Protein AF-0000000085162502 (afdb_homodimer)

Structure (mmCIF, N/CA/C/O backbone):
data_AF-0000000085162502-model_v1
#
loop_
_entity.id
_entity.type
_entity.pdbx_description
1 polymer 'Thymidine kinase'
#
loop_
_atom_site.group_PDB
_atom_site.id
_atom_site.type_symbol
_atom_site.label_atom_id
_atom_site.label_alt_id
_atom_site.label_comp_id
_atom_site.label_asym_id
_atom_site.label_entity_id
_atom_site.label_seq_id
_atom_site.pdbx_PDB_ins_code
_atom_site.Cartn_x
_atom_site.Cartn_y
_atom_site.Cartn_z
_atom_site.occupancy
_atom_site.B_iso_or_equiv
_atom_site.auth_seq_id
_atom_site.auth_comp_id
_atom_site.auth_asym_id
_atom_site.auth_atom_id
_atom_site.pdbx_PDB_model_num
ATOM 1 N N . MET A 1 1 ? 10.555 27.25 23.469 1 24.86 1 MET A N 1
ATOM 2 C CA . MET A 1 1 ? 9.961 25.938 23.641 1 24.86 1 MET A CA 1
ATOM 3 C C . MET A 1 1 ? 9.555 25.328 22.297 1 24.86 1 MET A C 1
ATOM 5 O O . MET A 1 1 ? 8.695 25.875 21.609 1 24.86 1 MET A O 1
ATOM 9 N N . TYR A 1 2 ? 10.391 24.875 21.422 1 32.41 2 TYR A N 1
ATOM 10 C CA . TYR A 1 2 ? 10.141 24.469 20.047 1 32.41 2 TYR A CA 1
ATOM 11 C C . TYR A 1 2 ? 8.922 23.562 19.953 1 32.41 2 TYR A C 1
ATOM 13 O O . TYR A 1 2 ? 8.852 22.531 20.625 1 32.41 2 TYR A O 1
ATOM 21 N N . GLU A 1 3 ? 7.758 24.141 20.094 1 35.59 3 GLU A N 1
ATOM 22 C CA . GLU A 1 3 ? 6.488 23.422 20.016 1 35.59 3 GLU A CA 1
ATOM 23 C C . GLU A 1 3 ? 6.559 22.266 19.016 1 35.59 3 GLU A C 1
ATOM 25 O O . GLU A 1 3 ? 6.914 22.469 17.859 1 35.59 3 GLU A O 1
ATOM 30 N N . THR A 1 4 ? 7.07 21.156 19.328 1 43.06 4 THR A N 1
ATOM 31 C CA . THR A 1 4 ? 7.203 19.953 18.531 1 43.06 4 THR A CA 1
ATOM 32 C C . THR A 1 4 ? 5.988 19.766 17.625 1 43.06 4 THR A C 1
ATOM 34 O O . THR A 1 4 ? 4.898 19.438 18.094 1 43.06 4 THR A O 1
ATOM 37 N N . TYR A 1 5 ? 5.664 20.844 16.859 1 47.72 5 TYR A N 1
ATOM 38 C CA . TYR A 1 5 ? 4.605 20.75 15.859 1 47.72 5 TYR A CA 1
ATOM 39 C C . TYR A 1 5 ? 4.555 19.359 15.25 1 47.72 5 TYR A C 1
ATOM 41 O O . TYR A 1 5 ? 5.426 18.984 14.453 1 47.72 5 TYR A O 1
ATOM 49 N N . HIS A 1 6 ? 4.242 18.328 16.031 1 62.25 6 HIS A N 1
ATOM 50 C CA . HIS A 1 6 ? 4.25 16.984 15.461 1 62.25 6 HIS A CA 1
ATOM 51 C C . HIS A 1 6 ? 3.078 16.797 14.5 1 62.25 6 HIS A C 1
ATOM 53 O O . HIS A 1 6 ? 1.932 17.078 14.844 1 62.25 6 HIS A O 1
ATOM 59 N N . SER A 1 7 ? 3.201 16.938 13.109 1 81.94 7 SER A N 1
ATOM 60 C CA . SER A 1 7 ? 2.186 16.594 12.117 1 81.94 7 SER A CA 1
ATOM 61 C C . SER A 1 7 ? 1.502 15.281 12.469 1 81.94 7 SER A C 1
ATOM 63 O O . SER A 1 7 ? 2.059 14.461 13.211 1 81.94 7 SER A O 1
ATOM 65 N N . GLY A 1 8 ? 0.107 15.289 12.219 1 95.88 8 GLY A N 1
ATOM 66 C CA . GLY A 1 8 ? -0.598 14.016 12.289 1 95.88 8 GLY A CA 1
ATOM 67 C C . GLY A 1 8 ? -0.05 12.977 11.336 1 95.88 8 GLY A C 1
ATOM 68 O O . GLY A 1 8 ? 1.077 13.102 10.852 1 95.88 8 GLY A O 1
ATOM 69 N N . TRP A 1 9 ? -0.684 11.914 11.273 1 97.62 9 TRP A N 1
ATOM 70 C CA . TRP A 1 9 ? -0.26 10.836 10.391 1 97.62 9 TRP A CA 1
ATOM 71 C C . TRP A 1 9 ? -1.454 10 9.938 1 97.62 9 TRP A C 1
ATOM 73 O O . TRP A 1 9 ? -2.57 10.188 10.422 1 97.62 9 TRP A O 1
ATOM 83 N N . ILE A 1 10 ? -1.185 9.203 8.969 1 98.62 10 ILE A N 1
ATOM 84 C CA . ILE A 1 10 ? -2.211 8.328 8.414 1 98.62 10 ILE A CA 1
ATOM 85 C C . ILE A 1 10 ? -1.86 6.867 8.695 1 98.62 10 ILE A C 1
ATOM 87 O O . ILE A 1 10 ? -0.714 6.453 8.508 1 98.62 10 ILE A O 1
ATOM 91 N N . GLU A 1 11 ? -2.795 6.129 9.195 1 98.75 11 GLU A N 1
ATOM 92 C CA . GLU A 1 11 ? -2.762 4.672 9.312 1 98.75 11 GLU A CA 1
ATOM 93 C C . GLU A 1 11 ? -3.754 4.02 8.352 1 98.75 11 GLU A C 1
ATOM 95 O O . GLU A 1 11 ? -4.941 4.344 8.367 1 98.75 11 GLU A O 1
ATOM 100 N N . CYS A 1 12 ? -3.223 3.133 7.559 1 98.88 12 CYS A N 1
ATOM 101 C CA . CYS A 1 12 ? -4.082 2.484 6.57 1 98.88 12 CYS A CA 1
ATOM 102 C C . CYS A 1 12 ? -4.266 1.006 6.898 1 98.88 12 CYS A C 1
ATOM 104 O O . CYS A 1 12 ? -3.289 0.254 6.957 1 98.88 12 CYS A O 1
ATOM 106 N N . ILE A 1 13 ? -5.496 0.612 7.141 1 98.81 13 ILE A N 1
ATOM 107 C CA . ILE A 1 13 ? -5.887 -0.779 7.336 1 98.81 13 ILE A CA 1
ATOM 108 C C . ILE A 1 13 ? -6.523 -1.318 6.055 1 98.81 13 ILE A C 1
ATOM 110 O O . ILE A 1 13 ? -7.477 -0.738 5.535 1 98.81 13 ILE A O 1
ATOM 114 N N . THR A 1 14 ? -5.945 -2.387 5.559 1 98.81 14 THR A N 1
ATOM 115 C CA . THR A 1 14 ? -6.477 -2.91 4.305 1 98.81 14 THR A CA 1
ATOM 116 C C . THR A 1 14 ? -6.512 -4.438 4.328 1 98.81 14 THR A C 1
ATOM 118 O O . THR A 1 14 ? -6.145 -5.055 5.328 1 98.81 14 THR A O 1
ATOM 121 N N . GLY A 1 15 ? -7.09 -5.047 3.271 1 98.06 15 GLY A N 1
ATOM 122 C CA . GLY A 1 15 ? -7.277 -6.48 3.123 1 98.06 15 GLY A CA 1
ATOM 123 C C . GLY A 1 15 ? -8.516 -6.84 2.326 1 98.06 15 GLY A C 1
ATOM 124 O O . GLY A 1 15 ? -9.25 -5.953 1.877 1 98.06 15 GLY A O 1
ATOM 125 N N . SER A 1 16 ? -8.656 -8.125 2.156 1 97 16 SER A N 1
ATOM 126 C CA . SER A 1 16 ? -9.844 -8.609 1.462 1 97 16 SER A CA 1
ATOM 127 C C . SER A 1 16 ? -11.078 -8.516 2.35 1 97 16 SER A C 1
ATOM 129 O O . SER A 1 16 ? -10.977 -8.164 3.527 1 97 16 SER A O 1
ATOM 131 N N . MET A 1 17 ? -12.211 -8.82 1.693 1 94.38 17 MET A N 1
ATOM 132 C CA . MET A 1 17 ? -13.398 -8.984 2.525 1 94.38 17 MET A CA 1
ATOM 133 C C . MET A 1 17 ? -13.195 -10.094 3.555 1 94.38 17 MET A C 1
ATOM 135 O O . MET A 1 17 ? -12.477 -11.062 3.299 1 94.38 17 MET A O 1
ATOM 139 N N . PHE A 1 18 ? -13.742 -9.852 4.805 1 93.19 18 PHE A N 1
ATOM 140 C CA . PHE A 1 18 ? -13.75 -10.82 5.898 1 93.19 18 PHE A CA 1
ATOM 141 C C . PHE A 1 18 ? -12.391 -10.875 6.586 1 93.19 18 PHE A C 1
ATOM 143 O O . PHE A 1 18 ? -12.156 -11.734 7.434 1 93.19 18 PHE A O 1
ATOM 150 N N . SER A 1 19 ? -11.508 -9.977 6.258 1 96.81 19 SER A N 1
ATOM 151 C CA . SER A 1 19 ? -10.172 -10 6.863 1 96.81 19 SER A CA 1
ATOM 152 C C . SER A 1 19 ? -10.172 -9.297 8.219 1 96.81 19 SER A C 1
ATOM 154 O O . SER A 1 19 ? -9.18 -9.359 8.945 1 96.81 19 SER A O 1
ATOM 156 N N . GLY A 1 20 ? -11.242 -8.539 8.578 1 94.5 20 GLY A N 1
ATOM 157 C CA . GLY A 1 20 ? -11.328 -7.887 9.883 1 94.5 20 GLY A CA 1
ATOM 158 C C . GLY A 1 20 ? -10.922 -6.426 9.844 1 94.5 20 GLY A C 1
ATOM 159 O O . GLY A 1 20 ? -10.508 -5.863 10.859 1 94.5 20 GLY A O 1
ATOM 160 N N . LYS A 1 21 ? -10.984 -5.801 8.727 1 95.06 21 LYS A N 1
ATOM 161 C CA . LYS A 1 21 ? -10.57 -4.406 8.586 1 95.06 21 LYS A CA 1
ATOM 162 C C . LYS A 1 21 ? -11.391 -3.494 9.492 1 95.06 21 LYS A C 1
ATOM 164 O O . LYS A 1 21 ? -10.828 -2.676 10.227 1 95.06 21 LYS A O 1
ATOM 169 N N . SER A 1 22 ? -12.734 -3.641 9.383 1 92.44 22 SER A N 1
ATOM 170 C CA . SER A 1 22 ? -13.602 -2.777 10.18 1 92.44 22 SER A CA 1
ATOM 171 C C . SER A 1 22 ? -13.43 -3.037 11.672 1 92.44 22 SER A C 1
ATOM 173 O O . SER A 1 22 ? -13.445 -2.104 12.477 1 92.44 22 SER A O 1
ATOM 175 N N . GLU A 1 23 ? -13.266 -4.258 12.039 1 93.69 23 GLU A N 1
ATOM 176 C CA . GLU A 1 23 ? -13.023 -4.602 13.438 1 93.69 23 GLU A CA 1
ATOM 177 C C . GLU A 1 23 ? -11.727 -3.969 13.945 1 93.69 23 GLU A C 1
ATOM 179 O O . GLU A 1 23 ? -11.688 -3.43 15.055 1 93.69 23 GLU A O 1
ATOM 184 N N . GLU A 1 24 ? -10.703 -4.059 13.141 1 96.88 24 GLU A N 1
ATOM 185 C CA . GLU A 1 24 ? -9.43 -3.453 13.508 1 96.88 24 GLU A CA 1
ATOM 186 C C . GLU A 1 24 ? -9.547 -1.938 13.625 1 96.88 24 GLU A C 1
ATOM 188 O O . GLU A 1 24 ? -8.992 -1.334 14.547 1 96.88 24 GLU A O 1
ATOM 193 N N . LEU A 1 25 ? -10.297 -1.34 12.711 1 96.69 25 LEU A N 1
ATOM 194 C CA . LEU A 1 25 ? -10.555 0.095 12.781 1 96.69 25 LEU A CA 1
ATOM 195 C C . LEU A 1 25 ? -11.25 0.459 14.094 1 96.69 25 LEU A C 1
ATOM 197 O O . LEU A 1 25 ? -10.797 1.354 14.812 1 96.69 25 LEU A O 1
ATOM 201 N N . ILE A 1 26 ? -12.258 -0.295 14.406 1 94.44 26 ILE A N 1
ATOM 202 C CA . ILE A 1 26 ? -13.047 -0.037 15.609 1 94.44 26 ILE A CA 1
ATOM 203 C C . ILE A 1 26 ? -12.18 -0.216 16.844 1 94.44 26 ILE A C 1
ATOM 205 O O . ILE A 1 26 ? -12.25 0.58 17.781 1 94.44 26 ILE A O 1
ATOM 209 N N . ARG A 1 27 ? -11.336 -1.233 16.812 1 95.94 27 ARG A N 1
ATOM 210 C CA . ARG A 1 27 ? -10.438 -1.479 17.938 1 95.94 27 ARG A CA 1
ATOM 211 C C . ARG A 1 27 ? -9.531 -0.276 18.188 1 95.94 27 ARG A C 1
ATOM 213 O O . ARG A 1 27 ? -9.375 0.158 19.328 1 95.94 27 ARG A O 1
ATOM 220 N N . ARG A 1 28 ? -9.039 0.312 17.172 1 96.94 28 ARG A N 1
ATOM 221 C CA . ARG A 1 28 ? -8.141 1.451 17.297 1 96.94 28 ARG A CA 1
ATOM 222 C C . ARG A 1 28 ? -8.891 2.697 17.75 1 96.94 28 ARG A C 1
ATOM 224 O O . ARG A 1 28 ? -8.391 3.465 18.578 1 96.94 28 ARG A O 1
ATOM 231 N N . LEU A 1 29 ? -10.031 2.826 17.188 1 96.38 29 LEU A N 1
ATOM 232 C CA . LEU A 1 29 ? -10.844 3.979 17.578 1 96.38 29 LEU A CA 1
ATOM 233 C C . LEU A 1 29 ? -11.242 3.893 19.047 1 96.38 29 LEU A C 1
ATOM 235 O O . LEU A 1 29 ? -11.195 4.891 19.766 1 96.38 29 LEU A O 1
ATOM 239 N N . LYS A 1 30 ? -11.602 2.727 19.516 1 95.44 30 LYS A N 1
ATOM 240 C CA . LYS A 1 30 ? -11.977 2.523 20.922 1 95.44 30 LYS A CA 1
ATOM 241 C C . LYS A 1 30 ? -10.812 2.832 21.844 1 95.44 30 LYS A C 1
ATOM 243 O O . LYS A 1 30 ? -11.008 3.377 22.938 1 95.44 30 LYS A O 1
ATOM 248 N N . ARG A 1 31 ? -9.656 2.455 21.438 1 95.06 31 ARG A N 1
ATOM 249 C CA . ARG A 1 31 ? -8.469 2.777 22.234 1 95.06 31 ARG A CA 1
ATOM 250 C C . ARG A 1 31 ? -8.328 4.285 22.406 1 95.06 31 ARG A C 1
ATOM 252 O O . ARG A 1 31 ? -7.945 4.754 23.484 1 95.06 31 ARG A O 1
ATOM 259 N N . GLY A 1 32 ? -8.625 5.039 21.312 1 93.94 32 GLY A N 1
ATOM 260 C CA . GLY A 1 32 ? -8.617 6.488 21.406 1 93.94 32 GLY A CA 1
ATOM 261 C C . GLY A 1 32 ? -9.641 7.023 22.391 1 93.94 32 GLY A C 1
ATOM 262 O O . GLY A 1 32 ? -9.32 7.883 23.219 1 93.94 32 GLY A O 1
ATOM 263 N N . ILE A 1 33 ? -10.805 6.465 22.391 1 93.81 33 ILE A N 1
ATOM 264 C CA . ILE A 1 33 ? -11.867 6.879 23.297 1 93.81 33 ILE A CA 1
ATOM 265 C C . ILE A 1 33 ? -11.469 6.582 24.734 1 93.81 33 ILE A C 1
ATOM 267 O O . ILE A 1 33 ? -11.641 7.426 25.625 1 93.81 33 ILE A O 1
ATOM 271 N N . PHE A 1 34 ? -10.859 5.43 24.969 1 94.25 34 PHE A N 1
ATOM 272 C CA . PHE A 1 34 ? -10.398 5.051 26.297 1 94.25 34 PHE A CA 1
ATOM 273 C C . PHE A 1 34 ? -9.336 6.02 26.797 1 94.25 34 PHE A C 1
ATOM 275 O O . PHE A 1 34 ? -9.242 6.277 28 1 94.25 34 PHE A O 1
ATOM 282 N N . ALA A 1 35 ? -8.609 6.566 25.875 1 94.69 35 ALA A N 1
ATOM 283 C CA . ALA A 1 35 ? -7.559 7.523 26.203 1 94.69 35 ALA A CA 1
ATOM 284 C C . ALA A 1 35 ? -8.109 8.945 26.266 1 94.69 35 ALA A C 1
ATOM 286 O O . ALA A 1 35 ? -7.344 9.914 26.266 1 94.69 35 ALA A O 1
ATOM 287 N N . LYS A 1 36 ? -9.422 9.117 26.125 1 95.38 36 LYS A N 1
ATOM 288 C CA . LYS A 1 36 ? -10.141 10.383 26.266 1 95.38 36 LYS A CA 1
ATOM 289 C C . LYS A 1 36 ? -9.859 11.297 25.078 1 95.38 36 LYS A C 1
ATOM 291 O O . LYS A 1 36 ? -9.859 12.523 25.219 1 95.38 36 LYS A O 1
ATOM 296 N N . GLN A 1 37 ? -9.508 10.703 24.016 1 95.12 37 GLN A N 1
ATOM 297 C CA . GLN A 1 37 ? -9.391 11.461 22.781 1 95.12 37 GLN A CA 1
ATOM 298 C C . GLN A 1 37 ? -10.758 11.641 22.109 1 95.12 37 GLN A C 1
ATOM 300 O O . GLN A 1 37 ? -11.641 10.797 22.25 1 95.12 37 GLN A O 1
ATOM 305 N N . LYS A 1 38 ? -10.906 12.805 21.453 1 96.19 38 LYS A N 1
ATOM 306 C CA . LYS A 1 38 ? -12.102 13.023 20.641 1 96.19 38 LYS A CA 1
ATOM 307 C C . LYS A 1 38 ? -11.992 12.305 19.297 1 96.19 38 LYS A C 1
ATOM 309 O O . LYS A 1 38 ? -11.031 12.523 18.547 1 96.19 38 LYS A O 1
ATOM 314 N N . VAL A 1 39 ? -13.023 11.422 18.984 1 96.69 39 VAL A N 1
ATOM 315 C CA . VAL A 1 39 ? -12.961 10.562 17.812 1 96.69 39 VAL A CA 1
ATOM 316 C C . VAL A 1 39 ? -14.18 10.812 16.922 1 96.69 39 VAL A C 1
ATOM 318 O O . VAL A 1 39 ? -15.297 10.953 17.422 1 96.69 39 VAL A O 1
ATOM 321 N N . VAL A 1 40 ? -13.969 10.891 15.625 1 97.06 40 VAL A N 1
ATOM 322 C CA . VAL A 1 40 ? -15.039 10.945 14.625 1 97.06 40 VAL A CA 1
ATOM 323 C C . VAL A 1 40 ? -14.797 9.898 13.547 1 97.06 40 VAL A C 1
ATOM 325 O O . VAL A 1 40 ? -13.648 9.656 13.156 1 97.06 40 VAL A O 1
ATOM 328 N N . VAL A 1 41 ? -15.875 9.297 13.078 1 97.44 41 VAL A N 1
ATOM 329 C CA . VAL A 1 41 ? -15.75 8.266 12.047 1 97.44 41 VAL A CA 1
ATOM 330 C C . VAL A 1 41 ? -16.688 8.586 10.891 1 97.44 41 VAL A C 1
ATOM 332 O O . VAL A 1 41 ? -17.844 8.945 11.102 1 97.44 41 VAL A O 1
ATOM 335 N N . PHE A 1 42 ? -16.141 8.461 9.648 1 97 42 PHE A N 1
ATOM 336 C CA . PHE A 1 42 ? -16.938 8.656 8.438 1 97 42 PHE A CA 1
ATOM 337 C C . PHE A 1 42 ? -17.047 7.355 7.66 1 97 42 PHE A C 1
ATOM 339 O O . PHE A 1 42 ? -16.125 6.555 7.629 1 97 42 PHE A O 1
ATOM 346 N N . LYS A 1 43 ? -18.125 7.141 7 1 95.25 43 LYS A N 1
ATOM 347 C CA . LYS A 1 43 ? -18.344 6.023 6.082 1 95.25 43 LYS A CA 1
ATOM 348 C C . LYS A 1 43 ? -19.172 6.457 4.883 1 95.25 43 LYS A C 1
ATOM 350 O O . LYS A 1 43 ? -20.031 7.336 5 1 95.25 43 LYS A O 1
ATOM 355 N N . PRO A 1 44 ? -18.938 5.91 3.691 1 94.06 44 PRO A N 1
ATOM 356 C CA . PRO A 1 44 ? -19.734 6.27 2.521 1 94.06 44 PRO A CA 1
ATOM 357 C C . PRO A 1 44 ? -21.172 5.773 2.625 1 94.06 44 PRO A C 1
ATOM 359 O O . PRO A 1 44 ? -21.438 4.711 3.193 1 94.06 44 PRO A O 1
ATOM 362 N N . THR A 1 45 ? -22.078 6.633 2.107 1 87.44 45 THR A N 1
ATOM 363 C CA . THR A 1 45 ? -23.453 6.191 1.93 1 87.44 45 THR A CA 1
ATOM 364 C C . THR A 1 45 ? -23.578 5.281 0.712 1 87.44 45 THR A C 1
ATOM 366 O O . THR A 1 45 ? -23.297 5.695 -0.412 1 87.44 45 THR A O 1
ATOM 369 N N . ILE A 1 46 ? -23.406 4.098 0.867 1 69.12 46 ILE A N 1
ATOM 370 C CA . ILE A 1 46 ? -23.484 3.211 -0.289 1 69.12 46 ILE A CA 1
ATOM 371 C C . ILE A 1 46 ? -24.938 3.033 -0.712 1 69.12 46 ILE A C 1
ATOM 373 O O . ILE A 1 46 ? -25.266 3.139 -1.896 1 69.12 46 ILE A O 1
ATOM 377 N N . ASP A 1 47 ? -25.75 2.133 -0.223 1 53.47 47 ASP A N 1
ATOM 378 C CA . ASP A 1 47 ? -27.094 1.724 -0.647 1 53.47 47 ASP A CA 1
ATOM 379 C C . ASP A 1 47 ? -28.094 2.854 -0.451 1 53.47 47 ASP A C 1
ATOM 381 O O . ASP A 1 47 ? -27.969 3.648 0.483 1 53.47 47 ASP A O 1
ATOM 385 N N . ASP A 1 48 ? -28.641 3.389 -1.561 1 45.06 48 ASP A N 1
ATOM 386 C CA . ASP A 1 48 ? -29.859 4.188 -1.495 1 45.06 48 ASP A CA 1
ATOM 387 C C . ASP A 1 48 ? -30.719 3.779 -0.302 1 45.06 48 ASP A C 1
ATOM 389 O O . ASP A 1 48 ? -31.781 4.355 -0.071 1 45.06 48 ASP A O 1
ATOM 393 N N . ARG A 1 49 ? -30.594 2.48 0.067 1 37.84 49 ARG A N 1
ATOM 394 C CA . ARG A 1 49 ? -31.688 2.174 0.99 1 37.84 49 ARG A CA 1
ATOM 395 C C . ARG A 1 49 ? -31.438 2.812 2.354 1 37.84 49 ARG A C 1
ATOM 397 O O . ARG A 1 49 ? -32.344 2.812 3.211 1 37.84 49 ARG A O 1
ATOM 404 N N . TYR A 1 50 ? -30.125 2.711 2.988 1 38.16 50 TYR A N 1
ATOM 405 C CA . TYR A 1 50 ? -30.125 2.953 4.426 1 38.16 50 TYR A CA 1
ATOM 406 C C . TYR A 1 50 ? -29.906 4.43 4.73 1 38.16 50 TYR A C 1
ATOM 408 O O . TYR A 1 50 ? -29.156 5.113 4.035 1 38.16 50 TYR A O 1
ATOM 416 N N . HIS A 1 51 ? -30.859 5.051 5.516 1 37.94 51 HIS A N 1
ATOM 417 C CA . HIS A 1 51 ? -31.078 6.293 6.246 1 37.94 51 HIS A CA 1
ATOM 418 C C . HIS A 1 51 ? -29.812 6.73 6.988 1 37.94 51 HIS A C 1
ATOM 420 O O . HIS A 1 51 ? -28.953 5.902 7.293 1 37.94 51 HIS A O 1
ATOM 426 N N . LYS A 1 52 ? -29.703 8.094 7.238 1 37.03 52 LYS A N 1
ATOM 427 C CA . LYS A 1 52 ? -28.938 9.086 7.977 1 37.03 52 LYS A CA 1
ATOM 428 C C . LYS A 1 52 ? -28.719 8.656 9.422 1 37.03 52 LYS A C 1
ATOM 430 O O . LYS A 1 52 ? -29.5 9.023 10.312 1 37.03 52 LYS A O 1
ATOM 435 N N . GLU A 1 53 ? -28.609 7.559 9.867 1 35.22 53 GLU A N 1
ATOM 436 C CA . GLU A 1 53 ? -28.578 7.668 11.328 1 35.22 53 GLU A CA 1
ATOM 437 C C . GLU A 1 53 ? -27.281 8.289 11.812 1 35.22 53 GLU A C 1
ATOM 439 O O . GLU A 1 53 ? -26.203 7.953 11.312 1 35.22 53 GLU A O 1
ATOM 444 N N . LYS A 1 54 ? -27.453 9.609 12.188 1 36.69 54 LYS A N 1
ATOM 445 C CA . LYS A 1 54 ? -26.547 10.391 13.016 1 36.69 54 LYS A CA 1
ATOM 446 C C . LYS A 1 54 ? -25.969 9.547 14.156 1 36.69 54 LYS A C 1
ATOM 448 O O . LYS A 1 54 ? -26.719 9.062 15.008 1 36.69 54 LYS A O 1
ATOM 453 N N . VAL A 1 55 ? -25.219 8.672 13.914 1 37.69 55 VAL A N 1
ATOM 454 C CA . VAL A 1 55 ? -24.844 7.965 15.133 1 37.69 55 VAL A CA 1
ATOM 455 C C . VAL A 1 55 ? -23.859 8.812 15.945 1 37.69 55 VAL A C 1
ATOM 457 O O . VAL A 1 55 ? -22.781 9.148 15.461 1 37.69 55 VAL A O 1
ATOM 460 N N . VAL A 1 56 ? -24.359 9.93 16.484 1 34.75 56 VAL A N 1
ATOM 461 C CA . VAL A 1 56 ? -23.562 10.586 17.516 1 34.75 56 VAL A CA 1
ATOM 462 C C . VAL A 1 56 ? -23.391 9.648 18.703 1 34.75 56 VAL A C 1
ATOM 464 O O . VAL A 1 56 ? -24.328 8.992 19.125 1 34.75 56 VAL A O 1
ATOM 467 N N . SER A 1 57 ? -22.109 9.219 18.953 1 37.31 57 SER A N 1
ATOM 468 C CA . SER A 1 57 ? -21.781 8.43 20.125 1 37.31 57 SER A CA 1
ATOM 469 C C . SER A 1 57 ? -22.031 9.211 21.422 1 37.31 57 SER A C 1
ATOM 471 O O . SER A 1 57 ? -21.328 10.188 21.703 1 37.31 57 SER A O 1
ATOM 473 N N . HIS A 1 58 ? -23.156 9.852 21.516 1 34.78 58 HIS A N 1
ATOM 474 C CA . HIS A 1 58 ? -23.188 10.477 22.828 1 34.78 58 HIS A CA 1
ATOM 475 C C . HIS A 1 58 ? -22.719 9.516 23.906 1 34.78 58 HIS A C 1
ATOM 477 O O . HIS A 1 58 ? -21.953 9.891 24.797 1 34.78 58 HIS A O 1
ATOM 483 N N . ASN A 1 59 ? -23.75 8.727 24.609 1 34.66 59 ASN A N 1
ATOM 484 C CA . ASN A 1 59 ? -23.859 7.957 25.844 1 34.66 59 ASN A CA 1
ATOM 485 C C . ASN A 1 59 ? -23.484 6.492 25.641 1 34.66 59 ASN A C 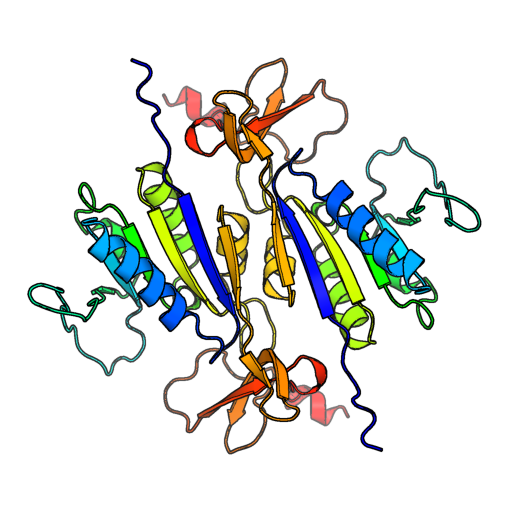1
ATOM 487 O O . ASN A 1 59 ? -23.906 5.871 24.656 1 34.66 59 ASN A O 1
ATOM 491 N N . GLY A 1 60 ? -22.594 5.531 25.641 1 41.16 60 GLY A N 1
ATOM 492 C CA . GLY A 1 60 ? -22.094 4.191 25.906 1 41.16 60 GLY A CA 1
ATOM 493 C C . GLY A 1 60 ? -21.188 3.654 24.812 1 41.16 60 GLY A C 1
ATOM 494 O O . GLY A 1 60 ? -20.906 4.355 23.844 1 41.16 60 GLY A O 1
ATOM 495 N N . ASN A 1 61 ? -20.656 2 24.594 1 50.06 61 ASN A N 1
ATOM 496 C CA . ASN A 1 61 ? -19.656 1.14 23.969 1 50.06 61 ASN A CA 1
ATOM 497 C C . ASN A 1 61 ? -19.672 1.256 22.438 1 50.06 61 ASN A C 1
ATOM 499 O O . ASN A 1 61 ? -18.891 0.6 21.75 1 50.06 61 ASN A O 1
ATOM 503 N N . ALA A 1 62 ? -20.594 2.07 21.672 1 63.59 62 ALA A N 1
ATOM 504 C CA . ALA A 1 62 ? -20.719 1.945 20.219 1 63.59 62 ALA A CA 1
ATOM 505 C C . ALA A 1 62 ? -20.188 3.195 19.516 1 63.59 62 ALA A C 1
ATOM 507 O O . ALA A 1 62 ? -20.484 4.316 19.938 1 63.59 62 ALA A O 1
ATOM 508 N N . ILE A 1 63 ? -19.172 3.15 18.703 1 80.38 63 ILE A N 1
ATOM 509 C CA . ILE A 1 63 ? -18.656 4.219 17.844 1 80.38 63 ILE A CA 1
ATOM 510 C C . ILE A 1 63 ? -19.641 4.449 16.688 1 80.38 63 ILE A C 1
ATOM 512 O O . ILE A 1 63 ? -19.938 3.525 15.93 1 80.38 63 ILE A O 1
ATOM 516 N N . GLU A 1 64 ? -20.344 5.617 16.703 1 85 64 GLU A N 1
ATOM 517 C CA . GLU A 1 64 ? -21.234 5.941 15.594 1 85 64 GLU A CA 1
ATOM 518 C C . GLU A 1 64 ? -20.469 6.613 14.453 1 85 64 GLU A C 1
ATOM 520 O O . GLU A 1 64 ? -19.656 7.508 14.688 1 85 64 GLU A O 1
ATOM 525 N N . ALA A 1 65 ? -20.797 6.223 13.25 1 92.06 65 ALA A N 1
ATOM 526 C CA . ALA A 1 65 ? -20.156 6.75 12.055 1 92.06 65 ALA A CA 1
ATOM 527 C C . ALA A 1 65 ? -21.047 7.762 11.352 1 92.06 65 ALA A C 1
ATOM 529 O O . ALA A 1 65 ? -22.281 7.637 11.383 1 92.06 65 ALA A O 1
ATOM 530 N N . ILE A 1 66 ? -20.516 8.789 10.836 1 94.06 66 ILE A N 1
ATOM 531 C CA . ILE A 1 66 ? -21.203 9.773 10.016 1 94.06 66 ILE A CA 1
ATOM 532 C C . ILE A 1 66 ? -21.234 9.312 8.555 1 94.06 66 ILE A C 1
ATOM 534 O O . ILE A 1 66 ? -20.172 9.102 7.953 1 94.06 66 ILE A O 1
ATOM 538 N N . ASN A 1 67 ? -22.422 9.141 8.031 1 94.19 67 ASN A N 1
ATOM 539 C CA . ASN A 1 67 ? -22.562 8.766 6.629 1 94.19 67 ASN A CA 1
ATOM 540 C C . ASN A 1 67 ? -22.375 9.961 5.703 1 94.19 67 ASN A C 1
ATOM 542 O O . ASN A 1 67 ? -23 11.008 5.91 1 94.19 67 ASN A O 1
ATOM 546 N N . ILE A 1 68 ? -21.562 9.789 4.742 1 95.5 68 ILE A N 1
ATOM 547 C CA . ILE A 1 68 ? -21.344 10.867 3.785 1 95.5 68 ILE A CA 1
ATOM 548 C C . ILE A 1 68 ? -21.391 10.312 2.363 1 95.5 68 ILE A C 1
ATOM 550 O O . ILE A 1 68 ? -21.109 9.133 2.137 1 95.5 68 ILE A O 1
ATOM 554 N N . GLN A 1 69 ? -21.703 11.172 1.358 1 92.81 69 GLN A N 1
ATOM 555 C CA . GLN A 1 69 ? -21.781 10.758 -0.04 1 92.81 69 GLN A CA 1
ATOM 556 C C . GLN A 1 69 ? -20.453 11 -0.76 1 92.81 69 GLN A C 1
ATOM 558 O O . GLN A 1 69 ? -20.016 10.172 -1.562 1 92.81 69 GLN A O 1
ATOM 563 N N . LYS A 1 70 ? -19.891 12.141 -0.385 1 95.75 70 LYS A N 1
ATOM 564 C CA . LYS A 1 70 ? -18.625 12.531 -0.994 1 95.75 70 LYS A CA 1
ATOM 565 C C . LYS A 1 70 ? -17.562 12.805 0.069 1 95.75 70 LYS A C 1
ATOM 567 O O . LYS A 1 70 ? -17.875 13.328 1.143 1 95.75 70 LYS A O 1
ATOM 572 N N . ALA A 1 71 ? -16.344 12.484 -0.235 1 96.88 71 ALA A N 1
ATOM 573 C CA . ALA A 1 71 ? -15.242 12.672 0.696 1 96.88 71 ALA A CA 1
ATOM 574 C C . ALA A 1 71 ? -15.156 14.125 1.158 1 96.88 71 ALA A C 1
ATOM 576 O O . ALA A 1 71 ? -14.828 14.398 2.316 1 96.88 71 ALA A O 1
ATOM 577 N N . GLU A 1 72 ? -15.523 15.047 0.277 1 97.31 72 GLU A N 1
ATOM 578 C CA . GLU A 1 72 ? -15.398 16.469 0.562 1 97.31 72 GLU A CA 1
ATOM 579 C C . GLU A 1 72 ? -16.297 16.891 1.727 1 97.31 72 GLU A C 1
ATOM 581 O O . GLU A 1 72 ? -16.047 17.906 2.371 1 97.31 72 GLU A O 1
ATOM 586 N N . GLU A 1 73 ? -17.328 16.141 1.969 1 97.19 73 GLU A N 1
ATOM 587 C CA . GLU A 1 73 ? -18.266 16.438 3.057 1 97.19 73 GLU A CA 1
ATOM 588 C C . GLU A 1 73 ? -17.562 16.344 4.414 1 97.19 73 GLU A C 1
ATOM 590 O O . GLU A 1 73 ? -18.047 16.906 5.402 1 97.19 73 GLU A O 1
ATOM 595 N N . ILE A 1 74 ? -16.438 15.633 4.465 1 97.94 74 ILE A N 1
ATOM 596 C CA . ILE A 1 74 ? -15.664 15.539 5.695 1 97.94 74 ILE A CA 1
ATOM 597 C C . ILE A 1 74 ? -15.219 16.938 6.137 1 97.94 74 ILE A C 1
ATOM 599 O O . ILE A 1 74 ? -15.281 17.266 7.324 1 97.94 74 ILE A O 1
ATOM 603 N N . LEU A 1 75 ? -14.875 17.766 5.18 1 96.56 75 LEU A N 1
ATOM 604 C CA . LEU A 1 75 ? -14.305 19.078 5.461 1 96.56 75 LEU A CA 1
ATOM 605 C C . LEU A 1 75 ? -15.391 20.047 5.914 1 96.56 75 LEU A C 1
ATOM 607 O O . LEU A 1 75 ? -15.094 21.141 6.387 1 96.56 75 LEU A O 1
ATOM 611 N N . GLU A 1 76 ? -16.641 19.672 5.797 1 96.69 76 GLU A N 1
ATOM 612 C CA . GLU A 1 76 ? -17.766 20.5 6.238 1 96.69 76 GLU A CA 1
ATOM 613 C C . GLU A 1 76 ? -17.984 20.375 7.742 1 96.69 76 GLU A C 1
ATOM 615 O O . GLU A 1 76 ? -18.734 21.141 8.336 1 96.69 76 GLU A O 1
ATOM 620 N N . HIS A 1 77 ? -17.328 19.453 8.289 1 96 77 HIS A N 1
ATOM 621 C CA . HIS A 1 77 ? -17.438 19.234 9.727 1 96 77 HIS A CA 1
ATOM 622 C C . HIS A 1 77 ? -16.359 19.984 10.492 1 96 77 HIS A C 1
ATOM 624 O O . HIS A 1 77 ? -15.234 20.125 10 1 96 77 HIS A O 1
ATOM 630 N N . ASP A 1 78 ? -16.719 20.531 11.633 1 96.5 78 ASP A N 1
ATOM 631 C CA . ASP A 1 78 ? -15.703 21.125 12.492 1 96.5 78 ASP A CA 1
ATOM 632 C C . ASP A 1 78 ? -14.867 20.062 13.188 1 96.5 78 ASP A C 1
ATOM 634 O O . ASP A 1 78 ? -15.328 19.422 14.133 1 96.5 78 ASP A O 1
ATOM 638 N N . LEU A 1 79 ? -13.609 19.922 12.711 1 96.75 79 LEU A N 1
ATOM 639 C CA . LEU A 1 79 ? -12.734 18.875 13.211 1 96.75 79 LEU A CA 1
ATOM 640 C C . LEU A 1 79 ? -11.602 19.453 14.047 1 96.75 79 LEU A C 1
ATOM 642 O O . LEU A 1 79 ? -10.641 18.75 14.375 1 96.75 79 LEU A O 1
ATOM 646 N N . THR A 1 80 ? -11.672 20.672 14.414 1 95.38 80 THR A N 1
ATOM 647 C CA . THR A 1 80 ? -10.57 21.391 15.055 1 95.38 80 THR A CA 1
ATOM 648 C C . THR A 1 80 ? -10.203 20.734 16.375 1 95.38 80 THR A C 1
ATOM 650 O O . THR A 1 80 ? -9.031 20.703 16.766 1 95.38 80 THR A O 1
ATOM 653 N N . GLN A 1 81 ? -11.172 20.141 17.031 1 95.69 81 GLN A N 1
ATOM 654 C CA . GLN A 1 81 ? -10.891 19.562 18.344 1 95.69 81 GLN A CA 1
ATOM 655 C C . GLN A 1 81 ? -10.844 18.047 18.297 1 95.69 81 GLN A C 1
ATOM 657 O O . GLN A 1 81 ? -10.797 17.375 19.328 1 95.69 81 GLN A O 1
ATOM 662 N N . VAL A 1 82 ? -10.898 17.516 17.141 1 96.81 82 VAL A N 1
ATOM 663 C CA . VAL A 1 82 ? -10.914 16.062 16.984 1 96.81 82 VAL A CA 1
ATOM 664 C C . VAL A 1 82 ? -9.477 15.531 16.969 1 96.81 82 VAL A C 1
ATOM 666 O O . VAL A 1 82 ? -8.617 16.078 16.266 1 96.81 82 VAL A O 1
ATOM 669 N N . ASP A 1 83 ? -9.242 14.492 17.719 1 96.88 83 ASP A N 1
ATOM 670 C CA . ASP A 1 83 ? -7.91 13.898 17.797 1 96.88 83 ASP A CA 1
ATOM 671 C C . ASP A 1 83 ? -7.73 12.812 16.75 1 96.88 83 ASP A C 1
ATOM 673 O O . ASP A 1 83 ? -6.711 12.781 16.047 1 96.88 83 ASP A O 1
ATOM 677 N N . VAL A 1 84 ? -8.734 11.977 16.641 1 97.81 84 VAL A N 1
ATOM 678 C CA . VAL A 1 84 ? -8.648 10.812 15.766 1 97.81 84 VAL A CA 1
ATOM 679 C C . VAL A 1 84 ? -9.82 10.812 14.781 1 97.81 84 VAL A C 1
ATOM 681 O O . VAL A 1 84 ? -10.977 10.953 15.188 1 97.81 84 VAL A O 1
ATOM 684 N N . ILE A 1 85 ? -9.523 10.68 13.523 1 98.19 85 ILE A N 1
ATOM 685 C CA . ILE A 1 85 ? -10.539 10.617 12.477 1 98.19 85 ILE A CA 1
ATOM 686 C C . ILE A 1 85 ? -10.469 9.266 11.766 1 98.19 85 ILE A C 1
ATOM 688 O O . ILE A 1 85 ? -9.438 8.922 11.188 1 98.19 85 ILE A O 1
ATOM 692 N N . GLY A 1 86 ? -11.547 8.469 11.836 1 98.38 86 GLY A N 1
ATOM 693 C CA . GLY A 1 86 ? -11.672 7.219 11.102 1 98.38 86 GLY A CA 1
ATOM 694 C C . GLY A 1 86 ? -12.453 7.367 9.805 1 98.38 86 GLY A C 1
ATOM 695 O O . GLY A 1 86 ? -13.445 8.094 9.75 1 98.38 86 GLY A O 1
ATOM 696 N N . ILE A 1 87 ? -11.992 6.723 8.797 1 98.19 87 ILE A N 1
ATOM 697 C CA . ILE A 1 87 ? -12.719 6.668 7.531 1 98.19 87 ILE A CA 1
ATOM 698 C C . ILE A 1 87 ? -12.805 5.223 7.047 1 98.19 87 ILE A C 1
ATOM 700 O O . ILE A 1 87 ? -11.797 4.621 6.684 1 98.19 87 ILE A O 1
ATOM 704 N N . ASP A 1 88 ? -13.984 4.688 7.02 1 96.69 88 ASP A N 1
ATOM 705 C CA . ASP A 1 88 ? -14.195 3.289 6.656 1 96.69 88 ASP A CA 1
ATOM 706 C C . ASP A 1 88 ? -14.625 3.158 5.195 1 96.69 88 ASP A C 1
ATOM 708 O O . ASP A 1 88 ? -15.141 4.109 4.609 1 96.69 88 ASP A O 1
ATOM 712 N N . GLU A 1 89 ? -14.375 2.01 4.566 1 95.94 89 GLU A N 1
ATOM 713 C CA . GLU A 1 89 ? -14.758 1.652 3.203 1 95.94 89 GLU A CA 1
ATOM 714 C C . GLU A 1 89 ? -14.305 2.713 2.207 1 95.94 89 GLU A C 1
ATOM 716 O O . GLU A 1 89 ? -15.094 3.191 1.393 1 95.94 89 GLU A O 1
ATOM 721 N N . VAL A 1 90 ? -13.07 3.027 2.262 1 97.38 90 VAL A N 1
ATOM 722 C CA . VAL A 1 90 ? -12.531 4.168 1.522 1 97.38 90 VAL A CA 1
ATOM 723 C C . VAL A 1 90 ? -12.562 3.871 0.025 1 97.38 90 VAL A C 1
ATOM 725 O O . VAL A 1 90 ? -12.484 4.789 -0.797 1 97.38 90 VAL A O 1
ATOM 728 N N . GLN A 1 91 ? -12.68 2.51 -0.354 1 96.19 91 GLN A N 1
ATOM 729 C CA . GLN A 1 91 ? -12.664 2.15 -1.768 1 96.19 91 GLN A CA 1
ATOM 730 C C . GLN A 1 91 ? -13.898 2.691 -2.482 1 96.19 91 GLN A C 1
ATOM 732 O O . GLN A 1 91 ? -13.938 2.738 -3.715 1 96.19 91 GLN A O 1
ATOM 737 N N . PHE A 1 92 ? -14.867 3.188 -1.735 1 94.44 92 PHE A N 1
ATOM 738 C CA . PHE A 1 92 ? -16.094 3.668 -2.352 1 94.44 92 PHE A CA 1
ATOM 739 C C . PHE A 1 92 ? -16.062 5.18 -2.537 1 94.44 92 PHE A C 1
ATOM 741 O O . PHE A 1 92 ? -17 5.773 -3.053 1 94.44 92 PHE A O 1
ATOM 748 N N . PHE A 1 93 ? -15.023 5.809 -2.09 1 96.19 93 PHE A N 1
ATOM 749 C CA . PHE A 1 93 ? -14.82 7.227 -2.363 1 96.19 93 PHE A CA 1
ATOM 750 C C . PHE A 1 93 ? -13.992 7.418 -3.629 1 96.19 93 PHE A C 1
ATOM 752 O O . PHE A 1 93 ? -13.32 6.492 -4.086 1 96.19 93 PHE A O 1
ATOM 759 N N . GLU A 1 94 ? -14.07 8.602 -4.148 1 95.5 94 GLU A N 1
ATOM 760 C CA . GLU A 1 94 ? -13.195 8.984 -5.258 1 95.5 94 GLU A CA 1
ATOM 761 C C . GLU A 1 94 ? -11.789 9.32 -4.766 1 95.5 94 GLU A C 1
ATOM 763 O O . GLU A 1 94 ? -11.539 9.344 -3.557 1 95.5 94 GLU A O 1
ATOM 768 N N . ASN A 1 95 ? -10.93 9.562 -5.68 1 96.44 95 ASN A N 1
ATOM 769 C CA . ASN A 1 95 ? -9.508 9.766 -5.406 1 96.44 95 ASN A CA 1
ATOM 770 C C . ASN A 1 95 ? -9.273 10.961 -4.492 1 96.44 95 ASN A C 1
ATOM 772 O O . ASN A 1 95 ? -8.25 11.039 -3.812 1 96.44 95 ASN A O 1
ATOM 776 N N . LYS A 1 96 ? -10.234 11.852 -4.402 1 97.69 96 LYS A N 1
ATOM 777 C CA . LYS A 1 96 ? -10.102 13.055 -3.588 1 97.69 96 LYS A CA 1
ATOM 778 C C . LYS A 1 96 ? -9.906 12.703 -2.117 1 97.69 96 LYS A C 1
ATOM 780 O O . LYS A 1 96 ? -9.336 13.492 -1.356 1 97.69 96 LYS A O 1
ATOM 785 N N . ILE A 1 97 ? -10.312 11.523 -1.688 1 98.56 97 ILE A N 1
ATOM 786 C CA . ILE A 1 97 ? -10.203 11.102 -0.296 1 98.56 97 ILE A CA 1
ATOM 787 C C . ILE A 1 97 ? -8.734 11.031 0.11 1 98.56 97 ILE A C 1
ATOM 789 O O . ILE A 1 97 ? -8.398 11.227 1.28 1 98.56 97 ILE A O 1
ATOM 793 N N . VAL A 1 98 ? -7.859 10.758 -0.837 1 98.75 98 VAL A N 1
ATOM 794 C CA . VAL A 1 98 ? -6.43 10.672 -0.559 1 98.75 98 VAL A CA 1
ATOM 795 C C . VAL A 1 98 ? -5.902 12.039 -0.134 1 98.75 98 VAL A C 1
ATOM 797 O O . VAL A 1 98 ? -5.219 12.164 0.884 1 98.75 98 VAL A O 1
ATOM 800 N N . GLU A 1 99 ? -6.277 13.039 -0.848 1 98.31 99 GLU A N 1
ATOM 801 C CA . GLU A 1 99 ? -5.879 14.406 -0.539 1 98.31 99 GLU A CA 1
ATOM 802 C C . GLU A 1 99 ? -6.469 14.867 0.791 1 98.31 99 GLU A C 1
ATOM 804 O O . GLU A 1 99 ? -5.789 15.516 1.588 1 98.31 99 GLU A O 1
ATOM 809 N N . ILE A 1 100 ? -7.668 14.523 0.968 1 98.69 100 ILE A N 1
ATOM 810 C CA . ILE A 1 100 ? -8.359 14.938 2.184 1 98.69 100 ILE A CA 1
ATOM 811 C C . ILE A 1 100 ? -7.699 14.297 3.4 1 98.69 100 ILE A C 1
ATOM 813 O O . ILE A 1 100 ? -7.461 14.961 4.41 1 98.69 100 ILE A O 1
ATOM 817 N N . ALA A 1 101 ? -7.395 13.016 3.299 1 98.69 101 ALA A N 1
ATOM 818 C CA . ALA A 1 101 ? -6.711 12.328 4.395 1 98.69 101 ALA A CA 1
ATOM 819 C C . ALA A 1 101 ? -5.371 12.992 4.703 1 98.69 101 ALA A C 1
ATOM 821 O O . ALA A 1 101 ? -5.012 13.172 5.867 1 98.69 101 ALA A O 1
ATOM 822 N N . GLN A 1 102 ? -4.652 13.344 3.666 1 98 102 GLN A N 1
ATOM 823 C CA . GLN A 1 102 ? -3.363 14 3.85 1 98 102 GLN A CA 1
ATOM 824 C C . GLN A 1 102 ? -3.527 15.367 4.496 1 98 102 GLN A C 1
ATOM 826 O O . GLN A 1 102 ? -2.756 15.742 5.387 1 98 102 GLN A O 1
ATOM 831 N N . ASP A 1 103 ? -4.504 16.125 4.047 1 97.19 103 ASP A N 1
ATOM 832 C CA . ASP A 1 103 ? -4.77 17.438 4.617 1 97.19 103 ASP A CA 1
ATOM 833 C C . ASP A 1 103 ? -5.105 17.344 6.105 1 97.19 103 ASP A C 1
ATOM 835 O O . ASP A 1 103 ? -4.629 18.141 6.91 1 97.19 103 ASP A O 1
ATOM 839 N N . LEU A 1 104 ? -5.934 16.391 6.434 1 98.12 104 LEU A N 1
ATOM 840 C CA . LEU A 1 104 ? -6.305 16.172 7.828 1 98.12 104 LEU A CA 1
ATOM 841 C C . LEU A 1 104 ? -5.078 15.852 8.672 1 98.12 104 LEU A C 1
ATOM 843 O O . LEU A 1 104 ? -4.93 16.359 9.789 1 98.12 104 LEU A O 1
ATOM 847 N N . ALA A 1 105 ? -4.199 15.008 8.133 1 97.62 105 ALA A N 1
ATOM 848 C CA . ALA A 1 105 ? -2.967 14.68 8.844 1 97.62 105 ALA A CA 1
ATOM 849 C C . ALA A 1 105 ? -2.086 15.914 9.016 1 97.62 105 ALA A C 1
ATOM 851 O O . ALA A 1 105 ? -1.493 16.125 10.078 1 97.62 105 ALA A O 1
ATOM 852 N N . GLU A 1 106 ? -2.012 16.688 7.969 1 94.94 106 GLU A N 1
ATOM 853 C CA . GLU A 1 106 ? -1.223 17.906 8.031 1 94.94 106 GLU A CA 1
ATOM 854 C C . GLU A 1 106 ? -1.752 18.844 9.109 1 94.94 106 GLU A C 1
ATOM 856 O O . GLU A 1 106 ? -0.982 19.578 9.734 1 94.94 106 GLU A O 1
ATOM 861 N N . GLN A 1 107 ? -3.004 18.766 9.359 1 95.38 107 GLN A N 1
ATOM 862 C CA . GLN A 1 107 ? -3.633 19.609 10.367 1 95.38 107 GLN A CA 1
ATOM 863 C C . GLN A 1 107 ? -3.418 19.047 11.766 1 95.38 107 GLN A C 1
ATOM 865 O O . GLN A 1 107 ? -3.859 19.641 12.758 1 95.38 107 GLN A O 1
ATOM 870 N N . GLY A 1 108 ? -2.789 17.844 11.836 1 95.56 108 GLY A N 1
ATOM 871 C CA . GLY A 1 108 ? -2.396 17.328 13.133 1 95.56 108 GLY A CA 1
ATOM 872 C C . GLY A 1 108 ? -3.246 16.156 13.594 1 95.56 108 GLY A C 1
ATOM 873 O O . GLY A 1 108 ? -3.055 15.641 14.695 1 95.56 108 GLY A O 1
ATOM 874 N N . HIS A 1 109 ? -4.195 15.695 12.773 1 97.69 109 HIS A N 1
ATOM 875 C CA . HIS A 1 109 ? -5.082 14.602 13.156 1 97.69 109 HIS A CA 1
ATOM 876 C C . HIS A 1 109 ? -4.418 13.242 12.938 1 97.69 109 HIS A C 1
ATOM 878 O O . HIS A 1 109 ? -3.631 13.086 12 1 97.69 109 HIS A O 1
ATOM 884 N N . ARG A 1 110 ? -4.703 12.352 13.805 1 97.56 110 ARG A N 1
ATOM 885 C CA . ARG A 1 110 ? -4.484 10.938 13.523 1 97.56 110 ARG A CA 1
ATOM 886 C C . ARG A 1 110 ? -5.59 10.383 12.633 1 97.56 110 ARG A C 1
ATOM 888 O O . ARG A 1 110 ? -6.742 10.281 13.055 1 97.56 110 ARG A O 1
ATOM 895 N N . VAL A 1 111 ? -5.242 10.047 11.461 1 98.69 111 VAL A N 1
ATOM 896 C CA . VAL A 1 111 ? -6.23 9.602 10.484 1 98.69 111 VAL A CA 1
ATOM 897 C C . VAL A 1 111 ? -6.102 8.094 10.273 1 98.69 111 VAL A C 1
ATOM 899 O O . VAL A 1 111 ? -5.035 7.602 9.891 1 98.69 111 VAL A O 1
ATOM 902 N N . ILE A 1 112 ? -7.184 7.344 10.516 1 98.81 112 ILE A N 1
ATOM 903 C CA . ILE A 1 112 ? -7.191 5.902 10.297 1 98.81 112 ILE A CA 1
ATOM 904 C C . ILE A 1 112 ? -8.18 5.551 9.195 1 98.81 112 ILE A C 1
ATOM 906 O O . ILE A 1 112 ? -9.383 5.785 9.328 1 98.81 112 ILE A O 1
ATOM 910 N N . VAL A 1 113 ? -7.625 5.035 8.133 1 98.81 113 VAL A N 1
ATOM 911 C CA . VAL A 1 113 ? -8.477 4.664 7.004 1 98.81 113 VAL A CA 1
ATOM 912 C C . VAL A 1 113 ? -8.531 3.145 6.875 1 98.81 113 VAL A C 1
ATOM 914 O O . VAL A 1 113 ? -7.547 2.455 7.148 1 98.81 113 VAL A O 1
ATOM 917 N N . ALA A 1 114 ? -9.68 2.631 6.477 1 98.5 114 ALA A N 1
ATOM 918 C CA . ALA A 1 114 ? -9.867 1.201 6.242 1 98.5 114 ALA A CA 1
ATOM 919 C C . ALA A 1 114 ? -10.594 0.951 4.926 1 98.5 114 ALA A C 1
ATOM 921 O O . ALA A 1 114 ? -11.516 1.693 4.566 1 98.5 114 ALA A O 1
ATOM 922 N N . GLY A 1 115 ? -10.141 -0.035 4.195 1 97.81 115 GLY A N 1
ATOM 923 C CA . GLY A 1 115 ? -10.812 -0.377 2.953 1 97.81 115 GLY A CA 1
ATOM 924 C C . GLY A 1 115 ? -10.234 -1.604 2.275 1 97.81 115 GLY A C 1
ATOM 925 O O . GLY A 1 115 ? -9.258 -2.182 2.758 1 97.81 115 GLY A O 1
ATOM 926 N N . LEU A 1 116 ? -10.836 -1.958 1.177 1 98.31 116 LEU A N 1
ATOM 927 C CA . LEU A 1 116 ? -10.406 -3.113 0.397 1 98.31 116 LEU A CA 1
ATOM 928 C C . LEU A 1 116 ? -9.172 -2.779 -0.435 1 98.31 116 LEU A C 1
ATOM 930 O O . LEU A 1 116 ? -9.094 -1.702 -1.03 1 98.31 116 LEU A O 1
ATOM 934 N N . ASP A 1 117 ? -8.211 -3.701 -0.445 1 98.62 117 ASP A N 1
ATOM 935 C CA . ASP A 1 117 ? -7.016 -3.488 -1.248 1 98.62 117 ASP A CA 1
ATOM 936 C C . ASP A 1 117 ? -7.285 -3.77 -2.725 1 98.62 117 ASP A C 1
ATOM 938 O O . ASP A 1 117 ? -6.766 -3.072 -3.6 1 98.62 117 ASP A O 1
ATOM 942 N N . MET A 1 118 ? -8.102 -4.812 -2.994 1 98.38 118 MET A N 1
ATOM 943 C CA . MET A 1 118 ? -8.391 -5.219 -4.367 1 98.38 118 MET A CA 1
ATOM 944 C C . MET A 1 118 ? -9.883 -5.469 -4.555 1 98.38 118 MET A C 1
ATOM 946 O O . MET A 1 118 ? -10.602 -5.746 -3.592 1 98.38 118 MET A O 1
ATOM 950 N N . ASP A 1 119 ? -10.312 -5.379 -5.828 1 96.88 119 ASP A N 1
ATOM 951 C CA . ASP A 1 119 ? -11.688 -5.754 -6.148 1 96.88 119 ASP A CA 1
ATOM 952 C C . ASP A 1 119 ? -11.805 -7.262 -6.371 1 96.88 119 ASP A C 1
ATOM 954 O O . ASP A 1 119 ? -10.859 -8.008 -6.121 1 96.88 119 ASP A O 1
ATOM 958 N N . PHE A 1 120 ? -12.992 -7.766 -6.773 1 96.12 120 PHE A N 1
ATOM 959 C CA . PHE A 1 120 ? -13.227 -9.203 -6.871 1 96.12 120 PHE A CA 1
ATOM 960 C C . PHE A 1 120 ? -12.406 -9.805 -8.008 1 96.12 120 PHE A C 1
ATOM 962 O O . PHE A 1 120 ? -12.25 -11.023 -8.086 1 96.12 120 PHE A O 1
ATOM 969 N N . LYS A 1 121 ? -11.891 -8.914 -8.906 1 97 121 LYS A N 1
ATOM 970 C CA . LYS A 1 121 ? -11.094 -9.375 -10.039 1 97 121 LYS A CA 1
ATOM 971 C C . LYS A 1 121 ? -9.625 -9.492 -9.664 1 97 121 LYS A C 1
ATOM 973 O O . LYS A 1 121 ? -8.797 -9.906 -10.484 1 97 121 LYS A O 1
ATOM 978 N N . GLY A 1 122 ? -9.312 -9.078 -8.461 1 96.5 122 GLY A N 1
ATOM 979 C CA . GLY A 1 122 ? -7.926 -9.125 -8.039 1 96.5 122 GLY A CA 1
ATOM 980 C C . GLY A 1 122 ? -7.121 -7.93 -8.523 1 96.5 122 GLY A C 1
ATOM 981 O O . GLY A 1 122 ? -5.898 -8.016 -8.664 1 96.5 122 GLY A O 1
ATOM 982 N N . ARG A 1 123 ? -7.828 -6.875 -8.836 1 97 123 ARG A N 1
ATOM 983 C CA . ARG A 1 123 ? -7.188 -5.633 -9.25 1 97 123 ARG A CA 1
ATOM 984 C C . ARG A 1 123 ? -7.195 -4.605 -8.125 1 97 123 ARG A C 1
ATOM 986 O O . ARG A 1 123 ? -8.148 -4.535 -7.348 1 97 123 ARG A O 1
ATOM 993 N N . PRO A 1 124 ? -6.125 -3.824 -8.086 1 98.44 124 PRO A N 1
ATOM 994 C CA . PRO A 1 124 ? -6.133 -2.785 -7.055 1 98.44 124 PRO A CA 1
ATOM 995 C C . PRO A 1 124 ? -7.418 -1.96 -7.059 1 98.44 124 PRO A C 1
ATOM 997 O O . PRO A 1 124 ? -7.867 -1.515 -8.117 1 98.44 124 PRO A O 1
ATOM 1000 N N . PHE A 1 125 ? -7.977 -1.778 -5.891 1 98 125 PHE A N 1
ATOM 1001 C CA . PHE A 1 125 ? -9.242 -1.064 -5.758 1 98 125 PHE A CA 1
ATOM 1002 C C . PHE A 1 125 ? -9 0.4 -5.41 1 98 125 PHE A C 1
ATOM 1004 O O . PHE A 1 125 ? -8.977 0.77 -4.234 1 98 125 PHE A O 1
ATOM 1011 N N . GLU A 1 126 ? -8.922 1.213 -6.461 1 97.56 126 GLU A N 1
ATOM 1012 C CA . GLU A 1 126 ? -8.727 2.635 -6.195 1 97.56 126 GLU A CA 1
ATOM 1013 C C . GLU A 1 126 ? -9.828 3.184 -5.289 1 97.56 126 GLU A C 1
ATOM 1015 O O . GLU A 1 126 ? -10.977 2.754 -5.367 1 97.56 126 GLU A O 1
ATOM 1020 N N . PRO A 1 127 ? -9.328 4.117 -4.43 1 98.44 127 PRO A N 1
ATOM 1021 C CA . PRO A 1 127 ? -8.055 4.816 -4.293 1 98.44 127 PRO A CA 1
ATOM 1022 C C . PRO A 1 127 ? -7.125 4.16 -3.273 1 98.44 127 PRO A C 1
ATOM 1024 O O . PRO A 1 127 ? -6.156 4.781 -2.824 1 98.44 127 PRO A O 1
ATOM 1027 N N . MET A 1 128 ? -7.391 2.967 -2.912 1 98.69 128 MET A N 1
ATOM 1028 C CA . MET A 1 128 ? -6.684 2.291 -1.829 1 98.69 128 MET A CA 1
ATOM 1029 C C . MET A 1 128 ? -5.188 2.221 -2.117 1 98.69 128 MET A C 1
ATOM 1031 O O . MET A 1 128 ? -4.367 2.5 -1.238 1 98.69 128 MET A O 1
ATOM 1035 N N . PRO A 1 129 ? -4.758 1.921 -3.348 1 98.81 129 PRO A N 1
ATOM 1036 C CA . PRO A 1 129 ? -3.316 1.883 -3.613 1 98.81 129 PRO A CA 1
ATOM 1037 C C . PRO A 1 129 ? -2.621 3.199 -3.275 1 98.81 129 PRO A C 1
ATOM 1039 O O . PRO A 1 129 ? -1.531 3.195 -2.697 1 98.81 129 PRO A O 1
ATOM 1042 N N . GLN A 1 130 ? -3.27 4.254 -3.533 1 98.81 130 GLN A N 1
ATOM 1043 C CA . GLN A 1 130 ? -2.691 5.566 -3.252 1 98.81 130 GLN A CA 1
ATOM 1044 C C . GLN A 1 130 ? -2.605 5.816 -1.749 1 98.81 130 GLN A C 1
ATOM 1046 O O . GLN A 1 130 ? -1.605 6.348 -1.26 1 98.81 130 GLN A O 1
ATOM 1051 N N . LEU A 1 131 ? -3.631 5.422 -1.079 1 98.88 131 LEU A N 1
ATOM 1052 C CA . LEU A 1 131 ? -3.646 5.578 0.371 1 98.88 131 LEU A CA 1
ATOM 1053 C C . LEU A 1 131 ? -2.545 4.742 1.018 1 98.88 131 LEU A C 1
ATOM 1055 O O . LEU A 1 131 ? -1.899 5.188 1.968 1 98.88 131 LEU A O 1
ATOM 1059 N N . LEU A 1 132 ? -2.334 3.598 0.472 1 98.88 132 LEU A N 1
ATOM 1060 C CA . LEU A 1 132 ? -1.271 2.736 0.981 1 98.88 132 LEU A CA 1
ATOM 1061 C C . LEU A 1 132 ? 0.087 3.42 0.86 1 98.88 132 LEU A C 1
ATOM 1063 O O . LEU A 1 132 ? 0.917 3.324 1.766 1 98.88 132 LEU A O 1
ATOM 1067 N N . ALA A 1 133 ? 0.247 4.113 -0.175 1 98.81 133 ALA A N 1
ATOM 1068 C CA . ALA A 1 133 ? 1.531 4.754 -0.439 1 98.81 133 ALA A CA 1
ATOM 1069 C C . ALA A 1 133 ? 1.746 5.953 0.482 1 98.81 133 ALA A C 1
ATOM 1071 O O . ALA A 1 133 ? 2.828 6.121 1.049 1 98.81 133 ALA A O 1
ATOM 1072 N N . VAL A 1 134 ? 0.743 6.742 0.744 1 98.62 134 VAL A N 1
ATOM 1073 C CA . VAL A 1 134 ? 0.946 8.016 1.424 1 98.62 134 VAL A CA 1
ATOM 1074 C C . VAL A 1 134 ? 0.853 7.816 2.934 1 98.62 134 VAL A C 1
ATOM 1076 O O . VAL A 1 134 ? 1.211 8.711 3.707 1 98.62 134 VAL A O 1
ATOM 1079 N N . SER A 1 135 ? 0.403 6.668 3.375 1 98.62 135 SER A N 1
ATOM 1080 C CA . SER A 1 135 ? 0.223 6.414 4.801 1 98.62 135 SER A CA 1
ATOM 1081 C C . SER A 1 135 ? 1.56 6.16 5.488 1 98.62 135 SER A C 1
ATOM 1083 O O . SER A 1 135 ? 2.455 5.539 4.91 1 98.62 135 SER A O 1
ATOM 1085 N N . GLU A 1 136 ? 1.632 6.59 6.723 1 97.69 136 GLU A N 1
ATOM 1086 C CA . GLU A 1 136 ? 2.812 6.285 7.527 1 97.69 136 GLU A CA 1
ATOM 1087 C C . GLU A 1 136 ? 2.82 4.824 7.965 1 97.69 136 GLU A C 1
ATOM 1089 O O . GLU A 1 136 ? 3.869 4.176 7.969 1 97.69 136 GLU A O 1
ATOM 1094 N N . LEU A 1 137 ? 1.68 4.316 8.32 1 98.06 137 LEU A N 1
ATOM 1095 C CA . LEU A 1 137 ? 1.542 2.943 8.789 1 98.06 137 LEU A CA 1
ATOM 1096 C C . LEU A 1 137 ? 0.542 2.174 7.934 1 98.06 137 LEU A C 1
ATOM 1098 O O . LEU A 1 137 ? -0.522 2.695 7.594 1 98.06 137 LEU A O 1
ATOM 1102 N N . VAL A 1 138 ? 0.956 0.991 7.578 1 98.62 138 VAL A N 1
ATOM 1103 C CA . VAL A 1 138 ? 0.083 0.121 6.797 1 98.62 138 VAL A CA 1
ATOM 1104 C C . VAL A 1 138 ? -0.093 -1.215 7.516 1 98.62 138 VAL A C 1
ATOM 1106 O O . VAL A 1 138 ? 0.885 -1.83 7.945 1 98.62 138 VAL A O 1
ATOM 1109 N N . THR A 1 139 ? -1.293 -1.604 7.742 1 98.62 139 THR A N 1
ATOM 1110 C CA . THR A 1 139 ? -1.669 -2.922 8.242 1 98.62 139 THR A CA 1
ATOM 1111 C C . THR A 1 139 ? -2.504 -3.676 7.211 1 98.62 139 THR A C 1
ATOM 1113 O O . THR A 1 139 ? -3.648 -3.307 6.938 1 98.62 139 THR A O 1
ATOM 1116 N N . LYS A 1 140 ? -1.914 -4.66 6.633 1 98.5 140 LYS A N 1
ATOM 1117 C CA . LYS A 1 140 ? -2.633 -5.48 5.66 1 98.5 140 LYS A CA 1
ATOM 1118 C C . LYS A 1 140 ? -3.057 -6.812 6.27 1 98.5 140 LYS A C 1
ATOM 1120 O O . LYS A 1 140 ? -2.215 -7.664 6.555 1 98.5 140 LYS A O 1
ATOM 1125 N N . LEU A 1 141 ? -4.301 -7 6.434 1 98.06 141 LEU A N 1
ATOM 1126 C CA . LEU A 1 141 ? -4.863 -8.164 7.105 1 98.06 141 LEU A CA 1
ATOM 1127 C C . LEU A 1 141 ? -5.254 -9.242 6.094 1 98.06 141 LEU A C 1
ATOM 1129 O O . LEU A 1 141 ? -5.531 -8.93 4.93 1 98.06 141 LEU A O 1
ATOM 1133 N N . GLN A 1 142 ? -5.234 -10.43 6.535 1 97.19 142 GLN A N 1
ATOM 1134 C CA . GLN A 1 142 ? -5.621 -11.562 5.711 1 97.19 142 GLN A CA 1
ATOM 1135 C C . GLN A 1 142 ? -6.801 -12.312 6.324 1 97.19 142 GLN A C 1
ATOM 1137 O O . GLN A 1 142 ? -6.895 -12.438 7.547 1 97.19 142 GLN A O 1
ATOM 1142 N N . ALA A 1 143 ? -7.594 -12.797 5.453 1 96.75 143 ALA A N 1
ATOM 1143 C CA . ALA A 1 143 ? -8.664 -13.703 5.867 1 96.75 143 ALA A CA 1
ATOM 1144 C C . ALA A 1 143 ? -8.227 -15.156 5.766 1 96.75 143 ALA A C 1
ATOM 1146 O O . ALA A 1 143 ? -7.035 -15.461 5.832 1 96.75 143 ALA A O 1
ATOM 1147 N N . VAL A 1 144 ? -9.203 -16.047 5.934 1 96.75 144 VAL A N 1
ATOM 1148 C CA . VAL A 1 144 ? -8.945 -17.469 5.785 1 96.75 144 VAL A CA 1
ATOM 1149 C C . VAL A 1 144 ? -9.68 -18 4.555 1 96.75 144 VAL A C 1
ATOM 1151 O O . VAL A 1 144 ? -10.883 -17.781 4.395 1 96.75 144 VAL A O 1
ATOM 1154 N N . CYS A 1 145 ? -8.969 -18.672 3.729 1 96.81 145 CYS A N 1
ATOM 1155 C CA . CYS A 1 145 ? -9.539 -19.172 2.482 1 96.81 145 CYS A CA 1
ATOM 1156 C C . CYS A 1 145 ? -10.672 -20.156 2.758 1 96.81 145 CYS A C 1
ATOM 1158 O O . CYS A 1 145 ? -10.484 -21.141 3.471 1 96.81 145 CYS A O 1
ATOM 1160 N N . ALA A 1 146 ? -11.781 -19.953 2.123 1 96.19 146 ALA A N 1
ATOM 1161 C CA . ALA A 1 146 ? -12.977 -20.75 2.35 1 96.19 146 ALA A CA 1
ATOM 1162 C C . ALA A 1 146 ? -12.828 -22.141 1.741 1 96.19 146 ALA A C 1
ATOM 1164 O O . ALA A 1 146 ? -13.594 -23.062 2.053 1 96.19 146 ALA A O 1
ATOM 1165 N N . VAL A 1 147 ? -11.836 -22.312 0.896 1 95.75 147 VAL A N 1
ATOM 1166 C CA . VAL A 1 147 ? -11.656 -23.578 0.187 1 95.75 147 VAL A CA 1
ATOM 1167 C C . VAL A 1 147 ? -10.609 -24.422 0.898 1 95.75 147 VAL A C 1
ATOM 1169 O O . VAL A 1 147 ? -10.844 -25.609 1.179 1 95.75 147 VAL A O 1
ATOM 1172 N N . CYS A 1 148 ? -9.477 -23.797 1.336 1 95.69 148 CYS A N 1
ATOM 1173 C CA . CYS A 1 148 ? -8.375 -24.656 1.772 1 95.69 148 CYS A CA 1
ATOM 1174 C C . CYS A 1 148 ? -7.914 -24.266 3.174 1 95.69 148 CYS A C 1
ATOM 1176 O O . CYS A 1 148 ? -7.059 -24.938 3.756 1 95.69 148 CYS A O 1
ATOM 1178 N N . GLY A 1 149 ? -8.312 -23.109 3.713 1 95.19 149 GLY A N 1
ATOM 1179 C CA . GLY A 1 149 ? -7.953 -22.719 5.066 1 95.19 149 GLY A CA 1
ATOM 1180 C C . GLY A 1 149 ? -6.676 -21.922 5.129 1 95.19 149 GLY A C 1
ATOM 1181 O O . GLY A 1 149 ? -6.289 -21.438 6.199 1 95.19 149 GLY A O 1
ATOM 1182 N N . ALA A 1 150 ? -5.984 -21.75 4.012 1 95.06 150 ALA A N 1
ATOM 1183 C CA . ALA A 1 150 ? -4.773 -20.938 3.961 1 95.06 150 ALA A CA 1
ATOM 1184 C C . ALA A 1 150 ? -5.105 -19.453 4.066 1 95.06 150 ALA A C 1
ATOM 1186 O O . ALA A 1 150 ? -6.27 -19.062 3.965 1 95.06 150 ALA A O 1
ATOM 1187 N N . PRO A 1 151 ? -4.039 -18.609 4.305 1 96.12 151 PRO A N 1
ATOM 1188 C CA . PRO A 1 151 ? -4.312 -17.156 4.289 1 96.12 151 PRO A CA 1
ATOM 1189 C C . PRO A 1 151 ? -4.93 -16.688 2.975 1 96.12 151 PRO A C 1
ATOM 1191 O O . PRO A 1 151 ? -4.523 -17.141 1.901 1 96.12 151 PRO A O 1
ATOM 1194 N N . ALA A 1 152 ? -5.941 -15.867 3.105 1 96.81 152 ALA A N 1
ATOM 1195 C CA . ALA A 1 152 ? -6.691 -15.398 1.944 1 96.81 152 ALA A CA 1
ATOM 1196 C C . ALA A 1 152 ? -6.469 -13.906 1.717 1 96.81 152 ALA A C 1
ATOM 1198 O O . ALA A 1 152 ? -6.648 -13.094 2.631 1 96.81 152 ALA A O 1
ATOM 1199 N N . SER A 1 153 ? -6.086 -13.578 0.474 1 96.94 153 SER A N 1
ATOM 1200 C CA . SER A 1 153 ? -5.84 -12.188 0.114 1 96.94 153 SER A CA 1
ATOM 1201 C C . SER A 1 153 ? -6.797 -11.719 -0.979 1 96.94 153 SER A C 1
ATOM 1203 O O . SER A 1 153 ? -6.676 -10.602 -1.48 1 96.94 153 SER A O 1
ATOM 1205 N N . ARG A 1 154 ? -7.734 -12.531 -1.408 1 97.38 154 ARG A N 1
ATOM 1206 C CA . ARG A 1 154 ? -8.625 -12.203 -2.521 1 97.38 154 ARG A CA 1
ATOM 1207 C C . ARG A 1 154 ? -10.086 -12.289 -2.098 1 97.38 154 ARG A C 1
ATOM 1209 O O . ARG A 1 154 ? -10.445 -13.094 -1.238 1 97.38 154 ARG A O 1
ATOM 1216 N N . THR A 1 155 ? -10.875 -11.469 -2.68 1 96.81 155 THR A N 1
ATOM 1217 C CA . THR A 1 155 ? -12.328 -11.5 -2.529 1 96.81 155 THR A CA 1
ATOM 1218 C C . THR A 1 155 ? -12.977 -12.188 -3.729 1 96.81 155 THR A C 1
ATOM 1220 O O . THR A 1 155 ? -12.914 -11.68 -4.852 1 96.81 155 THR A O 1
ATOM 1223 N N . GLN A 1 156 ? -13.547 -13.336 -3.506 1 96.5 156 GLN A N 1
ATOM 1224 C CA . GLN A 1 156 ? -14.25 -14.078 -4.551 1 96.5 156 GLN A CA 1
ATOM 1225 C C . GLN A 1 156 ? -15.711 -13.656 -4.633 1 96.5 156 GLN A C 1
ATOM 1227 O O . GLN A 1 156 ? -16.438 -13.742 -3.645 1 96.5 156 GLN A O 1
ATOM 1232 N N . ARG A 1 157 ? -16.047 -13.18 -5.746 1 94.94 157 ARG A N 1
ATOM 1233 C CA . ARG A 1 157 ? -17.453 -12.859 -6 1 94.94 157 ARG A CA 1
ATOM 1234 C C . ARG A 1 157 ? -18.141 -14.008 -6.738 1 94.94 157 ARG A C 1
ATOM 1236 O O . ARG A 1 157 ? -17.641 -14.477 -7.762 1 94.94 157 ARG A O 1
ATOM 1243 N N . LEU A 1 158 ? -19.25 -14.422 -6.211 1 93.31 158 LEU A N 1
ATOM 1244 C CA . LEU A 1 158 ? -20.062 -15.469 -6.828 1 93.31 158 LEU A CA 1
ATOM 1245 C C . LEU A 1 158 ? -21.422 -14.93 -7.227 1 93.31 158 LEU A C 1
ATOM 1247 O O . LEU A 1 158 ? -22.078 -14.219 -6.449 1 93.31 158 LEU A O 1
ATOM 1251 N N . ILE A 1 159 ? -21.766 -15.156 -8.414 1 88.38 159 ILE A N 1
ATOM 1252 C CA . ILE A 1 159 ? -23.094 -14.852 -8.93 1 88.38 159 ILE A CA 1
ATOM 1253 C C . ILE A 1 159 ? -23.828 -16.156 -9.25 1 88.38 159 ILE A C 1
ATOM 1255 O O . ILE A 1 159 ? -23.406 -16.906 -10.133 1 88.38 159 ILE A O 1
ATOM 1259 N N . ASN A 1 160 ? -24.938 -16.359 -8.492 1 87.19 160 ASN A N 1
ATOM 1260 C CA . ASN A 1 160 ? -25.656 -17.625 -8.625 1 87.19 160 ASN A CA 1
ATOM 1261 C C . ASN A 1 160 ? -24.75 -18.828 -8.398 1 87.19 160 ASN A C 1
ATOM 1263 O O . ASN A 1 160 ? -24.766 -19.781 -9.18 1 87.19 160 ASN A O 1
ATOM 1267 N N . GLY A 1 161 ? -23.875 -18.625 -7.41 1 88.31 161 GLY A N 1
ATOM 1268 C CA . GLY A 1 161 ? -23.016 -19.719 -6.996 1 88.31 161 GLY A CA 1
ATOM 1269 C C . GLY A 1 161 ? -21.812 -19.906 -7.906 1 88.31 161 GLY A C 1
ATOM 1270 O O . GLY A 1 161 ? -20.984 -20.797 -7.668 1 88.31 161 GLY A O 1
ATOM 1271 N N . ARG A 1 162 ? -21.766 -19.125 -8.977 1 91.94 162 ARG A N 1
ATOM 1272 C CA . ARG A 1 162 ? -20.656 -19.234 -9.922 1 91.94 162 ARG A CA 1
ATOM 1273 C C . ARG A 1 162 ? -19.766 -18 -9.875 1 91.94 162 ARG A C 1
ATOM 1275 O O . ARG A 1 162 ? -20.25 -16.891 -9.625 1 91.94 162 ARG A O 1
ATOM 1282 N N . PRO A 1 163 ? -18.453 -18.219 -10.148 1 94.38 163 PRO A N 1
ATOM 1283 C CA . PRO A 1 163 ? -17.562 -17.047 -10.133 1 94.38 163 PRO A CA 1
ATOM 1284 C C . PRO A 1 163 ? -18.016 -15.953 -11.094 1 94.38 163 PRO A C 1
ATOM 1286 O O . PRO A 1 163 ? -18.438 -16.234 -12.219 1 94.38 163 PRO A O 1
ATOM 1289 N N . ALA A 1 164 ? -17.938 -14.703 -10.641 1 93.44 164 ALA A N 1
ATOM 1290 C CA . ALA A 1 164 ? -18.25 -13.547 -11.477 1 93.44 164 ALA A CA 1
ATOM 1291 C C . ALA A 1 164 ? -17.281 -13.422 -12.641 1 93.44 164 ALA A C 1
ATOM 1293 O O . ALA A 1 164 ? -16.125 -13.867 -12.547 1 93.44 164 ALA A O 1
ATOM 1294 N N . LYS A 1 165 ? -17.734 -12.82 -13.68 1 92.25 165 LYS A N 1
ATOM 1295 C CA . LYS A 1 165 ? -16.938 -12.688 -14.906 1 92.25 165 LYS A CA 1
ATOM 1296 C C . LYS A 1 165 ? -16.078 -11.43 -14.875 1 92.25 165 LYS A C 1
ATOM 1298 O O . LYS A 1 165 ? -16.406 -10.461 -14.188 1 92.25 165 LYS A O 1
ATOM 1303 N N . ALA A 1 166 ? -15.039 -11.461 -15.664 1 91.38 166 ALA A N 1
ATOM 1304 C CA . ALA A 1 166 ? -14.078 -10.359 -15.75 1 91.38 166 ALA A CA 1
ATOM 1305 C C . ALA A 1 166 ? -14.766 -9.062 -16.172 1 91.38 166 ALA A C 1
ATOM 1307 O O . ALA A 1 166 ? -14.328 -7.973 -15.797 1 91.38 166 ALA A O 1
ATOM 1308 N N . ASP A 1 167 ? -15.852 -9.195 -16.875 1 90.69 167 ASP A N 1
ATOM 1309 C CA . ASP A 1 167 ? -16.5 -8 -17.391 1 90.69 167 ASP A CA 1
ATOM 1310 C C . ASP A 1 167 ? -17.656 -7.566 -16.5 1 90.69 167 ASP A C 1
ATOM 1312 O O . ASP A 1 167 ? -18.312 -6.551 -16.75 1 90.69 167 ASP A O 1
ATOM 1316 N N . ASP A 1 168 ? -17.922 -8.328 -15.5 1 88.31 168 ASP A N 1
ATOM 1317 C CA . ASP A 1 168 ? -18.938 -7.898 -14.555 1 88.31 168 ASP A CA 1
ATOM 1318 C C . ASP A 1 168 ? -18.531 -6.605 -13.852 1 88.31 168 ASP A C 1
ATOM 1320 O O . ASP A 1 168 ? -17.359 -6.395 -13.562 1 88.31 168 ASP A O 1
ATOM 1324 N N . PRO A 1 169 ? -19.531 -5.797 -13.602 1 87.06 169 PRO A N 1
ATOM 1325 C CA . PRO A 1 169 ? -19.203 -4.547 -12.906 1 87.06 169 PRO A CA 1
ATOM 1326 C C . PRO A 1 169 ? -18.656 -4.781 -11.5 1 87.06 169 PRO A C 1
ATOM 1328 O O . PRO A 1 169 ? -19.078 -5.723 -10.82 1 87.06 169 PRO A O 1
ATOM 1331 N N . VAL A 1 170 ? -17.766 -4 -11.086 1 86.19 170 VAL A N 1
ATOM 1332 C CA . VAL A 1 170 ? -17.125 -4.121 -9.781 1 86.19 170 VAL A CA 1
ATOM 1333 C C . VAL A 1 170 ? -18.156 -3.848 -8.68 1 86.19 170 VAL A C 1
ATOM 1335 O O . VAL A 1 170 ? -18.125 -4.5 -7.629 1 86.19 170 VAL A O 1
ATOM 1338 N N . ILE A 1 171 ? -18.953 -2.865 -8.891 1 72.62 171 ILE A N 1
ATOM 1339 C CA . ILE A 1 171 ? -19.969 -2.525 -7.902 1 72.62 171 ILE A CA 1
ATOM 1340 C C . ILE A 1 171 ? -21.359 -2.846 -8.461 1 72.62 171 ILE A C 1
ATOM 1342 O O . ILE A 1 171 ? -21.703 -2.41 -9.562 1 72.62 171 ILE A O 1
ATOM 1346 N N . MET A 1 172 ? -22.016 -3.902 -7.91 1 65.88 172 MET A N 1
ATOM 1347 C CA . MET A 1 172 ? -23.375 -4.191 -8.344 1 65.88 172 MET A CA 1
ATOM 1348 C C . MET A 1 172 ? -24.344 -4.168 -7.168 1 65.88 172 MET A C 1
ATOM 1350 O O . MET A 1 172 ? -24.047 -4.723 -6.105 1 65.88 172 MET A O 1
ATOM 1354 N N . VAL A 1 173 ? -25.406 -3.352 -7.375 1 56.31 173 VAL A N 1
ATOM 1355 C CA . VAL A 1 173 ? -26.469 -3.254 -6.379 1 56.31 173 VAL A CA 1
ATOM 1356 C C . VAL A 1 173 ? -27.625 -4.152 -6.777 1 56.31 173 VAL A C 1
ATOM 1358 O O . VAL A 1 173 ? -28.062 -4.145 -7.934 1 56.31 173 VAL A O 1
ATOM 1361 N N . GLY A 1 174 ? -28.031 -5.133 -5.973 1 54.84 174 GLY A N 1
ATOM 1362 C CA . GLY A 1 174 ? -29.312 -5.781 -6.211 1 54.84 174 GLY A CA 1
ATOM 1363 C C . GLY A 1 174 ? -29.188 -7.25 -6.555 1 54.84 174 GLY A C 1
ATOM 1364 O O . GLY A 1 174 ? -30.188 -7.973 -6.609 1 54.84 174 GLY A O 1
ATOM 1365 N N . ALA A 1 175 ? -28.078 -7.66 -7.074 1 56.06 175 ALA A N 1
ATOM 1366 C CA . ALA A 1 175 ? -28.078 -9.055 -7.504 1 56.06 175 ALA A CA 1
ATOM 1367 C C . ALA A 1 175 ? -27.828 -9.992 -6.32 1 56.06 175 ALA A C 1
ATOM 1369 O O . ALA A 1 175 ? -27.312 -9.562 -5.281 1 56.06 175 ALA A O 1
ATOM 1370 N N . ASP A 1 176 ? -28.516 -11.156 -6.402 1 69.75 176 ASP A N 1
ATOM 1371 C CA . ASP A 1 176 ? -28.156 -12.172 -5.414 1 69.75 176 ASP A CA 1
ATOM 1372 C C . ASP A 1 176 ? -26.672 -12.523 -5.5 1 69.75 176 ASP A C 1
ATOM 1374 O O . ASP A 1 176 ? -26.281 -13.422 -6.246 1 69.75 176 ASP A O 1
ATOM 1378 N N . GLU A 1 177 ? -25.875 -11.766 -4.965 1 85.81 177 GLU A N 1
ATOM 1379 C CA . GLU A 1 177 ? -24.438 -11.992 -4.98 1 85.81 177 GLU A CA 1
ATOM 1380 C C . GLU A 1 177 ? -23.922 -12.398 -3.6 1 85.81 177 GLU A C 1
ATOM 1382 O O . GLU A 1 177 ? -24.562 -12.117 -2.588 1 85.81 177 GLU A O 1
ATOM 1387 N N . SER A 1 178 ? -22.969 -13.352 -3.701 1 89.31 178 SER A N 1
ATOM 1388 C CA . SER A 1 178 ? -22.266 -13.703 -2.471 1 89.31 178 SER A CA 1
ATOM 1389 C C . SER A 1 178 ? -20.75 -13.547 -2.635 1 89.31 178 SER A C 1
ATOM 1391 O O . SER A 1 178 ? -20.234 -13.523 -3.758 1 89.31 178 SER A O 1
ATOM 1393 N N . TYR A 1 179 ? -20.109 -13.344 -1.506 1 93.06 179 TYR A N 1
ATOM 1394 C CA . TYR A 1 179 ? -18.656 -13.188 -1.475 1 93.06 179 TYR A CA 1
ATOM 1395 C C . TYR A 1 179 ? -18.031 -14.188 -0.52 1 93.06 179 TYR A C 1
ATOM 1397 O O . TYR A 1 179 ? -18.641 -14.602 0.458 1 93.06 179 TYR A O 1
ATOM 1405 N N . GLU A 1 180 ? -16.875 -14.57 -0.77 1 96.06 180 GLU A N 1
ATOM 1406 C CA . GLU A 1 180 ? -16.078 -15.375 0.145 1 96.06 180 GLU A CA 1
ATOM 1407 C C . GLU A 1 180 ? -14.586 -15.086 -0.024 1 96.06 180 GLU A C 1
ATOM 1409 O O . GLU A 1 180 ? -14.141 -14.711 -1.11 1 96.06 180 GLU A O 1
ATOM 1414 N N . PRO A 1 181 ? -13.797 -15.227 1.063 1 96.88 181 PRO A N 1
ATOM 1415 C CA . PRO A 1 181 ? -12.352 -15.031 0.95 1 96.88 181 PRO A CA 1
ATOM 1416 C C . PRO A 1 181 ? -11.648 -16.219 0.301 1 96.88 181 PRO A C 1
ATOM 1418 O O . PRO A 1 181 ? -12 -17.375 0.565 1 96.88 181 PRO A O 1
ATOM 1421 N N . ARG A 1 182 ? -10.719 -15.945 -0.553 1 97.38 182 ARG A N 1
ATOM 1422 C CA . ARG A 1 182 ? -9.938 -17 -1.19 1 97.38 182 ARG A CA 1
ATOM 1423 C C . ARG A 1 182 ? -8.453 -16.656 -1.22 1 97.38 182 ARG A C 1
ATOM 1425 O O . ARG A 1 182 ? -8.094 -15.477 -1.282 1 97.38 182 ARG A O 1
ATOM 1432 N N . CYS A 1 183 ? -7.594 -17.641 -1.075 1 96.5 183 CYS A N 1
ATOM 1433 C CA . CYS A 1 183 ? -6.176 -17.469 -1.348 1 96.5 183 CYS A CA 1
ATOM 1434 C C . CYS A 1 183 ? -5.926 -17.281 -2.84 1 96.5 183 CYS A C 1
ATOM 1436 O O . CYS A 1 183 ? -6.84 -17.438 -3.65 1 96.5 183 CYS A O 1
ATOM 1438 N N . ARG A 1 184 ? -4.762 -16.938 -3.203 1 95.5 184 ARG A N 1
ATOM 1439 C CA . ARG A 1 184 ? -4.383 -16.688 -4.594 1 95.5 184 ARG A CA 1
ATOM 1440 C C . ARG A 1 184 ? -4.691 -17.906 -5.461 1 95.5 184 ARG A C 1
ATOM 1442 O O . ARG A 1 184 ? -5.176 -17.766 -6.586 1 95.5 184 ARG A O 1
ATOM 1449 N N . ALA A 1 185 ? -4.484 -19.109 -4.988 1 94.56 185 ALA A N 1
ATOM 1450 C CA . ALA A 1 185 ? -4.617 -20.344 -5.742 1 94.56 185 ALA A CA 1
ATOM 1451 C C . ALA A 1 185 ? -6.082 -20.656 -6.039 1 94.56 185 ALA A C 1
ATOM 1453 O O . ALA A 1 185 ? -6.406 -21.234 -7.074 1 94.56 185 ALA A O 1
ATOM 1454 N N . HIS A 1 186 ? -6.965 -20.25 -5.168 1 96.19 186 HIS A N 1
ATOM 1455 C CA . HIS A 1 186 ? -8.352 -20.688 -5.281 1 96.19 186 HIS A CA 1
ATOM 1456 C C . HIS A 1 186 ? -9.242 -19.562 -5.793 1 96.19 186 HIS A C 1
ATOM 1458 O O . HIS A 1 186 ? -10.438 -19.766 -6.031 1 96.19 186 HIS A O 1
ATOM 1464 N N . HIS A 1 187 ? -8.695 -18.328 -5.957 1 97.12 187 HIS A N 1
ATOM 1465 C CA . HIS A 1 187 ? -9.453 -17.219 -6.516 1 97.12 187 HIS A CA 1
ATOM 1466 C C . HIS A 1 187 ? -9.633 -17.375 -8.023 1 97.12 187 HIS A C 1
ATOM 1468 O O . HIS A 1 187 ? -8.672 -17.656 -8.742 1 97.12 187 HIS A O 1
ATOM 1474 N N . ILE A 1 188 ? -10.898 -17.25 -8.453 1 94.94 188 ILE A N 1
ATOM 1475 C CA . ILE A 1 188 ? -11.219 -17.469 -9.859 1 94.94 188 ILE A CA 1
ATOM 1476 C C . ILE A 1 188 ? -12.047 -16.297 -10.383 1 94.94 188 ILE A C 1
ATOM 1478 O O . ILE A 1 188 ? -13.016 -15.867 -9.75 1 94.94 188 ILE A O 1
ATOM 1482 N N . VAL A 1 189 ? -11.594 -15.742 -11.492 1 93.25 189 VAL A N 1
ATOM 1483 C CA . VAL A 1 189 ? -12.406 -14.812 -12.273 1 93.25 189 VAL A CA 1
ATOM 1484 C C . VAL A 1 189 ? -12.773 -15.453 -13.609 1 93.25 189 VAL A C 1
ATOM 1486 O O . VAL A 1 189 ? -11.898 -15.773 -14.414 1 93.25 189 VAL A O 1
ATOM 1489 N N . ALA A 1 190 ? -14 -15.648 -13.852 1 91.88 190 ALA A N 1
ATOM 1490 C CA . ALA A 1 190 ? -14.43 -16.297 -15.086 1 91.88 190 ALA A CA 1
ATOM 1491 C C . ALA A 1 190 ? -14.164 -15.414 -16.297 1 91.88 190 ALA A C 1
ATOM 1493 O O . ALA A 1 190 ? -14.273 -14.188 -16.203 1 91.88 190 ALA A O 1
ATOM 1494 N N . PRO A 1 191 ? -13.742 -16.047 -17.391 1 88.56 191 PRO A N 1
ATOM 1495 C CA . PRO A 1 191 ? -13.484 -15.258 -18.594 1 88.56 191 PRO A CA 1
ATOM 1496 C C . PRO A 1 191 ? -14.734 -14.562 -19.125 1 88.56 191 PRO A C 1
ATOM 1498 O O . PRO A 1 191 ? -15.852 -14.977 -18.812 1 88.56 191 PRO A O 1
ATOM 1501 N N . SER A 1 192 ? -14.508 -13.523 -19.859 1 82.12 192 SER A N 1
ATOM 1502 C CA . SER A 1 192 ? -15.609 -12.789 -20.484 1 82.12 192 SER A CA 1
ATOM 1503 C C . SER A 1 192 ? -16.281 -13.617 -21.578 1 82.12 192 SER A C 1
ATOM 1505 O O . SER A 1 192 ? -15.695 -14.57 -22.094 1 82.12 192 SER A O 1
ATOM 1507 N N . GLU A 1 193 ? -17.578 -13.578 -21.734 1 68.19 193 GLU A N 1
ATOM 1508 C CA . GLU A 1 193 ? -18.281 -14.266 -22.812 1 68.19 193 GLU A CA 1
ATOM 1509 C C . GLU A 1 193 ? -17.641 -13.984 -24.172 1 68.19 193 GLU A C 1
ATOM 1511 O O . GLU A 1 193 ? -17.625 -14.859 -25.047 1 68.19 193 GLU A O 1
ATOM 1516 N N . SER A 1 194 ? -17.188 -12.828 -24.391 1 60.69 194 SER A N 1
ATOM 1517 C CA . SER A 1 194 ? -16.594 -12.578 -25.703 1 60.69 194 SER A CA 1
ATOM 1518 C C . SER A 1 194 ? -15.344 -13.43 -25.906 1 60.69 194 SER A C 1
ATOM 1520 O O . SER A 1 194 ? -15.016 -13.789 -27.047 1 60.69 194 SER A O 1
ATOM 1522 N N . GLU A 1 195 ? -14.648 -13.688 -24.938 1 54.25 195 GLU A N 1
ATOM 1523 C CA . GLU A 1 195 ? -13.43 -14.477 -25.078 1 54.25 195 GLU A CA 1
ATOM 1524 C C . GLU A 1 195 ? -13.734 -15.969 -25.125 1 54.25 195 GLU A C 1
ATOM 1526 O O . GLU A 1 195 ? -12.93 -16.766 -25.625 1 54.25 195 GLU A O 1
ATOM 1531 N N . LYS A 1 196 ? -14.75 -16.609 -24.625 1 54.09 196 LYS A N 1
ATOM 1532 C CA . LYS A 1 196 ? -15.125 -18.016 -24.75 1 54.09 196 LYS A CA 1
ATOM 1533 C C . LYS A 1 196 ? -15.414 -18.375 -26.203 1 54.09 196 LYS A C 1
ATOM 1535 O O . LYS A 1 196 ? -15.25 -19.531 -26.609 1 54.09 196 LYS A O 1
ATOM 1540 N N . GLU A 1 197 ? -16.062 -17.562 -26.891 1 45.03 197 GLU A N 1
ATOM 1541 C CA . GLU A 1 197 ? -16.344 -17.984 -28.266 1 45.03 197 GLU A CA 1
ATOM 1542 C C . GLU A 1 197 ? -15.047 -18.25 -29.031 1 45.03 197 GLU A C 1
ATOM 1544 O O . GLU A 1 197 ? -15.047 -18.984 -30.016 1 45.03 197 GLU A O 1
ATOM 1549 N N . GLU A 1 198 ? -14.086 -17.547 -28.594 1 40.41 198 GLU A N 1
ATOM 1550 C CA . GLU A 1 198 ? -12.945 -17.875 -29.453 1 40.41 198 GLU A CA 1
ATOM 1551 C C . GLU A 1 198 ? -12.242 -19.141 -28.969 1 40.41 198 GLU A C 1
ATOM 1553 O O . GLU A 1 198 ? -11.25 -19.562 -29.547 1 40.41 198 GLU A O 1
ATOM 1558 N N . LEU A 1 199 ? -12.555 -19.594 -27.688 1 36.56 199 LEU A N 1
ATOM 1559 C CA . LEU A 1 199 ? -11.969 -20.922 -27.484 1 36.56 199 LEU A CA 1
ATOM 1560 C C . LEU A 1 199 ? -12.914 -22.016 -27.969 1 36.56 199 LEU A C 1
ATOM 1562 O O . LEU A 1 199 ? -14.117 -21.953 -27.719 1 36.56 199 LEU A O 1
ATOM 1566 N N . MET B 1 1 ? -3.391 -37.5 -2.67 1 24.52 1 MET B N 1
ATOM 1567 C CA . MET B 1 1 ? -2.527 -36.562 -1.946 1 24.52 1 MET B CA 1
ATOM 1568 C C . MET B 1 1 ? -2.756 -35.156 -2.416 1 24.52 1 MET B C 1
ATOM 1570 O O . MET B 1 1 ? -2.494 -34.812 -3.576 1 24.52 1 MET B O 1
ATOM 1574 N N . TYR B 1 2 ? -3.807 -34.438 -2.148 1 32.47 2 TYR B N 1
ATOM 1575 C CA . TYR B 1 2 ? -4.223 -33.156 -2.674 1 32.47 2 TYR B CA 1
ATOM 1576 C C . TYR B 1 2 ? -3.061 -32.156 -2.691 1 32.47 2 TYR B C 1
ATOM 1578 O O . TYR B 1 2 ? -2.436 -31.906 -1.657 1 32.47 2 TYR B O 1
ATOM 1586 N N . GLU B 1 3 ? -2.148 -32.375 -3.6 1 35.72 3 GLU B N 1
ATOM 1587 C CA . GLU B 1 3 ? -0.966 -31.516 -3.768 1 35.72 3 GLU B CA 1
ATOM 1588 C C . GLU B 1 3 ? -1.275 -30.062 -3.449 1 35.72 3 GLU B C 1
ATOM 1590 O O . GLU B 1 3 ? -2.188 -29.469 -4.031 1 35.72 3 GLU B O 1
ATOM 1595 N N . THR B 1 4 ? -1.356 -29.641 -2.258 1 42.97 4 THR B N 1
ATOM 1596 C CA . THR B 1 4 ? -1.615 -28.297 -1.764 1 42.97 4 THR B CA 1
ATOM 1597 C C . THR B 1 4 ? -0.97 -27.25 -2.672 1 42.97 4 THR B C 1
ATOM 1599 O O . THR B 1 4 ? 0.255 -27.109 -2.693 1 42.97 4 THR B O 1
ATOM 1602 N N . TYR B 1 5 ? -1.286 -27.375 -3.986 1 47.38 5 TYR B N 1
ATOM 1603 C CA . TYR B 1 5 ? -0.844 -26.359 -4.938 1 47.38 5 TYR B CA 1
ATOM 1604 C C . TYR B 1 5 ? -0.78 -24.984 -4.281 1 47.38 5 TYR B C 1
ATOM 1606 O O . TYR B 1 5 ? -1.815 -24.375 -4.008 1 47.38 5 TYR B O 1
ATOM 1614 N N . HIS B 1 6 ? 0.087 -24.781 -3.289 1 62.22 6 HIS B N 1
ATOM 1615 C CA . HIS B 1 6 ? 0.118 -23.5 -2.617 1 62.22 6 HIS B CA 1
ATOM 1616 C C . HIS B 1 6 ? 0.724 -22.422 -3.516 1 62.22 6 HIS B C 1
ATOM 1618 O O . HIS B 1 6 ? 1.806 -22.609 -4.078 1 62.22 6 HIS B O 1
ATOM 1624 N N . SER B 1 7 ? -0.072 -21.562 -4.309 1 81.88 7 SER B N 1
ATOM 1625 C CA . SER B 1 7 ? 0.42 -20.406 -5.039 1 81.88 7 SER B CA 1
ATOM 1626 C C . SER B 1 7 ? 1.464 -19.641 -4.227 1 81.88 7 SER B C 1
ATOM 1628 O O . SER B 1 7 ? 1.514 -19.766 -3 1 81.88 7 SER B O 1
ATOM 1630 N N . GLY B 1 8 ? 2.539 -19.172 -5.008 1 95.88 8 GLY B N 1
ATOM 1631 C CA . GLY B 1 8 ? 3.459 -18.234 -4.383 1 95.88 8 GLY B CA 1
ATOM 1632 C C . GLY B 1 8 ? 2.777 -16.984 -3.863 1 95.88 8 GLY B C 1
ATOM 1633 O O . GLY B 1 8 ? 1.559 -16.969 -3.68 1 95.88 8 GLY B O 1
ATOM 1634 N N . TRP B 1 9 ? 3.537 -16.094 -3.424 1 97.56 9 TRP B N 1
ATOM 1635 C CA . TRP B 1 9 ? 3 -14.844 -2.896 1 97.56 9 TRP B CA 1
ATOM 1636 C C . TRP B 1 9 ? 3.996 -13.703 -3.084 1 97.56 9 TRP B C 1
ATOM 1638 O O . TRP B 1 9 ? 5.141 -13.93 -3.484 1 97.56 9 TRP B O 1
ATOM 1648 N N . ILE B 1 10 ? 3.49 -12.539 -2.871 1 98.62 10 ILE B N 1
ATOM 1649 C CA . ILE B 1 10 ? 4.301 -11.336 -3.006 1 98.62 10 ILE B CA 1
ATOM 1650 C C . ILE B 1 10 ? 4.457 -10.664 -1.644 1 98.62 10 ILE B C 1
ATOM 1652 O O . ILE B 1 10 ? 3.484 -10.516 -0.905 1 98.62 10 ILE B O 1
ATOM 1656 N N . GLU B 1 11 ? 5.656 -10.336 -1.286 1 98.75 11 GLU B N 1
ATOM 1657 C CA . GLU B 1 11 ? 6.004 -9.477 -0.161 1 98.75 11 GLU B CA 1
ATOM 1658 C C . GLU B 1 11 ? 6.551 -8.133 -0.642 1 98.75 11 GLU B C 1
ATOM 1660 O O . GLU B 1 11 ? 7.508 -8.094 -1.418 1 98.75 11 GLU B O 1
ATOM 1665 N N . CYS B 1 12 ? 5.918 -7.098 -0.168 1 98.88 12 CYS B N 1
ATOM 1666 C CA . CYS B 1 12 ? 6.34 -5.77 -0.603 1 98.88 12 CYS B CA 1
ATOM 1667 C C . CYS B 1 12 ? 6.977 -4.996 0.544 1 98.88 12 CYS B C 1
ATOM 1669 O O . CYS B 1 12 ? 6.34 -4.766 1.574 1 98.88 12 CYS B O 1
ATOM 1671 N N . ILE B 1 13 ? 8.242 -4.637 0.383 1 98.81 13 ILE B N 1
ATOM 1672 C CA . ILE B 1 13 ? 8.977 -3.775 1.302 1 98.81 13 ILE B CA 1
ATOM 1673 C C . ILE B 1 13 ? 9.039 -2.357 0.743 1 98.81 13 ILE B C 1
ATOM 1675 O O . ILE B 1 13 ? 9.492 -2.146 -0.388 1 98.81 13 ILE B O 1
ATOM 1679 N N . THR B 1 14 ? 8.555 -1.426 1.525 1 98.81 14 THR B N 1
ATOM 1680 C CA . THR B 1 14 ? 8.539 -0.059 1.015 1 98.81 14 THR B CA 1
ATOM 1681 C C . THR B 1 14 ? 8.914 0.933 2.111 1 98.81 14 THR B C 1
ATOM 1683 O O . THR B 1 14 ? 9.195 0.536 3.242 1 98.81 14 THR B O 1
ATOM 1686 N N . GLY B 1 15 ? 9.062 2.227 1.752 1 98.12 15 GLY B N 1
ATOM 1687 C CA . GLY B 1 15 ? 9.469 3.316 2.623 1 98.12 15 GLY B CA 1
ATOM 1688 C C . GLY B 1 15 ? 10.234 4.402 1.899 1 98.12 15 GLY B C 1
ATOM 1689 O O . GLY B 1 15 ? 10.453 4.316 0.688 1 98.12 15 GLY B O 1
ATOM 1690 N N . SER B 1 16 ? 10.562 5.395 2.674 1 97.06 16 SER B N 1
ATOM 1691 C CA . SER B 1 16 ? 11.367 6.477 2.117 1 97.06 16 SER B CA 1
ATOM 1692 C C . SER B 1 16 ? 12.812 6.051 1.922 1 97.06 16 SER B C 1
ATOM 1694 O O . SER B 1 16 ? 13.203 4.949 2.318 1 97.06 16 SER B O 1
ATOM 1696 N N . MET B 1 17 ? 13.555 6.98 1.283 1 94.44 17 MET B N 1
ATOM 1697 C CA . MET B 1 17 ? 15 6.75 1.269 1 94.44 17 MET B CA 1
ATOM 1698 C C . MET B 1 17 ? 15.555 6.688 2.688 1 94.44 17 MET B C 1
ATOM 1700 O O . MET B 1 17 ? 15.039 7.352 3.59 1 94.44 17 MET B O 1
ATOM 1704 N N . PHE B 1 18 ? 16.547 5.746 2.896 1 93.25 18 PHE B N 1
ATOM 1705 C CA . PHE B 1 18 ? 17.281 5.586 4.145 1 93.25 18 PHE B CA 1
ATOM 1706 C C . PHE B 1 18 ? 16.453 4.828 5.172 1 93.25 18 PHE B C 1
ATOM 1708 O O . PHE B 1 18 ? 16.844 4.727 6.34 1 93.25 18 PHE B O 1
ATOM 1715 N N . SER B 1 19 ? 15.344 4.273 4.773 1 96.88 19 SER B N 1
ATOM 1716 C CA . SER B 1 19 ? 14.492 3.557 5.719 1 96.88 19 SER B CA 1
ATOM 1717 C C . SER B 1 19 ? 14.961 2.117 5.906 1 96.88 19 SER B C 1
ATOM 1719 O O . SER B 1 19 ? 14.477 1.409 6.789 1 96.88 19 SER B O 1
ATOM 1721 N N . GLY B 1 20 ? 15.875 1.6 5.055 1 94.62 20 GLY B N 1
ATOM 1722 C CA . GLY B 1 20 ? 16.406 0.254 5.207 1 94.62 20 GLY B CA 1
ATOM 1723 C C . GLY B 1 20 ? 15.711 -0.766 4.32 1 94.62 20 GLY B C 1
ATOM 1724 O O . GLY B 1 20 ? 15.703 -1.958 4.633 1 94.62 20 GLY B O 1
ATOM 1725 N N . LYS B 1 21 ? 15.109 -0.362 3.262 1 95.19 21 LYS B N 1
ATOM 1726 C CA . LYS B 1 21 ? 14.375 -1.263 2.377 1 95.19 21 LYS B CA 1
ATOM 1727 C C . LYS B 1 21 ? 15.297 -2.334 1.798 1 95.19 21 LYS B C 1
ATOM 1729 O O . LYS B 1 21 ? 14.977 -3.523 1.842 1 95.19 21 LYS B O 1
ATOM 1734 N N . SER B 1 22 ? 16.438 -1.85 1.218 1 92.38 22 SER B N 1
ATOM 1735 C CA . SER B 1 22 ? 17.359 -2.795 0.594 1 92.38 22 SER B CA 1
ATOM 1736 C C . SER B 1 22 ? 17.953 -3.74 1.626 1 92.38 22 SER B C 1
ATOM 1738 O O . SER B 1 22 ? 18.141 -4.926 1.352 1 92.38 22 SER B O 1
ATOM 1740 N N . GLU B 1 23 ? 18.266 -3.25 2.781 1 93.75 23 GLU B N 1
ATOM 1741 C CA . GLU B 1 23 ? 18.781 -4.086 3.857 1 93.75 23 GLU B CA 1
ATOM 1742 C C . GLU B 1 23 ? 17.781 -5.16 4.262 1 93.75 23 GLU B C 1
ATOM 1744 O O . GLU B 1 23 ? 18.141 -6.32 4.457 1 93.75 23 GLU B O 1
ATOM 1749 N N . GLU B 1 24 ? 16.547 -4.754 4.395 1 96.81 24 GLU B N 1
ATOM 1750 C CA . GLU B 1 24 ? 15.492 -5.703 4.738 1 96.81 24 GLU B CA 1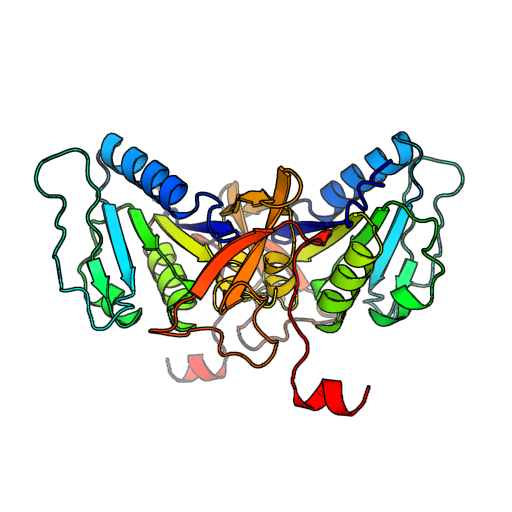
ATOM 1751 C C . GLU B 1 24 ? 15.312 -6.754 3.646 1 96.81 24 GLU B C 1
ATOM 1753 O O . GLU B 1 24 ? 15.133 -7.938 3.941 1 96.81 24 GLU B O 1
ATOM 1758 N N . LEU B 1 25 ? 15.383 -6.316 2.391 1 96.62 25 LEU B N 1
ATOM 1759 C CA . LEU B 1 25 ? 15.312 -7.25 1.273 1 96.62 25 LEU B CA 1
ATOM 1760 C C . LEU B 1 25 ? 16.438 -8.281 1.353 1 96.62 25 LEU B C 1
ATOM 1762 O O . LEU B 1 25 ? 16.188 -9.484 1.284 1 96.62 25 LEU B O 1
ATOM 1766 N N . ILE B 1 26 ? 17.625 -7.785 1.586 1 94.44 26 ILE B N 1
ATOM 1767 C CA . ILE B 1 26 ? 18.797 -8.641 1.641 1 94.44 26 ILE B CA 1
ATOM 1768 C C . ILE B 1 26 ? 18.672 -9.617 2.811 1 94.44 26 ILE B C 1
ATOM 1770 O O . ILE B 1 26 ? 19 -10.797 2.68 1 94.44 26 ILE B O 1
ATOM 1774 N N . ARG B 1 27 ? 18.172 -9.109 3.93 1 95.81 27 ARG B N 1
ATOM 1775 C CA . ARG B 1 27 ? 17.969 -9.961 5.098 1 95.81 27 ARG B CA 1
ATOM 1776 C C . ARG B 1 27 ? 17.047 -11.133 4.781 1 95.81 27 ARG B C 1
ATOM 1778 O O . ARG B 1 27 ? 17.344 -12.281 5.121 1 95.81 27 ARG B O 1
ATOM 1785 N N . ARG B 1 28 ? 16.016 -10.891 4.066 1 96.88 28 ARG B N 1
ATOM 1786 C CA . ARG B 1 28 ? 15.055 -11.93 3.732 1 96.88 28 ARG B CA 1
ATOM 1787 C C . ARG B 1 28 ? 15.633 -12.906 2.713 1 96.88 28 ARG B C 1
ATOM 1789 O O . ARG B 1 28 ? 15.414 -14.117 2.812 1 96.88 28 ARG B O 1
ATOM 1796 N N . LEU B 1 29 ? 16.312 -12.336 1.797 1 96.31 29 LEU B N 1
ATOM 1797 C CA . LEU B 1 29 ? 16.938 -13.188 0.781 1 96.31 29 LEU B CA 1
ATOM 1798 C C . LEU B 1 29 ? 17.984 -14.102 1.4 1 96.31 29 LEU B C 1
ATOM 1800 O O . LEU B 1 29 ? 18.062 -15.289 1.07 1 96.31 29 LEU B O 1
ATOM 1804 N N . LYS B 1 30 ? 18.781 -13.594 2.318 1 95.31 30 LYS B N 1
ATOM 1805 C CA . LYS B 1 30 ? 19.797 -14.383 3 1 95.31 30 LYS B CA 1
ATOM 1806 C C . LYS B 1 30 ? 19.172 -15.523 3.801 1 95.31 30 LYS B C 1
ATOM 1808 O O . LYS B 1 30 ? 19.734 -16.625 3.871 1 95.31 30 LYS B O 1
ATOM 1813 N N . ARG B 1 31 ? 18.062 -15.242 4.406 1 94.94 31 ARG B N 1
ATOM 1814 C CA . ARG B 1 31 ? 17.344 -16.281 5.129 1 94.94 31 ARG B CA 1
ATOM 1815 C C . ARG B 1 31 ? 16.969 -17.438 4.199 1 94.94 31 ARG B C 1
ATOM 1817 O O . ARG B 1 31 ? 17.047 -18.594 4.586 1 94.94 31 ARG B O 1
ATOM 1824 N N . GLY B 1 32 ? 16.547 -17.062 2.957 1 93.81 32 GLY B N 1
ATOM 1825 C CA . GLY B 1 32 ? 16.266 -18.094 1.962 1 93.81 32 GLY B CA 1
ATOM 1826 C C . GLY B 1 32 ? 17.484 -18.922 1.599 1 93.81 32 GLY B C 1
ATOM 1827 O O . GLY B 1 32 ? 17.406 -20.156 1.544 1 93.81 32 GLY B O 1
ATOM 1828 N N . ILE B 1 33 ? 18.594 -18.297 1.458 1 93.62 33 ILE B N 1
ATOM 1829 C CA . ILE B 1 33 ? 19.844 -18.969 1.119 1 93.62 33 ILE B CA 1
ATOM 1830 C C . ILE B 1 33 ? 20.25 -19.906 2.256 1 93.62 33 ILE B C 1
ATOM 1832 O O . ILE B 1 33 ? 20.609 -21.062 2.018 1 93.62 33 ILE B O 1
ATOM 1836 N N . PHE B 1 34 ? 20.094 -19.453 3.498 1 93.94 34 PHE B N 1
ATOM 1837 C CA . PHE B 1 34 ? 20.406 -20.266 4.664 1 93.94 34 PHE B CA 1
ATOM 1838 C C . PHE B 1 34 ? 19.516 -21.5 4.723 1 93.94 34 PHE B C 1
ATOM 1840 O O . PHE B 1 34 ? 19.938 -22.562 5.191 1 93.94 34 PHE B O 1
ATOM 1847 N N . ALA B 1 35 ? 18.328 -21.359 4.191 1 94.69 35 ALA B N 1
ATOM 1848 C CA . ALA B 1 35 ? 17.375 -22.453 4.164 1 94.69 35 ALA B CA 1
ATOM 1849 C C . ALA B 1 35 ? 17.547 -23.312 2.914 1 94.69 35 ALA B C 1
ATOM 1851 O O . ALA B 1 35 ? 16.672 -24.109 2.57 1 94.69 35 ALA B O 1
ATOM 1852 N N . LYS B 1 36 ? 18.578 -23.016 2.096 1 95.25 36 LYS B N 1
ATOM 1853 C CA . LYS B 1 36 ? 18.969 -23.781 0.918 1 95.25 36 LYS B CA 1
ATOM 1854 C C . LYS B 1 36 ? 17.969 -23.594 -0.222 1 95.25 36 LYS B C 1
ATOM 1856 O O . LYS B 1 36 ? 17.766 -24.5 -1.033 1 95.25 36 LYS B O 1
ATOM 1861 N N . GLN B 1 37 ? 17.312 -22.531 -0.162 1 95 37 GLN B N 1
ATOM 1862 C CA . GLN B 1 37 ? 16.453 -22.156 -1.285 1 95 37 GLN B CA 1
ATOM 1863 C C . GLN B 1 37 ? 17.266 -21.5 -2.396 1 95 37 GLN B C 1
ATOM 1865 O O . GLN B 1 37 ? 18.281 -20.844 -2.131 1 95 37 GLN B O 1
ATOM 1870 N N . LYS B 1 38 ? 16.828 -21.75 -3.633 1 96.06 38 LYS B N 1
ATOM 18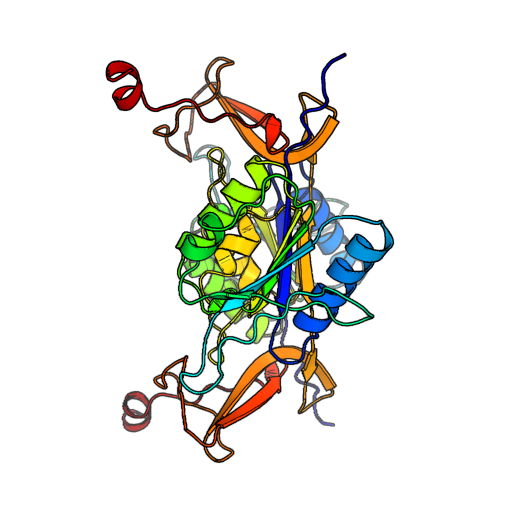71 C CA . LYS B 1 38 ? 17.422 -21.047 -4.766 1 96.06 38 LYS B CA 1
ATOM 1872 C C . LYS B 1 38 ? 16.859 -19.625 -4.879 1 96.06 38 LYS B C 1
ATOM 1874 O O . LYS B 1 38 ? 15.641 -19.453 -4.973 1 96.06 38 LYS B O 1
ATOM 1879 N N . VAL B 1 39 ? 17.797 -18.594 -4.887 1 96.56 39 VAL B N 1
ATOM 1880 C CA . VAL B 1 39 ? 17.391 -17.203 -4.836 1 96.56 39 VAL B CA 1
ATOM 1881 C C . VAL B 1 39 ? 17.969 -16.453 -6.039 1 96.56 39 VAL B C 1
ATOM 1883 O O . VAL B 1 39 ? 19.125 -16.656 -6.414 1 96.56 39 VAL B O 1
ATOM 1886 N N . VAL B 1 40 ? 17.156 -15.609 -6.66 1 96.81 40 VAL B N 1
ATOM 1887 C CA . VAL B 1 40 ? 17.594 -14.695 -7.711 1 96.81 40 VAL B CA 1
ATOM 1888 C C . VAL B 1 40 ? 17.109 -13.281 -7.395 1 96.81 40 VAL B C 1
ATOM 1890 O O . VAL B 1 40 ? 16 -13.094 -6.883 1 96.81 40 VAL B O 1
ATOM 1893 N N . VAL B 1 41 ? 17.953 -12.297 -7.699 1 97.31 41 VAL B N 1
ATOM 1894 C CA . VAL B 1 41 ? 17.594 -10.906 -7.43 1 97.31 41 VAL B CA 1
ATOM 1895 C C . VAL B 1 41 ? 17.781 -10.07 -8.695 1 97.31 41 VAL B C 1
ATOM 1897 O O . VAL B 1 41 ? 18.797 -10.195 -9.391 1 97.31 41 VAL B O 1
ATOM 1900 N N . PHE B 1 42 ? 16.766 -9.227 -8.984 1 96.88 42 PHE B N 1
ATOM 1901 C CA . PHE B 1 42 ? 16.828 -8.305 -10.109 1 96.88 42 PHE B CA 1
ATOM 1902 C C . PHE B 1 42 ? 16.859 -6.863 -9.625 1 96.88 42 PHE B C 1
ATOM 1904 O O . PHE B 1 42 ? 16.234 -6.527 -8.617 1 96.88 42 PHE B O 1
ATOM 1911 N N . LYS B 1 43 ? 17.5 -6.004 -10.297 1 95 43 LYS B N 1
ATOM 1912 C CA . LYS B 1 43 ? 17.5 -4.562 -10.062 1 95 43 LYS B CA 1
ATOM 1913 C C . LYS B 1 43 ? 17.562 -3.791 -11.375 1 95 43 LYS B C 1
ATOM 1915 O O . LYS B 1 43 ? 18.156 -4.262 -12.352 1 95 43 LYS B O 1
ATOM 1920 N N . PRO B 1 44 ? 16.906 -2.629 -11.484 1 93.88 44 PRO B N 1
ATOM 1921 C CA . PRO B 1 44 ? 16.984 -1.839 -12.719 1 93.88 44 PRO B CA 1
ATOM 1922 C C . PRO B 1 44 ? 18.375 -1.271 -12.977 1 93.88 44 PRO B C 1
ATOM 1924 O O . PRO B 1 44 ? 19.094 -0.931 -12.039 1 93.88 44 PRO B O 1
ATOM 1927 N N . THR B 1 45 ? 18.719 -1.26 -14.273 1 87.25 45 THR B N 1
ATOM 1928 C CA . THR B 1 45 ? 19.906 -0.534 -14.68 1 87.25 45 THR B CA 1
ATOM 1929 C C . THR B 1 45 ? 19.656 0.97 -14.695 1 87.25 45 THR B C 1
ATOM 1931 O O . THR B 1 45 ? 18.781 1.452 -15.43 1 87.25 45 THR B O 1
ATOM 1934 N N . ILE B 1 46 ? 19.828 1.592 -13.68 1 69.06 46 ILE B N 1
ATOM 1935 C CA . ILE B 1 46 ? 19.562 3.025 -13.672 1 69.06 46 ILE B CA 1
ATOM 1936 C C . ILE B 1 46 ? 20.672 3.762 -14.422 1 69.06 46 ILE B C 1
ATOM 1938 O O . ILE B 1 46 ? 20.391 4.598 -15.289 1 69.06 46 ILE B O 1
ATOM 1942 N N . ASP B 1 47 ? 21.75 4.219 -13.898 1 53.38 47 ASP B N 1
ATOM 1943 C CA . ASP B 1 47 ? 22.812 5.066 -14.445 1 53.38 47 ASP B CA 1
ATOM 1944 C C . ASP B 1 47 ? 23.547 4.355 -15.578 1 53.38 47 ASP B C 1
ATOM 1946 O O . ASP B 1 47 ? 23.656 3.127 -15.578 1 53.38 47 ASP B O 1
ATOM 1950 N N . ASP B 1 48 ? 23.438 4.914 -16.797 1 45.12 48 ASP B N 1
ATOM 1951 C CA . ASP B 1 48 ? 24.328 4.574 -17.906 1 45.12 48 ASP B CA 1
ATOM 1952 C C . ASP B 1 48 ? 25.688 4.078 -17.391 1 45.12 48 ASP B C 1
ATOM 1954 O O . ASP B 1 48 ? 26.578 3.771 -18.172 1 45.12 48 ASP B O 1
ATOM 1958 N N . ARG B 1 49 ? 26.031 4.621 -16.188 1 37.59 49 ARG B N 1
ATOM 1959 C CA . ARG B 1 49 ? 27.453 4.332 -16.031 1 37.59 49 ARG B CA 1
ATOM 1960 C C . ARG B 1 49 ? 27.688 2.859 -15.703 1 37.59 49 ARG B C 1
ATOM 1962 O O . ARG B 1 49 ? 28.828 2.387 -15.711 1 37.59 49 ARG B O 1
ATOM 1969 N N . TYR B 1 50 ? 26.844 2.205 -14.672 1 38.78 50 TYR B N 1
ATOM 1970 C CA . TYR B 1 50 ? 27.438 1.005 -14.086 1 38.78 50 TYR B CA 1
ATOM 1971 C C . TYR B 1 50 ? 27.047 -0.236 -14.883 1 38.78 50 TYR B C 1
ATOM 1973 O O . TYR B 1 50 ? 25.906 -0.335 -15.367 1 38.78 50 TYR B O 1
ATOM 1981 N N . HIS B 1 51 ? 28.031 -1.002 -15.391 1 38.81 51 HIS B N 1
ATOM 1982 C CA . HIS B 1 51 ? 28.266 -2.316 -15.977 1 38.81 51 HIS B CA 1
ATOM 1983 C C . HIS B 1 51 ? 27.453 -3.391 -15.25 1 38.81 51 HIS B C 1
ATOM 1985 O O . HIS B 1 51 ? 27.078 -3.217 -14.094 1 38.81 51 HIS B O 1
ATOM 1991 N N . LYS B 1 52 ? 27.156 -4.52 -15.992 1 38.5 52 LYS B N 1
ATOM 1992 C CA . LYS B 1 52 ? 26.562 -5.852 -15.922 1 38.5 52 LYS B CA 1
ATOM 1993 C C . LYS B 1 52 ? 27.109 -6.633 -14.727 1 38.5 52 LYS B C 1
ATOM 1995 O O . LYS B 1 52 ? 27.672 -7.723 -14.891 1 38.5 52 LYS B O 1
ATOM 2000 N N . GLU B 1 53 ? 27.422 -6.242 -13.656 1 36.53 53 GLU B N 1
ATOM 2001 C CA . GLU B 1 53 ? 28.047 -7.34 -12.922 1 36.53 53 GLU B CA 1
ATOM 2002 C C . GLU B 1 53 ? 27.016 -8.352 -12.445 1 36.53 53 GLU B C 1
ATOM 2004 O O . GLU B 1 53 ? 25.969 -7.977 -11.906 1 36.53 53 GLU B O 1
ATOM 2009 N N . LYS B 1 54 ? 26.859 -9.492 -13.289 1 39.72 54 LYS B N 1
ATOM 2010 C CA . LYS B 1 54 ? 26.219 -10.766 -12.992 1 39.72 54 LYS B CA 1
ATOM 2011 C C . LYS B 1 54 ? 26.578 -11.25 -11.594 1 39.72 54 LYS B C 1
ATOM 2013 O O . LYS B 1 54 ? 26.109 -12.305 -11.156 1 39.72 54 LYS B O 1
ATOM 2018 N N . VAL B 1 55 ? 26.797 -10.648 -10.656 1 37.78 55 VAL B N 1
ATOM 2019 C CA . VAL B 1 55 ? 27.516 -11.43 -9.648 1 37.78 55 VAL B CA 1
ATOM 2020 C C . VAL B 1 55 ? 26.547 -12.43 -9 1 37.78 55 VAL B C 1
ATOM 2022 O O . VAL B 1 55 ? 25.516 -12.047 -8.469 1 37.78 55 VAL B O 1
ATOM 2025 N N . VAL B 1 56 ? 26.312 -13.539 -9.758 1 35.56 56 VAL B N 1
ATOM 2026 C CA . VAL B 1 56 ? 25.75 -14.719 -9.117 1 35.56 56 VAL B CA 1
ATOM 2027 C C . VAL B 1 56 ? 26.5 -15.023 -7.82 1 35.56 56 VAL B C 1
ATOM 2029 O O . VAL B 1 56 ? 27.734 -14.906 -7.773 1 35.56 56 VAL B O 1
ATOM 2032 N N . SER B 1 57 ? 25.766 -14.992 -6.68 1 37.34 57 SER B N 1
ATOM 2033 C CA . SER B 1 57 ? 26.359 -15.375 -5.402 1 37.34 57 SER B CA 1
ATOM 2034 C C . SER B 1 57 ? 26.734 -16.859 -5.395 1 37.34 57 SER B C 1
ATOM 2036 O O . SER B 1 57 ? 25.875 -17.719 -5.465 1 37.34 57 SER B O 1
ATOM 2038 N N . HIS B 1 58 ? 27.438 -17.406 -6.453 1 35.59 58 HIS B N 1
ATOM 2039 C CA . HIS B 1 58 ? 27.734 -18.781 -6.059 1 35.59 58 HIS B CA 1
ATOM 2040 C C . HIS B 1 58 ? 28.109 -18.859 -4.582 1 35.59 58 HIS B C 1
ATOM 2042 O O . HIS B 1 58 ? 27.594 -19.703 -3.85 1 35.59 58 HIS B O 1
ATOM 2048 N N . ASN B 1 59 ? 29.484 -19.109 -4.172 1 34.19 59 ASN B N 1
ATOM 2049 C CA . ASN B 1 59 ? 30.344 -19.453 -3.049 1 34.19 59 ASN B CA 1
ATOM 2050 C C . ASN B 1 59 ? 30.688 -18.234 -2.215 1 34.19 59 ASN B C 1
ATOM 2052 O O . ASN B 1 59 ? 31.031 -17.172 -2.76 1 34.19 59 ASN B O 1
ATOM 2056 N N . GLY B 1 60 ? 30.375 -17.234 -1.298 1 40.44 60 GLY B N 1
ATOM 2057 C CA . GLY B 1 60 ? 30.422 -16.625 0.022 1 40.44 60 GLY B CA 1
ATOM 2058 C C . GLY B 1 60 ? 29.297 -15.648 0.282 1 40.44 60 GLY B C 1
ATOM 2059 O O . GLY B 1 60 ? 28.406 -15.484 -0.554 1 40.44 60 GLY B O 1
ATOM 2060 N N . ASN B 1 61 ? 29.141 -14.414 1.441 1 49.72 61 ASN B N 1
ATOM 2061 C CA . ASN B 1 61 ? 28.219 -13.555 2.188 1 49.72 61 ASN B CA 1
ATOM 2062 C C . ASN B 1 61 ? 27.469 -12.609 1.262 1 49.72 61 ASN B C 1
ATOM 2064 O O . ASN B 1 61 ? 26.609 -11.852 1.715 1 49.72 61 ASN B O 1
ATOM 2068 N N . ALA B 1 62 ? 27.656 -12.445 -0.239 1 63.72 62 ALA B N 1
ATOM 2069 C CA . ALA B 1 62 ? 27.078 -11.32 -0.97 1 63.72 62 ALA B CA 1
ATOM 2070 C C . ALA B 1 62 ? 26.047 -11.789 -1.983 1 63.72 62 ALA B C 1
ATOM 2072 O O . ALA B 1 62 ? 26.25 -12.789 -2.682 1 63.72 62 ALA B O 1
ATOM 2073 N N . ILE B 1 63 ? 24.75 -11.484 -1.92 1 80.88 63 ILE B N 1
ATOM 2074 C CA . ILE B 1 63 ? 23.688 -11.719 -2.893 1 80.88 63 ILE B CA 1
ATOM 2075 C C . ILE B 1 63 ? 23.922 -10.836 -4.121 1 80.88 63 ILE B C 1
ATOM 2077 O O . ILE B 1 63 ? 23.984 -9.609 -4.004 1 80.88 63 ILE B O 1
ATOM 2081 N N . GLU B 1 64 ? 24.281 -11.484 -5.277 1 85.06 64 GLU B N 1
ATOM 2082 C CA . GLU B 1 64 ? 24.453 -10.703 -6.5 1 85.06 64 GLU B CA 1
ATOM 2083 C C . GLU B 1 64 ? 23.125 -10.5 -7.211 1 85.06 64 GLU B C 1
ATOM 2085 O O . GLU B 1 64 ? 22.328 -11.438 -7.352 1 85.06 64 GLU B O 1
ATOM 2090 N N . ALA B 1 65 ? 22.922 -9.312 -7.703 1 91.81 65 ALA B N 1
ATOM 2091 C CA . ALA B 1 65 ? 21.703 -8.938 -8.398 1 91.81 65 ALA B CA 1
ATOM 2092 C C . ALA B 1 65 ? 21.906 -8.898 -9.906 1 91.81 65 ALA B C 1
ATOM 2094 O O . ALA B 1 65 ? 23 -8.57 -10.383 1 91.81 65 ALA B O 1
ATOM 2095 N N . ILE B 1 66 ? 20.984 -9.32 -10.648 1 93.81 66 ILE B N 1
ATOM 2096 C CA . ILE B 1 66 ? 20.969 -9.211 -12.109 1 93.81 66 ILE B CA 1
ATOM 2097 C C . ILE B 1 66 ? 20.406 -7.859 -12.523 1 93.81 66 ILE B C 1
ATOM 2099 O O . ILE B 1 66 ? 19.266 -7.523 -12.195 1 93.81 66 ILE B O 1
ATOM 2103 N N . ASN B 1 67 ? 21.219 -7.098 -13.234 1 94 67 ASN B N 1
ATOM 2104 C CA . ASN B 1 67 ? 20.766 -5.809 -13.734 1 94 67 ASN B CA 1
ATOM 2105 C C . ASN B 1 67 ? 19.906 -5.965 -14.984 1 94 67 ASN B C 1
ATOM 2107 O O . ASN B 1 67 ? 20.297 -6.66 -15.93 1 94 67 ASN B O 1
ATOM 2111 N N . ILE B 1 68 ? 18.797 -5.348 -14.969 1 95.38 68 ILE B N 1
ATOM 2112 C CA . ILE B 1 68 ? 17.922 -5.406 -16.125 1 95.38 68 ILE B CA 1
ATOM 2113 C C . ILE B 1 68 ? 17.422 -4.004 -16.469 1 95.38 68 ILE B C 1
ATOM 2115 O O . ILE B 1 68 ? 17.359 -3.133 -15.609 1 95.38 68 ILE B O 1
ATOM 2119 N N . GLN B 1 69 ? 17.016 -3.771 -17.734 1 92.75 69 GLN B N 1
ATOM 2120 C CA . GLN B 1 69 ? 16.531 -2.475 -18.188 1 92.75 69 GLN B CA 1
ATOM 2121 C C . GLN B 1 69 ? 15.008 -2.406 -18.125 1 92.75 69 GLN B C 1
ATOM 2123 O O . GLN B 1 69 ? 14.445 -1.386 -17.719 1 92.75 69 GLN B O 1
ATOM 2128 N N . LYS B 1 70 ? 14.438 -3.551 -18.5 1 95.75 70 LYS B N 1
ATOM 2129 C CA . LYS B 1 70 ? 12.984 -3.65 -18.5 1 95.75 70 LYS B CA 1
ATOM 2130 C C . LYS B 1 70 ? 12.516 -4.832 -17.656 1 95.75 70 LYS B C 1
ATOM 2132 O O . LYS B 1 70 ? 13.164 -5.879 -17.641 1 95.75 70 LYS B O 1
ATOM 2137 N N . ALA B 1 71 ? 11.406 -4.668 -17.016 1 96.88 71 ALA B N 1
ATOM 2138 C CA . ALA B 1 71 ? 10.859 -5.715 -16.172 1 96.88 71 ALA B CA 1
ATOM 2139 C C . ALA B 1 71 ? 10.68 -7.02 -16.938 1 96.88 71 ALA B C 1
ATOM 2141 O O . ALA B 1 71 ? 10.883 -8.109 -16.391 1 96.88 71 ALA B O 1
ATOM 2142 N N . GLU B 1 72 ? 10.375 -6.91 -18.219 1 97.31 72 GLU B N 1
ATOM 2143 C CA . GLU B 1 72 ? 10.086 -8.078 -19.047 1 97.31 72 GLU B CA 1
ATOM 2144 C C . GLU B 1 72 ? 11.305 -8.992 -19.172 1 97.31 72 GLU B C 1
ATOM 2146 O O . GLU B 1 72 ? 11.172 -10.18 -19.469 1 97.31 72 GLU B O 1
ATOM 2151 N N . GLU B 1 73 ? 12.469 -8.438 -18.984 1 97.12 73 GLU B N 1
ATOM 2152 C CA . GLU B 1 73 ? 13.703 -9.211 -19.078 1 97.12 73 GLU B CA 1
ATOM 2153 C C . GLU B 1 73 ? 13.758 -10.289 -18 1 97.12 73 GLU B C 1
ATOM 2155 O O . GLU B 1 73 ? 14.516 -11.258 -18.125 1 97.12 73 GLU B O 1
ATOM 2160 N N . ILE B 1 74 ? 12.984 -10.102 -16.938 1 97.88 74 ILE B N 1
ATOM 2161 C CA . ILE B 1 74 ? 12.922 -11.102 -15.883 1 97.88 74 ILE B CA 1
ATOM 2162 C C . ILE B 1 74 ? 12.438 -12.43 -16.453 1 97.88 74 ILE B C 1
ATOM 2164 O O . ILE B 1 74 ? 12.969 -13.492 -16.109 1 97.88 74 ILE B O 1
ATOM 2168 N N . LEU B 1 75 ? 11.508 -12.367 -17.375 1 96.5 75 LEU B N 1
ATOM 2169 C CA . LEU B 1 75 ? 10.867 -13.562 -17.922 1 96.5 75 LEU B CA 1
ATOM 2170 C C . LEU B 1 75 ? 11.789 -14.281 -18.891 1 96.5 75 LEU B C 1
ATOM 2172 O O . LEU B 1 75 ? 11.5 -15.406 -19.312 1 96.5 75 LEU B O 1
ATOM 2176 N N . GLU B 1 76 ? 12.891 -13.664 -19.266 1 96.62 76 GLU B N 1
ATOM 2177 C CA . GLU B 1 76 ? 13.875 -14.273 -20.156 1 96.62 76 GLU B CA 1
ATOM 2178 C C . GLU B 1 76 ? 14.789 -15.227 -19.406 1 96.62 76 GLU B C 1
ATOM 2180 O O . GLU B 1 76 ? 15.539 -15.992 -20.016 1 96.62 76 GLU B O 1
ATOM 2185 N N . HIS B 1 77 ? 14.672 -15.18 -18.156 1 95.88 77 HIS B N 1
ATOM 2186 C CA . HIS B 1 77 ? 15.5 -16.047 -17.328 1 95.88 77 HIS B CA 1
ATOM 2187 C C . HIS B 1 77 ? 14.75 -17.328 -16.969 1 95.88 77 HIS B C 1
ATOM 2189 O O . HIS B 1 77 ? 13.531 -17.312 -16.781 1 95.88 77 HIS B O 1
ATOM 2195 N N . ASP B 1 78 ? 15.477 -18.422 -16.953 1 96.44 78 ASP B N 1
ATOM 2196 C CA . ASP B 1 78 ? 14.875 -19.672 -16.469 1 96.44 78 ASP B CA 1
ATOM 2197 C C . ASP B 1 78 ? 14.727 -19.656 -14.945 1 96.44 78 ASP B C 1
ATOM 2199 O O . ASP B 1 78 ? 15.711 -19.812 -14.219 1 96.44 78 ASP B O 1
ATOM 2203 N N . LEU B 1 79 ? 13.461 -19.5 -14.5 1 96.62 79 LEU B N 1
ATOM 2204 C CA . LEU B 1 79 ? 13.188 -19.359 -13.078 1 96.62 79 LEU B CA 1
ATOM 2205 C C . LEU B 1 79 ? 12.477 -20.594 -12.539 1 96.62 79 LEU B C 1
ATOM 2207 O O . LEU B 1 79 ? 11.969 -20.594 -11.414 1 96.62 79 LEU B O 1
ATOM 2211 N N . THR B 1 80 ? 12.43 -21.656 -13.273 1 95.31 80 THR B N 1
ATOM 2212 C CA . THR B 1 80 ? 11.633 -22.828 -12.945 1 95.31 80 THR B CA 1
ATOM 2213 C C . THR B 1 80 ? 12.086 -23.438 -11.617 1 95.31 80 THR B C 1
ATOM 2215 O O . THR B 1 80 ? 11.266 -23.953 -10.852 1 95.31 80 THR B O 1
ATOM 2218 N N . GLN B 1 81 ? 13.344 -23.312 -11.305 1 95.5 81 GLN B N 1
ATOM 2219 C CA . GLN B 1 81 ? 13.844 -23.953 -10.094 1 95.5 81 GLN B CA 1
ATOM 2220 C C . GLN B 1 81 ? 14.109 -22.922 -9 1 95.5 81 GLN B C 1
ATOM 2222 O O . GLN B 1 81 ? 14.695 -23.25 -7.965 1 95.5 81 GLN B O 1
ATOM 2227 N N . VAL B 1 82 ? 13.742 -21.719 -9.234 1 96.75 82 VAL B N 1
ATOM 2228 C CA . VAL B 1 82 ? 14.008 -20.656 -8.273 1 96.75 82 VAL B CA 1
ATOM 2229 C C . VAL B 1 82 ? 12.891 -20.609 -7.23 1 96.75 82 VAL B C 1
ATOM 2231 O O . VAL B 1 82 ? 11.711 -20.672 -7.574 1 96.75 82 VAL B O 1
ATOM 2234 N N . ASP B 1 83 ? 13.289 -20.531 -5.98 1 96.81 83 ASP B N 1
ATOM 2235 C CA . ASP B 1 83 ? 12.32 -20.5 -4.891 1 96.81 83 ASP B CA 1
ATOM 2236 C C . ASP B 1 83 ? 11.914 -19.062 -4.562 1 96.81 83 ASP B C 1
ATOM 2238 O O . ASP B 1 83 ? 10.727 -18.766 -4.41 1 96.81 83 ASP B O 1
ATOM 2242 N N . VAL B 1 84 ? 12.914 -18.219 -4.48 1 97.75 84 VAL B N 1
ATOM 2243 C CA . VAL B 1 84 ? 12.695 -16.844 -4.043 1 97.75 84 VAL B CA 1
ATOM 2244 C C . VAL B 1 84 ? 13.234 -15.867 -5.094 1 97.75 84 VAL B C 1
ATOM 2246 O O . VAL B 1 84 ? 14.375 -16 -5.535 1 97.75 84 VAL B O 1
ATOM 2249 N N . ILE B 1 85 ? 12.422 -14.945 -5.504 1 98.12 85 ILE B N 1
ATOM 2250 C CA . ILE B 1 85 ? 12.812 -13.922 -6.465 1 98.12 85 ILE B CA 1
ATOM 2251 C C . ILE B 1 85 ? 12.719 -12.539 -5.82 1 98.12 85 ILE B C 1
ATOM 2253 O O . ILE B 1 85 ? 11.648 -12.125 -5.379 1 98.12 85 ILE B O 1
ATOM 2257 N N . GLY B 1 86 ? 13.852 -11.828 -5.707 1 98.31 86 GLY B N 1
ATOM 2258 C CA . GLY B 1 86 ? 13.898 -10.453 -5.242 1 98.31 86 GLY B CA 1
ATOM 2259 C C . GLY B 1 86 ? 13.93 -9.438 -6.371 1 98.31 86 GLY B C 1
ATOM 2260 O O . GLY B 1 86 ? 14.586 -9.656 -7.387 1 98.31 86 GLY B O 1
ATOM 2261 N N . ILE B 1 87 ? 13.211 -8.391 -6.211 1 98.12 87 ILE B N 1
ATOM 2262 C CA . ILE B 1 87 ? 13.25 -7.277 -7.156 1 98.12 87 ILE B CA 1
ATOM 2263 C C . ILE B 1 87 ? 13.422 -5.965 -6.395 1 98.12 87 ILE B C 1
ATOM 2265 O O . ILE B 1 87 ? 12.523 -5.535 -5.672 1 98.12 87 ILE B O 1
ATOM 2269 N N . ASP B 1 88 ? 14.547 -5.328 -6.578 1 96.62 88 ASP B N 1
ATOM 2270 C CA . ASP B 1 88 ? 14.867 -4.102 -5.855 1 96.62 88 ASP B CA 1
ATOM 2271 C C . ASP B 1 88 ? 14.578 -2.867 -6.707 1 96.62 88 ASP B C 1
ATOM 2273 O O . ASP B 1 88 ? 14.547 -2.951 -7.938 1 96.62 88 ASP B O 1
ATOM 2277 N N . GLU B 1 89 ? 14.328 -1.715 -6.086 1 95.81 89 GLU B N 1
ATOM 2278 C CA . GLU B 1 89 ? 14.094 -0.412 -6.703 1 95.81 89 GLU B CA 1
ATOM 2279 C C . GLU B 1 89 ? 13.008 -0.489 -7.766 1 95.81 89 GLU B C 1
ATOM 2281 O O . GLU B 1 89 ? 13.195 -0.035 -8.898 1 95.81 89 GLU B O 1
ATOM 2286 N N . VAL B 1 90 ? 11.898 -1.02 -7.387 1 97.38 90 VAL B N 1
ATOM 2287 C CA . VAL B 1 90 ? 10.844 -1.349 -8.336 1 97.38 90 VAL B CA 1
ATOM 2288 C C . VAL B 1 90 ? 10.234 -0.066 -8.898 1 97.38 90 VAL B C 1
ATOM 2290 O O . VAL B 1 90 ? 9.578 -0.088 -9.945 1 97.38 90 VAL B O 1
ATOM 2293 N N . GLN B 1 91 ? 10.461 1.133 -8.164 1 96.12 91 GLN B N 1
ATOM 2294 C CA . GLN B 1 91 ? 9.875 2.389 -8.617 1 96.12 91 GLN B CA 1
ATOM 2295 C C . GLN B 1 91 ? 10.477 2.826 -9.953 1 96.12 91 GLN B C 1
ATOM 2297 O O . GLN B 1 91 ? 9.922 3.695 -10.633 1 96.12 91 GLN B O 1
ATOM 2302 N N . PHE B 1 92 ? 11.539 2.172 -10.383 1 94.31 92 PHE B N 1
ATOM 2303 C CA . PHE B 1 92 ? 12.203 2.576 -11.625 1 94.31 92 PHE B CA 1
ATOM 2304 C C . PHE B 1 92 ? 11.742 1.711 -12.789 1 94.31 92 PHE B C 1
ATOM 2306 O O . PHE B 1 92 ? 12.18 1.904 -13.922 1 94.31 92 PHE B O 1
ATOM 2313 N N . PHE B 1 93 ? 10.914 0.74 -12.523 1 96.12 93 PHE B N 1
ATOM 2314 C CA . PHE B 1 93 ? 10.289 -0.036 -13.594 1 96.12 93 PHE B CA 1
ATOM 2315 C C . PHE B 1 93 ? 8.953 0.568 -13.984 1 96.12 93 PHE B C 1
ATOM 2317 O O . PHE B 1 93 ? 8.375 1.364 -13.242 1 96.12 93 PHE B O 1
ATOM 2324 N N . GLU B 1 94 ? 8.508 0.179 -15.148 1 95.44 94 GLU B N 1
ATOM 2325 C CA . GLU B 1 94 ? 7.16 0.539 -15.578 1 95.44 94 GLU B CA 1
ATOM 2326 C C . GLU B 1 94 ? 6.113 -0.351 -14.914 1 95.44 94 GLU B C 1
ATOM 2328 O O . GLU B 1 94 ? 6.457 -1.29 -14.188 1 95.44 94 GLU B O 1
ATOM 2333 N N . ASN B 1 95 ? 4.891 -0.052 -15.156 1 96.44 95 ASN B N 1
ATOM 2334 C CA . ASN B 1 95 ? 3.758 -0.695 -14.5 1 96.44 95 ASN B CA 1
ATOM 2335 C C . ASN B 1 95 ? 3.719 -2.193 -14.789 1 96.44 95 ASN B C 1
ATOM 2337 O O . ASN B 1 95 ? 3.139 -2.963 -14.016 1 96.44 95 ASN B O 1
ATOM 2341 N N . LYS B 1 96 ? 4.383 -2.613 -15.828 1 97.69 96 LYS B N 1
ATOM 2342 C CA . LYS B 1 96 ? 4.387 -4.02 -16.219 1 97.69 96 LYS B CA 1
ATOM 2343 C C . LYS B 1 96 ? 4.98 -4.895 -15.125 1 97.69 96 LYS B C 1
ATOM 2345 O O . LYS B 1 96 ? 4.676 -6.086 -15.039 1 97.69 96 LYS B O 1
ATOM 2350 N N . ILE B 1 97 ? 5.793 -4.348 -14.25 1 98.5 97 ILE B N 1
ATOM 2351 C CA . ILE B 1 97 ? 6.445 -5.098 -13.18 1 98.5 97 ILE B CA 1
ATOM 2352 C C . ILE B 1 97 ? 5.395 -5.676 -12.242 1 98.5 97 ILE B C 1
ATOM 2354 O O . ILE B 1 97 ? 5.609 -6.723 -11.625 1 98.5 97 ILE B O 1
ATOM 2358 N N . VAL B 1 98 ? 4.273 -5.004 -12.109 1 98.75 98 VAL B N 1
ATOM 2359 C CA . VAL B 1 98 ? 3.201 -5.469 -11.234 1 98.75 98 VAL B CA 1
ATOM 2360 C C . VAL B 1 98 ? 2.645 -6.789 -11.758 1 98.75 98 VAL B C 1
ATOM 2362 O O . VAL B 1 98 ? 2.506 -7.754 -11.008 1 98.75 98 VAL B O 1
ATOM 2365 N N . GLU B 1 99 ? 2.406 -6.84 -13.023 1 98.31 99 GLU B N 1
ATOM 2366 C CA . GLU B 1 99 ? 1.904 -8.047 -13.664 1 98.31 99 GLU B CA 1
ATOM 2367 C C . GLU B 1 99 ? 2.928 -9.18 -13.594 1 98.31 99 GLU B C 1
ATOM 2369 O O . GLU B 1 99 ? 2.574 -10.328 -13.344 1 98.31 99 GLU B O 1
ATOM 2374 N N . ILE B 1 100 ? 4.109 -8.812 -13.828 1 98.69 100 ILE B N 1
ATOM 2375 C CA . ILE B 1 100 ? 5.176 -9.812 -13.828 1 98.69 100 ILE B CA 1
ATOM 2376 C C . ILE B 1 100 ? 5.32 -10.414 -12.43 1 98.69 100 ILE B C 1
ATOM 2378 O O . ILE B 1 100 ? 5.441 -11.633 -12.289 1 98.69 100 ILE B O 1
ATOM 2382 N N . ALA B 1 101 ? 5.297 -9.57 -11.406 1 98.69 101 ALA B N 1
ATOM 2383 C CA . ALA B 1 101 ? 5.379 -10.07 -10.039 1 98.69 101 ALA B CA 1
ATOM 2384 C C . ALA B 1 101 ? 4.227 -11.023 -9.734 1 98.69 101 ALA B C 1
ATOM 2386 O O . ALA B 1 101 ? 4.422 -12.062 -9.102 1 98.69 101 ALA B O 1
ATOM 2387 N N . GLN B 1 102 ? 3.055 -10.664 -10.188 1 98 102 GLN B N 1
ATOM 2388 C CA . GLN B 1 102 ? 1.891 -11.516 -9.961 1 98 102 GLN B CA 1
ATOM 2389 C C . GLN B 1 102 ? 2.027 -12.844 -10.695 1 98 102 GLN B C 1
ATOM 2391 O O . GLN B 1 102 ? 1.701 -13.898 -10.148 1 98 102 GLN B O 1
ATOM 2396 N N . ASP B 1 103 ? 2.49 -12.789 -11.922 1 97.25 103 ASP B N 1
ATOM 2397 C CA . ASP B 1 103 ? 2.688 -14.008 -12.711 1 97.25 103 ASP B CA 1
ATOM 2398 C C . ASP B 1 103 ? 3.693 -14.938 -12.031 1 97.25 103 ASP B C 1
ATOM 2400 O O . ASP B 1 103 ? 3.482 -16.156 -11.977 1 97.25 103 ASP B O 1
ATOM 2404 N N . LEU B 1 104 ? 4.766 -14.367 -11.562 1 98.12 104 LEU B N 1
ATOM 2405 C CA . LEU B 1 104 ? 5.785 -15.148 -10.867 1 98.12 104 LEU B CA 1
ATOM 2406 C C . LEU B 1 104 ? 5.203 -15.82 -9.633 1 98.12 104 LEU B C 1
ATOM 2408 O O . LEU B 1 104 ? 5.48 -17 -9.375 1 98.12 104 LEU B O 1
ATOM 2412 N N . ALA B 1 105 ? 4.383 -15.078 -8.891 1 97.69 105 ALA B N 1
ATOM 2413 C CA . ALA B 1 105 ? 3.736 -15.656 -7.715 1 97.69 105 ALA B CA 1
ATOM 2414 C C . ALA B 1 105 ? 2.785 -16.781 -8.109 1 97.69 105 ALA B C 1
ATOM 2416 O O . ALA B 1 105 ? 2.729 -17.812 -7.441 1 97.69 105 ALA B O 1
ATOM 2417 N N . GLU B 1 106 ? 2.061 -16.531 -9.164 1 94.94 106 GLU B N 1
ATOM 2418 C CA . GLU B 1 106 ? 1.14 -17.562 -9.648 1 94.94 106 GLU B CA 1
ATOM 2419 C C . GLU B 1 106 ? 1.884 -18.844 -10.023 1 94.94 106 GLU B C 1
ATOM 2421 O O . GLU B 1 106 ? 1.35 -19.938 -9.875 1 94.94 106 GLU B O 1
ATOM 2426 N N . GLN B 1 107 ? 3.09 -18.688 -10.414 1 95.31 107 GLN B N 1
ATOM 2427 C CA . GLN B 1 107 ? 3.908 -19.828 -10.805 1 95.31 107 GLN B CA 1
ATOM 2428 C C . GLN B 1 107 ? 4.504 -20.516 -9.586 1 95.31 107 GLN B C 1
ATOM 2430 O O . GLN B 1 107 ? 5.215 -21.516 -9.711 1 95.31 107 GLN B O 1
ATOM 2435 N N . GLY B 1 108 ? 4.27 -19.922 -8.391 1 95.56 108 GLY B N 1
ATOM 2436 C CA . GLY B 1 108 ? 4.656 -20.609 -7.168 1 95.56 108 GLY B CA 1
ATOM 2437 C C . GLY B 1 108 ? 5.863 -19.984 -6.488 1 95.56 108 GLY B C 1
ATOM 2438 O O . GLY B 1 108 ? 6.332 -20.484 -5.461 1 95.56 108 GLY B O 1
ATOM 2439 N N . HIS B 1 109 ? 6.391 -18.875 -7.02 1 97.69 109 HIS B N 1
ATOM 2440 C CA . HIS B 1 109 ? 7.574 -18.234 -6.453 1 97.69 109 HIS B CA 1
ATOM 2441 C C . HIS B 1 109 ? 7.203 -17.328 -5.281 1 97.69 109 HIS B C 1
ATOM 2443 O O . HIS B 1 109 ? 6.133 -16.719 -5.273 1 97.69 109 HIS B O 1
ATOM 2449 N N . ARG B 1 110 ? 8.047 -17.312 -4.309 1 97.62 110 ARG B N 1
ATOM 2450 C CA . ARG B 1 110 ? 8.039 -16.234 -3.332 1 97.62 110 ARG B CA 1
ATOM 2451 C C . ARG B 1 110 ? 8.688 -14.977 -3.904 1 97.62 110 ARG B C 1
ATOM 2453 O O . ARG B 1 110 ? 9.898 -14.961 -4.156 1 97.62 110 ARG B O 1
ATOM 2460 N N . VAL B 1 111 ? 7.926 -13.992 -4.102 1 98.69 111 VAL B N 1
ATOM 2461 C CA . VAL B 1 111 ? 8.414 -12.781 -4.738 1 98.69 111 VAL B CA 1
ATOM 2462 C C . VAL B 1 111 ? 8.547 -11.664 -3.697 1 98.69 111 VAL B C 1
ATOM 2464 O O . VAL B 1 111 ? 7.566 -11.305 -3.041 1 98.69 111 VAL B O 1
ATOM 2467 N N . ILE B 1 112 ? 9.75 -11.102 -3.543 1 98.75 112 ILE B N 1
ATOM 2468 C CA . ILE B 1 112 ? 9.984 -10 -2.613 1 98.75 112 ILE B CA 1
ATOM 2469 C C . ILE B 1 112 ? 10.391 -8.75 -3.387 1 98.75 112 ILE B C 1
ATOM 2471 O O . ILE B 1 112 ? 11.43 -8.734 -4.047 1 98.75 112 ILE B O 1
ATOM 2475 N N . VAL B 1 113 ? 9.539 -7.773 -3.305 1 98.81 113 VAL B N 1
ATOM 2476 C CA . VAL B 1 113 ? 9.82 -6.527 -4.012 1 98.81 113 VAL B CA 1
ATOM 2477 C C . VAL B 1 113 ? 10.148 -5.426 -3.004 1 98.81 113 VAL B C 1
ATOM 2479 O O . VAL B 1 113 ? 9.578 -5.391 -1.91 1 98.81 113 VAL B O 1
ATOM 2482 N N . ALA B 1 114 ? 11.055 -4.547 -3.367 1 98.44 114 ALA B N 1
ATOM 2483 C CA . ALA B 1 114 ? 11.43 -3.402 -2.537 1 98.44 114 ALA B CA 1
ATOM 2484 C C . ALA B 1 114 ? 11.5 -2.125 -3.367 1 98.44 114 ALA B C 1
ATOM 2486 O O . ALA B 1 114 ? 11.945 -2.146 -4.516 1 98.44 114 ALA B O 1
ATOM 2487 N N . GLY B 1 115 ? 10.984 -1.053 -2.814 1 97.81 115 GLY B N 1
ATOM 2488 C CA . GLY B 1 115 ? 11.062 0.22 -3.516 1 97.81 115 GLY B CA 1
ATOM 2489 C C . GLY B 1 115 ? 10.523 1.381 -2.703 1 97.81 115 GLY B C 1
ATOM 2490 O O . GLY B 1 115 ? 10.039 1.19 -1.585 1 97.81 115 GLY B O 1
ATOM 2491 N N . LEU B 1 116 ? 10.602 2.543 -3.285 1 98.31 116 LEU B N 1
ATOM 2492 C CA . LEU B 1 116 ? 10.125 3.764 -2.646 1 98.31 116 LEU B CA 1
ATOM 2493 C C . LEU B 1 116 ? 8.609 3.869 -2.736 1 98.31 116 LEU B C 1
ATOM 2495 O O . LEU B 1 116 ? 8.023 3.568 -3.779 1 98.31 116 LEU B O 1
ATOM 2499 N N . ASP B 1 117 ? 7.984 4.27 -1.636 1 98.62 117 ASP B N 1
ATOM 2500 C CA . ASP B 1 117 ? 6.535 4.441 -1.642 1 98.62 117 ASP B CA 1
ATOM 2501 C C . ASP B 1 117 ? 6.137 5.754 -2.314 1 98.62 117 ASP B C 1
ATOM 2503 O O . ASP B 1 117 ? 5.125 5.816 -3.016 1 98.62 117 ASP B O 1
ATOM 2507 N N . MET B 1 118 ? 6.953 6.812 -2.088 1 98.38 118 MET B N 1
ATOM 2508 C CA . MET B 1 118 ? 6.652 8.133 -2.631 1 98.38 118 MET B CA 1
ATOM 2509 C C . MET B 1 118 ? 7.895 8.766 -3.246 1 98.38 118 MET B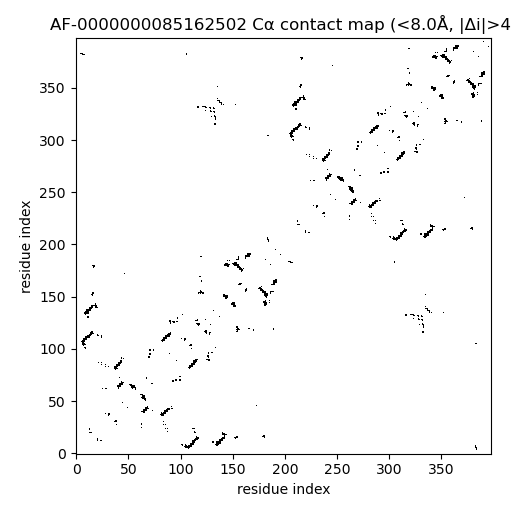 C 1
ATOM 2511 O O . MET B 1 118 ? 9.016 8.414 -2.883 1 98.38 118 MET B O 1
ATOM 2515 N N . ASP B 1 119 ? 7.648 9.719 -4.164 1 96.88 119 ASP B N 1
ATOM 2516 C CA . ASP B 1 119 ? 8.766 10.5 -4.695 1 96.88 119 ASP B CA 1
ATOM 2517 C C . ASP B 1 119 ? 9.094 11.672 -3.777 1 96.88 119 ASP B C 1
ATOM 2519 O O . ASP B 1 119 ? 8.57 11.773 -2.67 1 96.88 119 ASP B O 1
ATOM 2523 N N . PHE B 1 120 ? 10.031 12.555 -4.188 1 96.12 120 PHE B N 1
ATOM 2524 C CA . PHE B 1 120 ? 10.508 13.617 -3.309 1 96.12 120 PHE B CA 1
ATOM 2525 C C . PHE B 1 120 ? 9.414 14.656 -3.068 1 96.12 120 PHE B C 1
ATOM 2527 O O . PHE B 1 120 ? 9.516 15.469 -2.152 1 96.12 120 PHE B O 1
ATOM 2534 N N . LYS B 1 121 ? 8.352 14.609 -3.928 1 97 121 LYS B N 1
ATOM 2535 C CA . LYS B 1 121 ? 7.25 15.547 -3.797 1 97 121 LYS B CA 1
ATOM 2536 C C . LYS B 1 121 ? 6.191 15.031 -2.832 1 97 121 LYS B C 1
ATOM 2538 O O . LYS B 1 121 ? 5.195 15.703 -2.566 1 97 121 LYS B O 1
ATOM 2543 N N . GLY B 1 122 ? 6.395 13.828 -2.373 1 96.56 122 GLY B N 1
ATOM 2544 C CA . GLY B 1 122 ? 5.406 13.234 -1.48 1 96.56 122 GLY B CA 1
ATOM 2545 C C . GLY B 1 122 ? 4.23 12.625 -2.213 1 96.56 122 GLY B C 1
ATOM 2546 O O . GLY B 1 122 ? 3.139 12.508 -1.653 1 96.56 122 GLY B O 1
ATOM 2547 N N . ARG B 1 123 ? 4.453 12.312 -3.459 1 97 123 ARG B N 1
ATOM 2548 C CA . ARG B 1 123 ? 3.43 11.664 -4.27 1 97 123 ARG B CA 1
ATOM 2549 C C . ARG B 1 123 ? 3.73 10.18 -4.441 1 97 123 ARG B C 1
ATOM 2551 O O . ARG B 1 123 ? 4.895 9.781 -4.535 1 97 123 ARG B O 1
ATOM 2558 N N . PRO B 1 124 ? 2.652 9.391 -4.488 1 98.44 124 PRO B N 1
ATOM 2559 C CA . PRO B 1 124 ? 2.904 7.965 -4.715 1 98.44 124 PRO B CA 1
ATOM 2560 C C . PRO B 1 124 ? 3.818 7.707 -5.91 1 98.44 124 PRO B C 1
ATOM 2562 O O . PRO B 1 124 ? 3.611 8.281 -6.984 1 98.44 124 PRO B O 1
ATOM 2565 N N . PHE B 1 125 ? 4.812 6.879 -5.695 1 98 125 PHE B N 1
ATOM 2566 C CA . PHE B 1 125 ? 5.797 6.594 -6.734 1 98 125 PHE B CA 1
ATOM 2567 C C . PHE B 1 125 ? 5.422 5.336 -7.504 1 98 125 PHE B C 1
ATOM 2569 O O . PHE B 1 125 ? 5.863 4.234 -7.156 1 98 125 PHE B O 1
ATOM 2576 N N . GLU B 1 126 ? 4.68 5.543 -8.594 1 97.56 126 GLU B N 1
ATOM 2577 C CA . GLU B 1 126 ? 4.312 4.379 -9.391 1 97.56 126 GLU B CA 1
ATOM 2578 C C . GLU B 1 126 ? 5.547 3.604 -9.844 1 97.56 126 GLU B C 1
ATOM 2580 O O . GLU B 1 126 ? 6.594 4.195 -10.117 1 97.56 126 GLU B O 1
ATOM 2585 N N . PRO B 1 127 ? 5.316 2.271 -9.836 1 98.44 127 PRO B N 1
ATOM 2586 C CA . PRO B 1 127 ? 4.137 1.42 -9.68 1 98.44 127 PRO B CA 1
ATOM 2587 C C . PRO B 1 127 ? 3.967 0.911 -8.242 1 98.44 127 PRO B C 1
ATOM 2589 O O . PRO B 1 127 ? 3.209 -0.033 -8.008 1 98.44 127 PRO B O 1
ATOM 2592 N N . MET B 1 128 ? 4.633 1.492 -7.324 1 98.69 128 MET B N 1
ATOM 2593 C CA . MET B 1 128 ? 4.684 0.993 -5.953 1 98.69 128 MET B CA 1
ATOM 2594 C C . MET B 1 128 ? 3.287 0.912 -5.348 1 98.69 128 MET B C 1
ATOM 2596 O O . MET B 1 128 ? 2.934 -0.087 -4.719 1 98.69 128 MET B O 1
ATOM 2600 N N . PRO B 1 129 ? 2.416 1.902 -5.559 1 98.75 129 PRO B N 1
ATOM 2601 C CA . PRO B 1 129 ? 1.068 1.795 -4.996 1 98.75 129 PRO B CA 1
ATOM 2602 C C . PRO B 1 129 ? 0.336 0.535 -5.453 1 98.75 129 PRO B C 1
ATOM 2604 O O . PRO B 1 129 ? -0.325 -0.125 -4.648 1 98.75 129 PRO B O 1
ATOM 2607 N N . GLN B 1 130 ? 0.537 0.177 -6.648 1 98.81 130 GLN B N 1
ATOM 2608 C CA . GLN B 1 130 ? -0.117 -1.012 -7.184 1 98.81 130 GLN B CA 1
ATOM 2609 C C . GLN B 1 130 ? 0.456 -2.281 -6.562 1 98.81 130 GLN B C 1
ATOM 2611 O O . GLN B 1 130 ? -0.288 -3.207 -6.23 1 98.81 130 GLN B O 1
ATOM 2616 N N . LEU B 1 131 ? 1.731 -2.281 -6.422 1 98.88 131 LEU B N 1
ATOM 2617 C CA . LEU B 1 131 ? 2.387 -3.426 -5.797 1 98.88 131 LEU B CA 1
ATOM 2618 C C . LEU B 1 131 ? 1.931 -3.594 -4.352 1 98.88 131 LEU B C 1
ATOM 2620 O O . LEU B 1 131 ? 1.717 -4.715 -3.889 1 98.88 131 LEU B O 1
ATOM 2624 N N . LEU B 1 132 ? 1.751 -2.49 -3.691 1 98.88 132 LEU B N 1
ATOM 2625 C CA . LEU B 1 132 ? 1.271 -2.533 -2.316 1 98.88 132 LEU B CA 1
ATOM 2626 C C . LEU B 1 132 ? -0.101 -3.195 -2.238 1 98.88 132 LEU B C 1
ATOM 2628 O O . LEU B 1 132 ? -0.37 -3.971 -1.319 1 98.88 132 LEU B O 1
ATOM 2632 N N . ALA B 1 133 ? -0.872 -2.941 -3.195 1 98.81 133 ALA B N 1
ATOM 2633 C CA . ALA B 1 133 ? -2.238 -3.457 -3.195 1 98.81 133 ALA B CA 1
ATOM 2634 C C . ALA B 1 133 ? -2.258 -4.957 -3.486 1 98.81 133 ALA B C 1
ATOM 2636 O O . ALA B 1 133 ? -2.957 -5.715 -2.812 1 98.81 133 ALA B O 1
ATOM 2637 N N . VAL B 1 134 ? -1.458 -5.438 -4.395 1 98.62 134 VAL B N 1
ATOM 2638 C CA . VAL B 1 134 ? -1.599 -6.812 -4.867 1 98.62 134 VAL B CA 1
ATOM 2639 C C . VAL B 1 134 ? -0.767 -7.75 -3.996 1 98.62 134 VAL B C 1
ATOM 2641 O O . VAL B 1 134 ? -0.908 -8.969 -4.078 1 98.62 134 VAL B O 1
ATOM 2644 N N . SER B 1 135 ? 0.082 -7.215 -3.156 1 98.62 135 SER B N 1
ATOM 2645 C CA . SER B 1 135 ? 0.958 -8.031 -2.326 1 98.62 135 SER B CA 1
ATOM 2646 C C . SER B 1 135 ? 0.193 -8.656 -1.165 1 98.62 135 SER B C 1
ATOM 2648 O O . SER B 1 135 ? -0.697 -8.031 -0.59 1 98.62 135 SER B O 1
ATOM 2650 N N . GLU B 1 136 ? 0.605 -9.836 -0.804 1 97.69 136 GLU B N 1
ATOM 2651 C CA . GLU B 1 136 ? 0.037 -10.484 0.376 1 97.69 136 GLU B CA 1
ATOM 2652 C C . GLU B 1 136 ? 0.565 -9.844 1.66 1 97.69 136 GLU B C 1
ATOM 2654 O O . GLU B 1 136 ? -0.185 -9.656 2.619 1 97.69 136 GLU B O 1
ATOM 2659 N N . LEU B 1 137 ? 1.821 -9.523 1.669 1 98 137 LEU B N 1
ATOM 2660 C CA . LEU B 1 137 ? 2.469 -8.93 2.836 1 98 137 LEU B CA 1
ATOM 2661 C C . LEU B 1 137 ? 3.094 -7.586 2.49 1 98 137 LEU B C 1
ATOM 2663 O O . LEU B 1 137 ? 3.725 -7.441 1.44 1 98 137 LEU B O 1
ATOM 2667 N N . VAL B 1 138 ? 2.84 -6.648 3.354 1 98.62 138 VAL B N 1
ATOM 2668 C CA . VAL B 1 138 ? 3.412 -5.32 3.174 1 98.62 138 VAL B CA 1
ATOM 2669 C C . VAL B 1 138 ? 4.195 -4.922 4.422 1 98.62 138 VAL B C 1
ATOM 2671 O O . VAL B 1 138 ? 3.695 -5.047 5.543 1 98.62 138 VAL B O 1
ATOM 2674 N N . THR B 1 139 ? 5.414 -4.555 4.266 1 98.62 139 THR B N 1
ATOM 2675 C CA . THR B 1 139 ? 6.262 -3.971 5.297 1 98.62 139 THR B CA 1
ATOM 2676 C C . THR B 1 139 ? 6.664 -2.547 4.922 1 98.62 139 THR B C 1
ATOM 2678 O O . THR B 1 139 ? 7.438 -2.34 3.984 1 98.62 139 THR B O 1
ATOM 2681 N N . LYS B 1 140 ? 6.105 -1.614 5.605 1 98.56 140 LYS B N 1
ATOM 2682 C CA . LYS B 1 140 ? 6.449 -0.217 5.359 1 98.56 140 LYS B CA 1
ATOM 2683 C C . LYS B 1 140 ? 7.391 0.316 6.434 1 98.56 140 LYS B C 1
ATOM 2685 O O . LYS B 1 140 ? 6.992 0.493 7.586 1 98.56 140 LYS B O 1
ATOM 2690 N N . LEU B 1 141 ? 8.586 0.594 6.082 1 98.12 141 LEU B N 1
ATOM 2691 C CA . LEU B 1 141 ? 9.641 1.001 7.008 1 98.12 141 LEU B CA 1
ATOM 2692 C C . LEU B 1 141 ? 9.734 2.521 7.082 1 98.12 141 LEU B C 1
ATOM 2694 O O . LEU B 1 141 ? 9.359 3.219 6.137 1 98.12 141 LEU B O 1
ATOM 2698 N N . GLN B 1 142 ? 10.188 2.971 8.164 1 97.25 142 GLN B N 1
ATOM 2699 C CA . GLN B 1 142 ? 10.391 4.402 8.383 1 97.25 142 GLN B CA 1
ATOM 2700 C C . GLN B 1 142 ? 11.859 4.711 8.68 1 97.25 142 GLN B C 1
ATOM 2702 O O . GLN B 1 142 ? 12.539 3.92 9.336 1 97.25 142 GLN B O 1
ATOM 2707 N N . ALA B 1 143 ? 12.242 5.836 8.234 1 96.88 143 ALA B N 1
ATOM 2708 C CA . ALA B 1 143 ? 13.555 6.367 8.594 1 96.88 143 ALA B CA 1
ATOM 2709 C C . ALA B 1 143 ? 13.453 7.297 9.797 1 96.88 143 ALA B C 1
ATOM 2711 O O . ALA B 1 143 ? 12.539 7.176 10.609 1 96.88 143 ALA B O 1
ATOM 2712 N N . VAL B 1 144 ? 14.555 7.977 10.055 1 96.88 144 VAL B N 1
ATOM 2713 C CA . VAL B 1 144 ? 14.586 8.961 11.133 1 96.88 144 VAL B CA 1
ATOM 2714 C C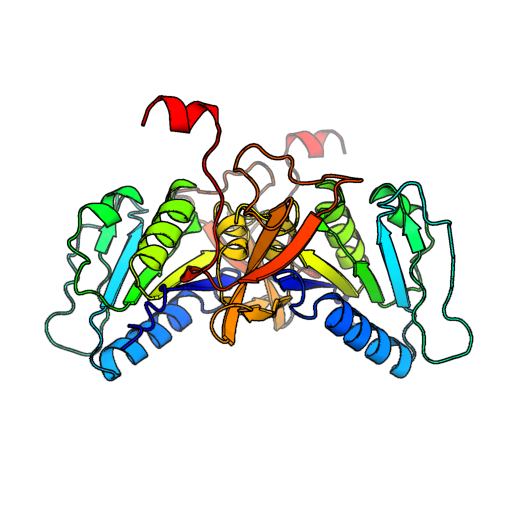 . VAL B 1 144 ? 14.758 10.359 10.539 1 96.88 144 VAL B C 1
ATOM 2716 O O . VAL B 1 144 ? 15.656 10.602 9.734 1 96.88 144 VAL B O 1
ATOM 2719 N N . CYS B 1 145 ? 13.914 11.234 10.93 1 96.88 145 CYS B N 1
ATOM 2720 C CA . CYS B 1 145 ? 13.922 12.586 10.391 1 96.88 145 CYS B CA 1
ATOM 2721 C C . CYS B 1 145 ? 15.242 13.289 10.711 1 96.88 145 CYS B C 1
ATOM 2723 O O . CYS B 1 145 ? 15.633 13.383 11.875 1 96.88 145 CYS B O 1
ATOM 2725 N N . ALA B 1 146 ? 15.859 13.852 9.727 1 96.25 146 ALA B N 1
ATOM 2726 C CA . ALA B 1 146 ? 17.172 14.492 9.867 1 96.25 146 ALA B CA 1
ATOM 2727 C C . ALA B 1 146 ? 17.062 15.805 10.625 1 96.25 146 ALA B C 1
ATOM 2729 O O . ALA B 1 146 ? 18.062 16.344 11.086 1 96.25 146 ALA B O 1
ATOM 2730 N N . VAL B 1 147 ? 15.852 16.297 10.781 1 95.88 147 VAL B N 1
ATOM 2731 C CA . VAL B 1 147 ? 15.648 17.609 11.414 1 95.88 147 VAL B CA 1
ATOM 2732 C C . VAL B 1 147 ? 15.273 17.422 12.875 1 95.88 147 VAL B C 1
ATOM 2734 O O . VAL B 1 147 ? 15.867 18.031 13.766 1 95.88 147 VAL B O 1
ATOM 2737 N N . CYS B 1 148 ? 14.375 16.422 13.18 1 95.75 148 CYS B N 1
ATOM 2738 C CA . CYS B 1 148 ? 13.828 16.422 14.531 1 95.75 148 CYS B CA 1
ATOM 2739 C C . CYS B 1 148 ? 14.008 15.062 15.188 1 95.75 148 CYS B C 1
ATOM 2741 O O . CYS B 1 148 ? 13.695 14.898 16.375 1 95.75 148 CYS B O 1
ATOM 2743 N N . GLY B 1 149 ? 14.344 14.016 14.445 1 95.19 149 GLY B N 1
ATOM 2744 C CA . GL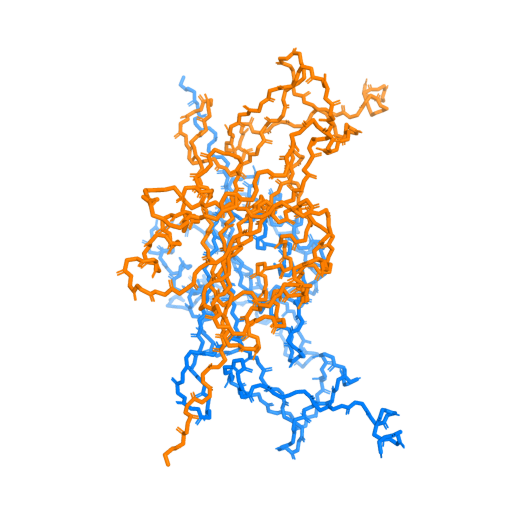Y B 1 149 ? 14.578 12.703 15.023 1 95.19 149 GLY B CA 1
ATOM 2745 C C . GLY B 1 149 ? 13.328 11.844 15.07 1 95.19 149 GLY B C 1
ATOM 2746 O O . GLY B 1 149 ? 13.398 10.672 15.461 1 95.19 149 GLY B O 1
ATOM 2747 N N . ALA B 1 150 ? 12.18 12.383 14.703 1 95.12 150 ALA B N 1
ATOM 2748 C CA . ALA B 1 150 ? 10.938 11.617 14.656 1 95.12 150 ALA B CA 1
ATOM 2749 C C . ALA B 1 150 ? 10.945 10.633 13.484 1 95.12 150 ALA B C 1
ATOM 2751 O O . ALA B 1 150 ? 11.805 10.711 12.609 1 95.12 150 ALA B O 1
ATOM 2752 N N . PRO B 1 151 ? 9.953 9.68 13.492 1 96.12 151 PRO B N 1
ATOM 2753 C CA . PRO B 1 151 ? 9.859 8.805 12.32 1 96.12 151 PRO B CA 1
ATOM 2754 C C . PRO B 1 151 ? 9.672 9.586 11.023 1 96.12 151 PRO B C 1
ATOM 2756 O O . PRO B 1 151 ? 8.922 10.57 10.984 1 96.12 151 PRO B O 1
ATOM 2759 N N . ALA B 1 152 ? 10.414 9.18 10.016 1 96.88 152 ALA B N 1
ATOM 2760 C CA . ALA B 1 152 ? 10.414 9.875 8.734 1 96.88 152 ALA B CA 1
ATOM 2761 C C . ALA B 1 152 ? 9.781 9.008 7.645 1 96.88 152 ALA B C 1
ATOM 2763 O O . ALA B 1 152 ? 10.18 7.859 7.441 1 96.88 152 ALA B O 1
ATOM 2764 N N . SER B 1 153 ? 8.805 9.609 6.957 1 97 153 SER B N 1
ATOM 2765 C CA . SER B 1 153 ? 8.109 8.898 5.887 1 97 153 SER B CA 1
ATOM 2766 C C . SER B 1 153 ? 8.312 9.594 4.543 1 97 153 SER B C 1
ATOM 2768 O O . SER B 1 153 ? 7.73 9.188 3.535 1 97 153 SER B O 1
ATOM 2770 N N . ARG B 1 154 ? 9.094 10.648 4.469 1 97.44 154 ARG B N 1
ATOM 2771 C CA . ARG B 1 154 ? 9.258 11.43 3.252 1 97.44 154 ARG B CA 1
ATOM 2772 C C . ARG B 1 154 ? 10.727 11.508 2.844 1 97.44 154 ARG B C 1
ATOM 2774 O O . ARG B 1 154 ? 11.617 11.5 3.697 1 97.44 154 ARG B O 1
ATOM 2781 N N . THR B 1 155 ? 10.945 11.562 1.587 1 96.88 155 THR B N 1
ATOM 2782 C CA . THR B 1 155 ? 12.266 11.805 1.009 1 96.88 155 THR B CA 1
ATOM 2783 C C . THR B 1 155 ? 12.414 13.266 0.586 1 96.88 155 THR B C 1
ATOM 2785 O O . THR B 1 155 ? 11.719 13.727 -0.315 1 96.88 155 THR B O 1
ATOM 2788 N N . GLN B 1 156 ? 13.273 13.977 1.255 1 96.5 156 GLN B N 1
ATOM 2789 C CA . GLN B 1 156 ? 13.547 15.367 0.925 1 96.5 156 GLN B CA 1
ATOM 2790 C C . GLN B 1 156 ? 14.664 15.484 -0.102 1 96.5 156 GLN B C 1
ATOM 2792 O O . GLN B 1 156 ? 15.773 14.992 0.126 1 96.5 156 GLN B O 1
ATOM 2797 N N . ARG B 1 157 ? 14.32 16.047 -1.175 1 95 157 ARG B N 1
ATOM 2798 C CA . ARG B 1 157 ? 15.336 16.328 -2.184 1 95 157 ARG B CA 1
ATOM 2799 C C . ARG B 1 157 ? 15.836 17.766 -2.061 1 95 157 ARG B C 1
ATOM 2801 O O . ARG B 1 157 ? 15.039 18.703 -2.004 1 95 157 ARG B O 1
ATOM 2808 N N . LEU B 1 158 ? 17.125 17.906 -2.002 1 93.38 158 LEU B N 1
ATOM 2809 C CA . LEU B 1 158 ? 17.766 19.219 -1.943 1 93.38 158 LEU B CA 1
ATOM 2810 C C . LEU B 1 158 ? 18.625 19.469 -3.176 1 93.38 158 LEU B C 1
ATOM 2812 O O . LEU B 1 158 ? 19.391 18.578 -3.59 1 93.38 158 LEU B O 1
ATOM 2816 N N . ILE B 1 159 ? 18.422 20.547 -3.77 1 88.44 159 ILE B N 1
ATOM 2817 C CA . ILE B 1 159 ? 19.25 21.016 -4.875 1 88.44 159 ILE B CA 1
ATOM 2818 C C . ILE B 1 159 ? 20.016 22.266 -4.445 1 88.44 159 ILE B C 1
ATOM 2820 O O . ILE B 1 159 ? 19.422 23.297 -4.16 1 88.44 159 ILE B O 1
ATOM 2824 N N . ASN B 1 160 ? 21.359 22.094 -4.43 1 87.25 160 ASN B N 1
ATOM 2825 C CA . ASN B 1 160 ? 22.203 23.172 -3.93 1 87.25 160 ASN B CA 1
ATOM 2826 C C . ASN B 1 160 ? 21.812 23.594 -2.518 1 87.25 160 ASN B C 1
ATOM 2828 O O . ASN B 1 160 ? 21.672 24.781 -2.232 1 87.25 160 ASN B O 1
ATOM 2832 N N . GLY B 1 161 ? 21.469 22.562 -1.759 1 88.38 161 GLY B N 1
ATOM 2833 C CA . GLY B 1 161 ? 21.172 22.781 -0.353 1 88.38 161 GLY B CA 1
ATOM 2834 C C . GLY B 1 161 ? 19.766 23.297 -0.113 1 88.38 161 GLY B C 1
ATOM 2835 O O . GLY B 1 161 ? 19.375 23.516 1.032 1 88.38 161 GLY B O 1
ATOM 2836 N N . ARG B 1 162 ? 19.047 23.547 -1.21 1 92 162 ARG B N 1
ATOM 2837 C CA . ARG B 1 162 ? 17.688 24.047 -1.084 1 92 162 ARG B CA 1
ATOM 2838 C C . ARG B 1 162 ? 16.672 23.016 -1.538 1 92 162 ARG B C 1
ATOM 2840 O O . ARG B 1 162 ? 16.953 22.203 -2.428 1 92 162 ARG B O 1
ATOM 2847 N N . PRO B 1 163 ? 15.477 23.047 -0.908 1 94.38 163 PRO B N 1
ATOM 2848 C CA . PRO B 1 163 ? 14.453 22.094 -1.318 1 94.38 163 PRO B CA 1
ATOM 2849 C C . PRO B 1 163 ? 14.141 22.156 -2.812 1 94.38 163 PRO B C 1
ATOM 2851 O O . PRO B 1 163 ? 14.047 23.25 -3.375 1 94.38 163 PRO B O 1
ATOM 2854 N N . ALA B 1 164 ? 14 21 -3.445 1 93.5 164 ALA B N 1
ATOM 2855 C CA . ALA B 1 164 ? 13.625 20.922 -4.855 1 93.5 164 ALA B CA 1
ATOM 2856 C C . ALA B 1 164 ? 12.219 21.453 -5.082 1 93.5 164 ALA B C 1
ATOM 2858 O O . ALA B 1 164 ? 11.383 21.438 -4.172 1 93.5 164 ALA B O 1
ATOM 2859 N N . LYS B 1 165 ? 11.984 21.922 -6.262 1 92.31 165 LYS B N 1
ATOM 2860 C CA . LYS B 1 165 ? 10.719 22.547 -6.613 1 92.31 165 LYS B CA 1
ATOM 2861 C C . LYS B 1 165 ? 9.711 21.5 -7.105 1 92.31 165 LYS B C 1
ATOM 2863 O O . LYS B 1 165 ? 10.102 20.438 -7.602 1 92.31 165 LYS B O 1
ATOM 2868 N N . ALA B 1 166 ? 8.453 21.859 -7 1 91.44 166 ALA B N 1
ATOM 2869 C CA . ALA B 1 166 ? 7.352 20.984 -7.391 1 91.44 166 ALA B CA 1
ATOM 2870 C C . ALA B 1 166 ? 7.453 20.594 -8.859 1 91.44 166 ALA B C 1
ATOM 2872 O O . ALA B 1 166 ? 7.008 19.516 -9.258 1 91.44 166 ALA B O 1
ATOM 2873 N N . ASP B 1 167 ? 8.078 21.422 -9.641 1 90.69 167 ASP B N 1
ATOM 2874 C CA . ASP B 1 167 ? 8.133 21.172 -11.078 1 90.69 167 ASP B CA 1
ATOM 2875 C C . ASP B 1 167 ? 9.445 20.5 -11.469 1 90.69 167 ASP B C 1
ATOM 2877 O O . ASP B 1 167 ? 9.664 20.172 -12.633 1 90.69 167 ASP B O 1
ATOM 2881 N N . ASP B 1 168 ? 10.305 20.312 -10.531 1 88.31 168 ASP B N 1
ATOM 2882 C CA . ASP B 1 168 ? 11.531 19.578 -10.828 1 88.31 168 ASP B CA 1
ATOM 2883 C C . ASP B 1 168 ? 11.219 18.141 -11.219 1 88.31 168 ASP B C 1
ATOM 2885 O O . ASP B 1 168 ? 10.297 17.531 -10.672 1 88.31 168 ASP B O 1
ATOM 2889 N N . PRO B 1 169 ? 12.016 17.656 -12.133 1 87.19 169 PRO B N 1
ATOM 2890 C CA . PRO B 1 169 ? 11.773 16.266 -12.523 1 87.19 169 PRO B CA 1
ATOM 2891 C C . PRO B 1 169 ? 12.016 15.281 -11.383 1 87.19 169 PRO B C 1
ATOM 2893 O O . PRO B 1 169 ? 12.914 15.5 -10.555 1 87.19 169 PRO B O 1
ATOM 2896 N N . VAL B 1 170 ? 11.281 14.266 -11.32 1 86.31 170 VAL B N 1
ATOM 2897 C CA . VAL B 1 170 ? 11.375 13.258 -10.273 1 86.31 170 VAL B CA 1
ATOM 2898 C C . VAL B 1 170 ? 12.695 12.508 -10.383 1 86.31 170 VAL B C 1
ATOM 2900 O O . VAL B 1 170 ? 13.32 12.18 -9.375 1 86.31 170 VAL B O 1
ATOM 2903 N N . ILE B 1 171 ? 13.055 12.203 -11.57 1 72.5 171 ILE B N 1
ATOM 2904 C CA . ILE B 1 171 ? 14.312 11.492 -11.797 1 72.5 171 ILE B CA 1
ATOM 2905 C C . ILE B 1 171 ? 15.305 12.414 -12.5 1 72.5 171 ILE B C 1
ATOM 2907 O O . ILE B 1 171 ? 14.992 12.992 -13.547 1 72.5 171 ILE B O 1
ATOM 2911 N N . MET B 1 172 ? 16.344 12.875 -11.766 1 66 172 MET B N 1
ATOM 2912 C CA . MET B 1 172 ? 17.359 13.688 -12.422 1 66 172 MET B CA 1
ATOM 2913 C C . MET B 1 172 ? 18.734 13.047 -12.273 1 66 172 MET B C 1
ATOM 2915 O O . MET B 1 172 ? 19.109 12.602 -11.188 1 66 172 MET B O 1
ATOM 2919 N N . VAL B 1 173 ? 19.391 12.867 -13.445 1 56.25 173 VAL B N 1
ATOM 2920 C CA . VAL B 1 173 ? 20.734 12.328 -13.492 1 56.25 173 VAL B CA 1
ATOM 2921 C C . VAL B 1 173 ? 21.75 13.469 -13.602 1 56.25 173 VAL B C 1
ATOM 2923 O O . VAL B 1 173 ? 21.562 14.391 -14.406 1 56.25 173 VAL B O 1
ATOM 2926 N N . GLY B 1 174 ? 22.672 13.633 -12.656 1 55.03 174 GLY B N 1
ATOM 2927 C CA . GLY B 1 174 ? 23.797 14.523 -12.922 1 55.03 174 GLY B CA 1
ATOM 2928 C C . GLY B 1 174 ? 23.859 15.711 -11.977 1 55.03 174 GLY B C 1
ATOM 2929 O O . GLY B 1 174 ? 24.844 16.438 -11.953 1 55.03 174 GLY B O 1
ATOM 2930 N N . ALA B 1 175 ? 22.766 16.109 -11.438 1 56.31 175 ALA B N 1
ATOM 2931 C CA . ALA B 1 175 ? 22.859 17.344 -10.648 1 56.31 175 ALA B CA 1
ATOM 2932 C C . ALA B 1 175 ? 23.406 17.047 -9.25 1 56.31 175 ALA B C 1
ATOM 2934 O O . ALA B 1 175 ? 23.375 15.898 -8.797 1 56.31 175 ALA B O 1
ATOM 2935 N N . ASP B 1 176 ? 24.219 18.016 -8.781 1 70.5 176 ASP B N 1
ATOM 2936 C CA . ASP B 1 176 ? 24.594 17.891 -7.379 1 70.5 176 ASP B CA 1
ATOM 2937 C C . ASP B 1 176 ? 23.375 17.844 -6.477 1 70.5 176 ASP B C 1
ATOM 2939 O O . ASP B 1 176 ? 22.891 18.875 -6.016 1 70.5 176 ASP B O 1
ATOM 2943 N N . GLU B 1 177 ? 22.781 16.781 -6.379 1 85.88 177 GLU B N 1
ATOM 2944 C CA . GLU B 1 177 ? 21.594 16.609 -5.547 1 85.88 177 GLU B CA 1
ATOM 2945 C C . GLU B 1 177 ? 21.891 15.758 -4.316 1 85.88 177 GLU B C 1
ATOM 2947 O O . GLU B 1 177 ? 22.859 14.984 -4.309 1 85.88 177 GLU B O 1
ATOM 2952 N N . SER B 1 178 ? 21.234 16.219 -3.232 1 89.38 178 SER B N 1
ATOM 2953 C CA . SER B 1 178 ? 21.281 15.406 -2.027 1 89.38 178 SER B CA 1
ATOM 2954 C C . SER B 1 178 ? 19.891 15.086 -1.518 1 89.38 178 SER B C 1
ATOM 2956 O O . SER B 1 178 ? 18.922 15.758 -1.875 1 89.38 178 SER B O 1
ATOM 2958 N N . TYR B 1 179 ? 19.812 14 -0.781 1 93.12 179 TYR B N 1
ATOM 2959 C CA . TYR B 1 179 ? 18.562 13.547 -0.204 1 93.12 179 TYR B CA 1
ATOM 2960 C C . TYR B 1 179 ? 18.672 13.375 1.306 1 93.12 179 TYR B C 1
ATOM 2962 O O . TYR B 1 179 ? 19.766 13.086 1.818 1 93.12 179 TYR B O 1
ATOM 2970 N N . GLU B 1 180 ? 17.656 13.547 1.991 1 96.12 180 GLU B N 1
ATOM 2971 C CA . GLU B 1 180 ? 17.578 13.242 3.416 1 96.12 180 GLU B CA 1
ATOM 2972 C C . GLU B 1 180 ? 16.172 12.844 3.818 1 96.12 180 GLU B C 1
ATOM 2974 O O . GLU B 1 180 ? 15.195 13.289 3.205 1 96.12 180 GLU B O 1
ATOM 2979 N N . PRO B 1 181 ? 16.047 11.969 4.828 1 96.94 181 PRO B N 1
ATOM 2980 C CA . PRO B 1 181 ? 14.703 11.602 5.309 1 96.94 181 PRO B CA 1
ATOM 2981 C C . PRO B 1 181 ? 14.062 12.695 6.164 1 96.94 181 PRO B C 1
ATOM 2983 O O . PRO B 1 181 ? 14.75 13.344 6.961 1 96.94 181 PRO B O 1
ATOM 2986 N N . ARG B 1 182 ? 12.805 12.93 5.973 1 97.38 182 ARG B N 1
ATOM 2987 C CA . ARG B 1 182 ? 12.07 13.914 6.77 1 97.38 182 ARG B CA 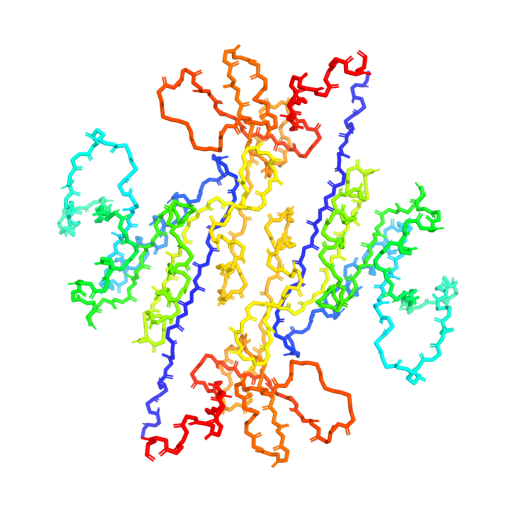1
ATOM 2988 C C . ARG B 1 182 ? 10.711 13.375 7.195 1 97.38 182 ARG B C 1
ATOM 2990 O O . ARG B 1 182 ? 10.109 12.562 6.484 1 97.38 182 ARG B O 1
ATOM 2997 N N . CYS B 1 183 ? 10.273 13.727 8.383 1 96.62 183 CYS B N 1
ATOM 2998 C CA . CYS B 1 183 ? 8.883 13.484 8.773 1 96.62 183 CYS B CA 1
ATOM 2999 C C . CYS B 1 183 ? 7.934 14.383 8 1 96.62 183 CYS B C 1
ATOM 3001 O O . CYS B 1 183 ? 8.375 15.273 7.266 1 96.62 183 CYS B O 1
ATOM 3003 N N . ARG B 1 184 ? 6.688 14.156 8.102 1 95.56 184 ARG B N 1
ATOM 3004 C CA . ARG B 1 184 ? 5.664 14.922 7.398 1 95.56 184 ARG B CA 1
ATOM 3005 C C . ARG B 1 184 ? 5.797 16.406 7.688 1 95.56 184 ARG B C 1
ATOM 3007 O O . ARG B 1 184 ? 5.656 17.234 6.785 1 95.56 184 ARG B O 1
ATOM 3014 N N . ALA B 1 185 ? 6.102 16.812 8.883 1 94.62 185 ALA B N 1
ATOM 3015 C CA . ALA B 1 185 ? 6.141 18.203 9.328 1 94.62 185 ALA B CA 1
ATOM 3016 C C . ALA B 1 185 ? 7.324 18.938 8.719 1 94.62 185 ALA B C 1
ATOM 3018 O O . ALA B 1 185 ? 7.246 20.141 8.453 1 94.62 185 ALA B O 1
ATOM 3019 N N . HIS B 1 186 ? 8.398 18.25 8.469 1 96.19 186 HIS B N 1
ATOM 3020 C CA . HIS B 1 186 ? 9.625 18.922 8.078 1 96.19 186 HIS B CA 1
ATOM 3021 C C . HIS B 1 186 ? 9.906 18.75 6.586 1 96.19 186 HIS B C 1
ATOM 3023 O O . HIS B 1 186 ? 10.859 19.312 6.055 1 96.19 186 HIS B O 1
ATOM 3029 N N . HIS B 1 187 ? 9.086 17.938 5.879 1 97.06 187 HIS B N 1
ATOM 3030 C CA . HIS B 1 187 ? 9.234 17.781 4.434 1 97.06 187 HIS B CA 1
ATOM 3031 C C . HIS B 1 187 ? 8.719 19.016 3.693 1 97.06 187 HIS B C 1
ATOM 3033 O O . HIS B 1 187 ? 7.629 19.5 3.984 1 97.06 187 HIS B O 1
ATOM 3039 N N . ILE B 1 188 ? 9.57 19.516 2.783 1 95.06 188 ILE B N 1
ATOM 3040 C CA . ILE B 1 188 ? 9.234 20.75 2.07 1 95.06 188 ILE B CA 1
ATOM 3041 C C . ILE B 1 188 ? 9.43 20.531 0.569 1 95.06 188 ILE B C 1
ATOM 3043 O O . ILE B 1 188 ? 10.453 20 0.135 1 95.06 188 ILE B O 1
ATOM 3047 N N . VAL B 1 189 ? 8.406 20.891 -0.176 1 93.25 189 VAL B N 1
ATOM 3048 C CA . VAL B 1 189 ? 8.531 21.016 -1.624 1 93.25 189 VAL B CA 1
ATOM 3049 C C . VAL B 1 189 ? 8.367 22.484 -2.018 1 93.25 189 VAL B C 1
ATOM 3051 O O . VAL B 1 189 ? 7.312 23.094 -1.777 1 93.25 189 VAL B O 1
ATOM 3054 N N . ALA B 1 190 ? 9.359 23.062 -2.576 1 91.81 190 ALA B N 1
ATOM 3055 C CA . ALA B 1 190 ? 9.297 24.469 -2.936 1 91.81 190 ALA B CA 1
ATOM 3056 C C . ALA B 1 190 ? 8.305 24.703 -4.07 1 91.81 190 ALA B C 1
ATOM 3058 O O . ALA B 1 190 ? 8.148 23.859 -4.953 1 91.81 190 ALA B O 1
ATOM 3059 N N . PRO B 1 191 ? 7.582 25.828 -3.977 1 88.56 191 PRO B N 1
ATOM 3060 C CA . PRO B 1 191 ? 6.621 26.125 -5.039 1 88.56 191 PRO B CA 1
ATOM 3061 C C . PRO B 1 191 ? 7.285 26.312 -6.402 1 88.56 191 PRO B C 1
ATOM 3063 O O . PRO B 1 191 ? 8.477 26.609 -6.473 1 88.56 191 PRO B O 1
ATOM 3066 N N . SER B 1 192 ? 6.504 26.125 -7.418 1 82.62 192 SER B N 1
ATOM 3067 C CA . SER B 1 192 ? 6.988 26.312 -8.781 1 82.62 192 SER B CA 1
ATOM 3068 C C . SER B 1 192 ? 7.246 27.781 -9.07 1 82.62 192 SER B C 1
ATOM 3070 O O . SER B 1 192 ? 6.719 28.656 -8.383 1 82.62 192 SER B O 1
ATOM 3072 N N . GLU B 1 193 ? 8.242 28.172 -9.789 1 68.38 193 GLU B N 1
ATOM 3073 C CA . GLU B 1 193 ? 8.508 29.547 -10.195 1 68.38 193 GLU B CA 1
ATOM 3074 C C . GLU B 1 193 ? 7.262 30.203 -10.789 1 68.38 193 GLU B C 1
ATOM 3076 O O . GLU B 1 193 ? 7.035 31.391 -10.609 1 68.38 193 GLU B O 1
ATOM 3081 N N . SER B 1 194 ? 6.512 29.5 -11.508 1 61.06 194 SER B N 1
ATOM 3082 C CA . SER B 1 194 ? 5.336 30.141 -12.078 1 61.06 194 SER B CA 1
ATOM 3083 C C . SER B 1 194 ? 4.367 30.594 -10.984 1 61.06 194 SER B C 1
ATOM 3085 O O . SER B 1 194 ? 3.623 31.562 -11.164 1 61.06 194 SER B O 1
ATOM 3087 N N . GLU B 1 195 ? 4.293 29.922 -9.969 1 54.16 195 GLU B N 1
ATOM 3088 C CA . GLU B 1 195 ? 3.363 30.281 -8.898 1 54.16 195 GLU B CA 1
ATOM 3089 C C . GLU B 1 195 ? 3.941 31.375 -8.008 1 54.16 195 GLU B C 1
ATOM 3091 O O . GLU B 1 195 ? 3.199 32.094 -7.324 1 54.16 195 GLU B O 1
ATOM 3096 N N . LYS B 1 196 ? 5.184 31.656 -7.758 1 54.16 196 LYS B N 1
ATOM 3097 C CA . LYS B 1 196 ? 5.766 32.75 -7 1 54.16 196 LYS B CA 1
ATOM 3098 C C . LYS B 1 196 ? 5.418 34.094 -7.633 1 54.16 196 LYS B C 1
ATOM 3100 O O . LYS B 1 196 ? 5.355 35.125 -6.941 1 5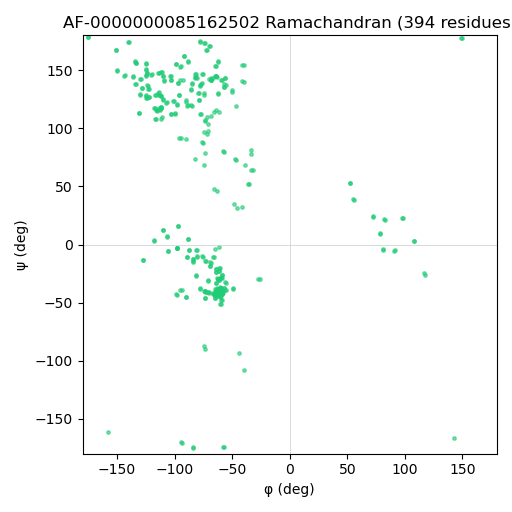4.16 196 LYS B O 1
ATOM 3105 N N . GLU B 1 197 ? 5.449 34.188 -8.875 1 45.09 197 GLU B N 1
ATOM 3106 C CA . GLU B 1 197 ? 5.141 35.5 -9.414 1 45.09 197 GLU B CA 1
ATOM 3107 C C . GLU B 1 197 ? 3.734 35.969 -9.023 1 45.09 197 GLU B C 1
ATOM 3109 O O . GLU B 1 197 ? 3.438 37.156 -9 1 45.09 197 GLU B O 1
ATOM 3114 N N . GLU B 1 198 ? 2.957 34.969 -8.836 1 40.5 198 GLU B N 1
ATOM 3115 C CA . GLU B 1 198 ? 1.658 35.531 -8.5 1 40.5 198 GLU B CA 1
ATOM 3116 C C . GLU B 1 198 ? 1.577 35.875 -7.012 1 40.5 198 GLU B C 1
ATOM 3118 O O . GLU B 1 198 ? 0.547 36.375 -6.535 1 40.5 198 GLU B O 1
ATOM 3123 N N . LEU B 1 199 ? 2.547 35.344 -6.18 1 37.06 199 LEU B N 1
ATOM 3124 C CA . LEU B 1 199 ? 2.445 35.969 -4.863 1 37.06 199 LEU B CA 1
ATOM 3125 C C . LEU B 1 199 ? 3.252 37.25 -4.801 1 37.06 199 LEU B C 1
ATOM 3127 O O . LEU B 1 199 ? 4.379 37.312 -5.301 1 37.06 199 LEU B O 1
#

Radius of gyration: 22.61 Å; Cα contacts (8 Å, |Δi|>4): 867; chains: 2; bounding box: 62×72×56 Å

Organism: Staphylococcus carnosus (strain TM300) (NCBI:txid396513)

Secondary structure (DSSP, 8-state):
--------EEEEEEESTTS-HHHHHHHHHHHHHHTT--EEEEEE--STTS--------SSS--PEEEESSGGGGGGS--TT-SEEEE--GGGS-THHHHHHHHHHHTT-EEEEEEESB-TTS-B-TTHHHHHHH-SEEEEE-EE-TTT-SEE-EEEEEETTEEPBTTS-SS-SSS-EEEEEE-TTT---BPPHHHHTT-/--------EEEEEEESTTSSHHHHHHHHHHHHHHTT--EEEEEE--STTS--------SSS--PEEEESSGGGGGGS--TT-SEEEE--GGGS-THHHHHHHHHHHTT-EEEEEEESB-TTS-B-TTHHHHHHH-SEEEEE-EE-TTT-SEE-EEEEEETTEEPBTTS-SS-SSS-EEEEEE-TTT---BPPHHHHTT-

InterPro domains:
  IPR001267 Thymidine kinase [MF_00124] (7-190)
  IPR001267 Thymidine kinase [PF00265] (8-187)
  IPR001267 Thymidine kinase [PIRSF035805] (7-196)
  IPR001267 Thymidine kinase [PTHR11441] (6-192)
  IPR020633 Thymidine kinase, conserved site [PS00603] (174-187)
  IPR027417 P-loop containing nucleoside triphosphate hydrolase [G3DSA:3.40.50.300] (1-141)
  IPR027417 P-loop containing nucleoside triphosphate hydrolase [SSF52540] (8-142)

Foldseek 3Di:
DPPPLPFAFEEEEEFAPPLCQVVVLLVVQVVCVVVVFAEAEEEEPDDPPDDQDPPPVDDDPDHDYGYDHALVVVVVDPCLRGAEYEYEACLNYALVNLVVQNVCRRSPHHYYYYHYQAFQLRHGRPPSVVNCVRGPHYHYGWDAAPPPRDTFGHKFKDAVNHTEAPPDDRDDDDGPMDIGTHHPVPRDHHYDPVVVVVD/DPPPLPFAFEEEEEFAPPLCQVVVLLVVQVVCVVVVFAEAEEEEPDDVPDDQPPPCPDDDDDHDYGYDHALVVVVVDDCLRGAEYEYEACLNYALVNLVVQNVCRRSPHHYYYYHYQAFQLRHGRPPSVVNCVRGPHYHYGWDAAPPPRDTFGHKFKDAVNHTEAPPDDRDDPDGPMDIGTHHPVPRDHHYDPVVVVVD

Sequence (398 aa):
MYETYHSGWIECITGSMFSGKSEELIRRLKRGIFAKQKVVVFKPTIDDRYHKEKVVSHNGNAIEAINIQKAEEILEHDLTQVDVIGIDEVQFFENKIVEIAQDLAEQGHRVIVAGLDMDFKGRPFEPMPQLLAVSELVTKLQAVCAVCGAPASRTQRLINGRPAKADDPVIMVGADESYEPRCRAHHIVAPSESEKEELMYETYHSGWIECITGSMFSGKSEELIRRLKRGIFAKQKVVVFKPTIDDRYHKEKVVSHNGNAIEAINIQKAEEILEHDLTQVDVIGIDEVQFFENKIVEIAQDLAEQGHRVIVAGLDMDFKGRPFEPMPQLLAVSELVTKLQAVCAVCGAPASRTQRLINGRPAKADDPVIMVGADESYEPRCRAHHIVAPSESEKEEL

Nearest PDB structures (foldseek):
  3e2i-assembly1_A  TM=9.429E-01  e=4.539E-30  Staphylococcus aureus
  2ja1-assembly1_A  TM=8.954E-01  e=2.492E-26  Bacillus cereus
  2j9r-assembly1_A  TM=9.345E-01  e=6.074E-24  Bacillus anthracis str. Sterne
  2b8t-assembly1_D  TM=8.691E-01  e=1.026E-21  Ureaplasma parvum
  2b8t-assembly1_B  TM=8.978E-01  e=1.507E-20  Ureaplasma parvum

Solvent-accessible surface area (backbone atoms only — not comparable to full-atom values): 21519 Å² total; per-residue (Å²): 125,83,72,75,72,65,42,27,42,35,36,30,32,25,23,23,59,84,25,47,42,67,59,52,50,50,53,53,52,49,53,37,48,76,69,69,40,41,72,48,34,36,31,63,59,71,61,90,74,72,78,83,58,76,34,69,55,77,87,73,105,55,88,33,44,41,70,34,84,49,59,69,59,61,75,74,47,89,54,86,78,42,42,35,40,37,34,41,52,45,38,77,37,61,63,64,42,51,57,50,52,51,52,44,11,64,73,43,21,38,31,40,36,23,30,39,21,41,38,56,80,67,40,64,20,58,37,34,22,53,41,57,26,72,27,64,38,65,45,65,38,54,19,54,10,77,85,79,62,46,69,5,63,32,30,31,38,24,47,83,86,33,58,37,38,68,74,52,69,89,78,75,88,85,64,78,61,50,74,46,27,15,20,76,64,70,50,57,61,34,73,39,73,79,59,50,72,75,100,126,83,70,74,72,63,43,28,41,35,36,31,33,26,22,20,59,84,24,47,41,67,58,52,50,49,54,54,52,50,52,38,48,76,68,69,41,41,71,48,33,36,31,62,58,72,61,91,76,71,79,76,60,59,44,66,49,79,92,71,104,58,86,32,41,39,66,34,82,50,59,70,58,60,74,75,48,90,56,86,79,43,42,36,42,37,35,40,54,47,39,78,36,62,64,64,41,50,57,50,51,50,53,44,10,66,73,43,21,38,31,39,38,23,29,38,21,42,39,56,80,68,41,65,20,57,36,33,21,53,40,58,28,71,26,64,38,66,46,65,39,55,19,54,11,76,85,77,62,45,70,6,62,31,29,30,38,25,49,82,86,33,59,36,38,67,74,52,70,89,78,74,87,84,65,78,62,48,74,46,28,15,19,76,66,71,50,56,60,35,73,40,71,78,60,51,72,76,98

pLDDT: mean 86.86, std 19.52, range [24.52, 98.88]

=== Feature glossary ===
The features interleaved in this record are:

— What the protein is —

Sequence gives the chain of amino acids in standard one-letter code (A=alanine, C=cysteine, …, Y=tyrosine), read N→C. It is the only feature that is directly encoded by the gene; all structural features are derived from the folded form of this sequence.

Database cross-references. InterPro integrates a dozen domain/family signature databases into unified entries with residue-range hits. GO terms attach function/process/location labels with evidence codes. CATH codes position the fold in a four-level structural taxonomy. Organism is the NCBI-taxonomy species name.

— Where its atoms are —

Atomic coordinates in PDBx/mmCIF format — the same representation the Protein Data Bank distributes. Each line of the _atom_site loop places one backbone atom in Cartesian space (units: ångströms, origin: arbitrary).

The six renders are orthographic views along the three Cartesian axes in both directions. Representation (cartoon, sticks, or surface) and color scheme (sequence-rainbow or by-chain) vary across proteins so the training set covers all the common visualization conventions.

— Local backbone conformation —

Eight-state secondary structure (DSSP): H is the canonical α-helix, G the tighter 3₁₀-helix, I the wider π-helix; E/B are β-structure, T and S are turns and bends, and '-' is everything else. DSSP derives these from the pattern of main-chain N–H···O=C hydrogen bonds, not from the sequence.

P-SEA three-state annotation labels each residue as helix, strand, or coil based purely on the geometry of the Cα trace. It serves as a fallback when the full backbone (and thus DSSP) is unavailable.

The φ/ψ torsion pair specifies the backbone conformation at each residue. φ rotates about the N–Cα bond, ψ about the Cα–C bond. Steric clashes forbid most of the (φ, ψ) plane — the allowed regions (α-helix basin, β-sheet basin, left-handed helix) are the Ramachandran-allowed regions.

— Global shape and packing —

The geometric summary reports three shape descriptors. Rg (radius of gyration) measures how spread out the Cα atoms are about their centre of mass; compact globular proteins have small Rg, elongated or unfolded ones large. Cα contacts (<8 Å, |i−j|>4) count long-range residue pairs in spatial proximity — high for tightly packed folds, near zero for rods or random coil. The bounding-box extents give the protein's footprint along x, y, z in Å.

Solvent-accessible surface area (SASA) is the area in Å² traced out by the centre of a 1.4 Å probe sphere (a water molecule) rolled over the protein's van der Waals surface (Shrake–Rupley / Lee–Richards construction). Buried residues have near-zero SASA; fully exposed residues can exceed 200 Å². The total SASA scales roughly with the number of surface residues.

The contact map is a binary N×N matrix image: pixel (i, j) is dark where Cα_i and Cα_j are within 8 Å and |i−j|>4. Because the |i−j|>4 filter removes local helical contacts, off-diagonal stripes parallel to the main diagonal indicate parallel β-sheets; stripes perpendicular to it indicate antiparallel β-sheets. The Ramachandran plot scatters every residue's (φ, ψ) pair against the sterically allowed regions. The PAE heatmap renders the predicted-aligned-error matrix.

— Structural neighborhood —

3Di is Foldseek's structural alphabet. Each residue is assigned one of twenty discrete states based on how its Cα sits relative to its spatial (not sequential) neighbors. Aligning 3Di strings finds structural homologs roughly as well as full 3D superposition, but orders of magnitude faster.

Nearest PDB neighbors are the top structural matches found by Foldseek when searching this structure against the entire Protein Data Bank. Each hit reports a TM-score (0 to 1; >0.5 almost always implies the same fold) and an E-value. These are *structural* homologs — they may share no detectable sequence similarity.

— Confidence and disorder —

For AlphaFold models, the B-factor field carries pLDDT — the model's own estimate of local accuracy on a 0–100 scale. Regions with pLDDT<50 should be treated as essentially unmodeled; they often correspond to intrinsically disordered segments.

Crystallographic B-factors measure how much each atom's electron density is smeared out, in Å². They rise in mobile loops and surface residues and fall in the buried interior. In AlphaFold models this column is repurposed to hold pLDDT instead.

Predicted aligned error is AlphaFold's pairwise confidence. Unlike pLDDT (per-residue), PAE is per-residue-pair and captures whether two parts of the structure are correctly placed relative to each other. Units are ångströms of expected positional error.